Protein AF-A0A222X9U5-F1 (afdb_monomer)

Nearest PDB structures (foldseek):
  1yyc-assembly1_A  TM=4.372E-01  e=1.138E-03  Arabidopsis thaliana
  7ok7-assembly3_H  TM=3.928E-01  e=3.210E-02  Homo sapiens
  7ok7-assembly7_J  TM=4.003E-01  e=4.041E-02  Homo sapiens
  6wxv-assembly1_A  TM=3.063E-01  e=7.187E-02  Mus musculus
  6wxr-assembly1_A  TM=2.733E-01  e=2.146E-01  Mus musculus

Solvent-accessible surface area (backbone atoms only — not comparable to full-atom values): 34978 Å² total; per-residue (Å²): 134,88,81,89,87,81,86,79,81,79,81,81,75,86,72,81,87,73,80,72,86,76,61,61,97,52,56,50,45,41,76,44,48,42,31,38,19,38,30,74,43,52,64,40,78,53,101,87,43,84,37,66,55,50,44,38,57,38,57,41,20,39,52,48,54,41,43,52,44,45,72,77,45,68,86,53,64,50,95,63,63,59,93,49,35,40,40,25,38,51,57,50,50,62,74,58,55,68,46,22,31,30,40,7,25,19,54,44,74,83,55,82,49,87,71,55,40,34,91,34,51,58,47,49,37,23,23,15,9,59,54,39,38,47,59,30,39,78,33,63,30,77,32,34,69,30,45,31,47,50,63,50,48,45,50,79,66,40,59,64,48,73,54,38,52,79,55,60,79,26,53,36,32,41,30,46,25,70,64,42,70,74,72,51,77,87,82,87,62,48,63,91,77,34,25,38,76,54,61,45,59,42,60,55,72,58,44,56,46,54,54,32,14,28,56,30,37,37,28,40,22,66,54,58,41,44,47,22,52,44,69,72,31,46,24,28,46,20,59,46,97,77,51,52,58,47,54,55,46,19,42,30,32,22,22,55,37,42,64,62,80,67,17,86,37,71,67,49,30,61,76,66,42,52,56,78,81,72,52,64,62,63,66,52,47,58,48,34,50,72,46,37,80,73,69,74,48,73,79,62,59,48,49,99,94,39,69,52,52,70,57,80,67,42,70,68,49,52,52,51,53,53,36,40,59,69,69,76,42,52,70,64,55,56,49,48,46,40,62,73,61,27,46,55,42,22,40,26,63,41,60,73,48,91,74,82,76,86,80,70,78,81,74,70,67,70,64,67,64,51,74,74,64,81,80,83,85,82,94,78,88,85,87,81,82,89,78,90,81,89,87,87,81,90,86,83,88,81,83,90,80,92,79,82,81,83,78,75,95,76,68,97,70,83,69,84,72,71,78,65,54,39,43,60,40,36,20,50,34,41,59,60,57,44,56,76,65,68,55,87,82,40,56,74,64,60,41,50,50,52,55,27,38,64,66,65,38,41,74,58,32,27,49,35,65,71,26,55,98,48,76,60,46,33,29,40,73,45,81,40,83,44,97,67,30,34,35,38,30,33,41,38,37,49,39,43,78,60,51,11,43,55,44,48,27,42,36,35,36,28,58,91,31,88,32,70,47,76,47,76,50,87,81,53,94,59,38,40,74,28,33,61,46,79,48,78,43,74,48,51,44,68,58,54,54,53,39,24,73,72,56,74,29,52,57,36,26,38,30,27,38,36,40,26,34,58,85,71,53,70,48,79,33,43,25,20,46,66,77,69,81,55,95,59,100,67,83,84,92,71,91,72,76,84,67,64,48,32,65,49,74,52,64,87,82,68,75,80,131

pLDDT: mean 77.88, std 22.43, range [22.58, 98.69]

Foldseek 3Di:
DDDDDDDDDDDDDDDDDDDDDADDQAPQWGQALLETEGAPFHWDDDPRDTDTPQQLQRRVRVVLLNLLCCVVPNPRHDPHYDPEYEYAAEACLLVDAQQHEYAAAAHFPPDDSVVQACVSVYNALEYQFVLRQVVNVVRNDFHFPAHRHSLLCCCVSPVVLLVLLVAAQAAEEEEEDQVCVVDPDDPDFDVVVRHYYDDSNPDNVVLSSNLSNYQEYEYQPLVSQSSCLSNVHFYAYADGPPGQLVSVLRNCLSQQRNQWDHHPGPVRCVVSTGGDRGRHDVVSSSQSSPCVSSPNDPGAQDDPPDGRDGDDAAPVRSLVSVCVSVVVAHLVNLVCCLLPPQLVLLLCLLQVHDDDDDDDDDDPPVPVVVVVVPDPDDDDDDDDDDDDDDDDDDDDDDDDDDDDDDDDPDDDPPDCPPHDNSLCNSLVSCRRPNVPPDCVPPDPLSVLSSVCSVVSVSNVSNVLVVLPPPAKAKEFPDW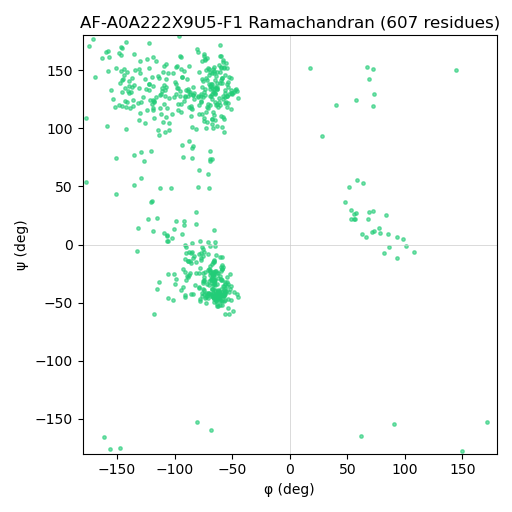ADDDQAIKTKMKTAHNGQAQFFQWKWKWKQFDPWRQIDIFGDDGDPCRRNDRMDIDIGGDGPVRVVVSCVPTVGDQKIFIWMWTQGRVRDIDTAAHAYHCPVPPDPDDDDDDDDRGGHDIDGHDVPDDDD

Structure (mmCIF, N/CA/C/O backbone):
data_AF-A0A222X9U5-F1
#
_entry.id   AF-A0A222X9U5-F1
#
loop_
_atom_site.group_PDB
_atom_site.id
_atom_site.type_symbol
_atom_site.label_atom_id
_atom_site.label_alt_id
_atom_site.label_comp_id
_atom_site.label_asym_id
_atom_site.label_entity_id
_atom_site.label_seq_id
_atom_site.pdbx_PDB_ins_code
_atom_site.Cartn_x
_atom_site.Cartn_y
_atom_site.Cartn_z
_atom_site.occupancy
_atom_site.B_iso_or_equiv
_atom_site.auth_seq_id
_atom_site.auth_comp_id
_atom_site.auth_asym_id
_atom_site.auth_atom_id
_atom_site.pdbx_PDB_model_num
ATOM 1 N N . MET A 1 1 ? 75.132 1.234 30.236 1.00 34.59 1 MET A N 1
ATOM 2 C CA . MET A 1 1 ? 74.453 1.712 29.006 1.00 34.59 1 MET A CA 1
ATOM 3 C C . MET A 1 1 ? 73.625 0.532 28.498 1.00 34.59 1 MET A C 1
ATOM 5 O O . MET A 1 1 ? 74.151 -0.567 28.525 1.00 34.59 1 MET A O 1
ATOM 9 N N . SER A 1 2 ? 72.294 0.618 28.377 1.00 31.80 2 SER A N 1
ATOM 10 C CA . SER A 1 2 ? 71.526 1.267 27.287 1.00 31.80 2 SER A CA 1
ATOM 11 C C . SER A 1 2 ? 71.876 0.684 25.907 1.00 31.80 2 SER A C 1
ATOM 13 O O . SER A 1 2 ? 73.045 0.732 25.549 1.00 31.80 2 SER A O 1
ATOM 15 N N . ARG A 1 3 ? 70.935 0.175 25.094 1.00 30.73 3 ARG A N 1
ATOM 16 C CA . ARG A 1 3 ? 69.463 0.064 25.260 1.00 30.73 3 ARG A CA 1
ATOM 17 C C . ARG A 1 3 ? 68.908 -1.049 24.344 1.00 30.73 3 ARG A C 1
ATOM 19 O O . ARG A 1 3 ? 69.606 -1.492 23.440 1.00 30.73 3 ARG A O 1
ATOM 26 N N . SER A 1 4 ? 67.665 -1.482 24.559 1.00 34.47 4 SER A N 1
ATOM 27 C CA . SER A 1 4 ? 66.951 -2.414 23.670 1.00 34.47 4 SER A CA 1
ATOM 28 C C . SER A 1 4 ? 66.440 -1.735 22.388 1.00 34.47 4 SER A C 1
ATOM 30 O O . SER A 1 4 ? 66.237 -0.520 22.361 1.00 34.47 4 SER A O 1
ATOM 32 N N . GLY A 1 5 ? 66.188 -2.524 21.337 1.00 30.61 5 GLY A N 1
ATOM 33 C CA . GLY A 1 5 ? 65.580 -2.066 20.083 1.00 30.61 5 GLY A CA 1
ATOM 34 C C . GLY A 1 5 ? 64.838 -3.197 19.366 1.00 30.61 5 GLY A C 1
ATOM 35 O O . GLY A 1 5 ? 65.415 -4.250 19.117 1.00 30.61 5 GLY A O 1
ATOM 36 N N . VAL A 1 6 ? 63.558 -2.979 19.053 1.00 32.97 6 VAL A N 1
ATOM 37 C CA . VAL A 1 6 ? 62.671 -3.943 18.375 1.00 32.97 6 VAL A CA 1
ATOM 38 C C . VAL A 1 6 ? 62.363 -3.438 16.958 1.00 32.97 6 VAL A C 1
ATOM 40 O O . VAL A 1 6 ? 61.976 -2.273 16.823 1.00 32.97 6 VAL A O 1
ATOM 43 N N . PRO A 1 7 ? 62.481 -4.264 15.900 1.00 31.75 7 PRO A N 1
ATOM 44 C CA . PRO A 1 7 ? 62.015 -3.895 14.565 1.00 31.75 7 PRO A CA 1
ATOM 45 C C . PRO A 1 7 ? 60.484 -3.784 14.529 1.00 31.75 7 PRO A C 1
ATOM 47 O O . PRO A 1 7 ? 59.775 -4.700 14.944 1.00 31.75 7 PRO A O 1
ATOM 50 N N . ARG A 1 8 ? 59.952 -2.672 14.008 1.00 31.11 8 ARG A N 1
ATOM 51 C CA . ARG A 1 8 ? 58.506 -2.504 13.792 1.00 31.11 8 ARG A CA 1
ATOM 52 C C . ARG A 1 8 ? 58.011 -3.450 12.696 1.00 31.11 8 ARG A C 1
ATOM 54 O O . ARG A 1 8 ? 58.456 -3.335 11.556 1.00 31.11 8 ARG A O 1
ATOM 61 N N . ALA A 1 9 ? 57.006 -4.269 12.998 1.00 29.42 9 ALA A N 1
ATOM 62 C CA . ALA A 1 9 ? 56.176 -4.873 11.959 1.00 29.42 9 ALA A CA 1
ATOM 63 C C . ALA A 1 9 ? 55.478 -3.768 11.139 1.00 29.42 9 ALA A C 1
ATOM 65 O O . ALA A 1 9 ? 55.019 -2.767 11.696 1.00 29.42 9 ALA A O 1
ATOM 66 N N . HIS A 1 10 ? 55.410 -3.928 9.818 1.00 29.81 10 HIS A N 1
ATOM 67 C CA . HIS A 1 10 ? 54.576 -3.083 8.963 1.00 29.81 10 HIS A CA 1
ATOM 68 C C . HIS A 1 10 ? 53.162 -3.661 8.906 1.00 29.81 10 HIS A C 1
ATOM 70 O O . HIS A 1 10 ? 52.988 -4.843 8.620 1.00 29.81 10 HIS A O 1
ATOM 76 N N . ALA A 1 11 ? 52.154 -2.824 9.158 1.00 29.80 11 ALA A N 1
ATOM 77 C CA . ALA A 1 11 ? 50.764 -3.216 8.969 1.00 29.80 11 ALA A CA 1
ATOM 78 C C . ALA A 1 11 ? 50.474 -3.413 7.466 1.00 29.80 11 ALA A C 1
ATOM 80 O O . ALA A 1 11 ? 50.864 -2.556 6.663 1.00 29.80 11 ALA A O 1
ATOM 81 N N . PRO A 1 12 ? 49.790 -4.498 7.059 1.00 29.81 12 PRO A N 1
ATOM 82 C CA . PRO A 1 12 ? 49.309 -4.625 5.691 1.00 29.81 12 PRO A CA 1
ATOM 83 C C . PRO A 1 12 ? 48.263 -3.537 5.417 1.00 29.81 12 PRO A C 1
ATOM 85 O O . PRO A 1 12 ? 47.374 -3.290 6.232 1.00 29.81 12 PRO A O 1
ATOM 88 N N . ARG A 1 13 ? 48.359 -2.880 4.256 1.00 29.81 13 ARG A N 1
ATOM 89 C CA . ARG A 1 13 ? 47.301 -1.972 3.786 1.00 29.81 13 ARG A CA 1
ATOM 90 C C . ARG A 1 13 ? 46.018 -2.778 3.531 1.00 29.81 13 ARG A C 1
ATOM 92 O O . ARG A 1 13 ? 46.136 -3.900 3.030 1.00 29.81 13 ARG A O 1
ATOM 99 N N . PRO A 1 14 ? 44.819 -2.223 3.791 1.00 26.61 14 PRO A N 1
ATOM 100 C CA . PRO A 1 14 ? 43.582 -2.861 3.359 1.00 26.61 14 PRO A CA 1
ATOM 101 C C . PRO A 1 14 ? 43.620 -3.038 1.837 1.00 26.61 14 PRO A C 1
ATOM 103 O O . PRO A 1 14 ? 43.901 -2.091 1.097 1.00 26.61 14 PRO A O 1
ATOM 106 N N . ARG A 1 15 ? 43.379 -4.265 1.367 1.00 27.77 15 ARG A N 1
ATOM 107 C CA . ARG A 1 15 ? 43.139 -4.520 -0.055 1.00 27.77 15 ARG A CA 1
ATOM 108 C C . ARG A 1 15 ? 41.720 -4.066 -0.386 1.00 27.77 15 ARG A C 1
ATOM 110 O O . ARG A 1 15 ? 40.815 -4.246 0.423 1.00 27.77 15 ARG A O 1
ATOM 117 N N . SER A 1 16 ? 41.539 -3.491 -1.571 1.00 30.97 16 SER A N 1
ATOM 118 C CA . SER A 1 16 ? 40.214 -3.240 -2.142 1.00 30.97 16 SER A CA 1
ATOM 119 C C . SER A 1 16 ? 39.401 -4.533 -2.135 1.00 30.97 16 SER A C 1
ATOM 121 O O . SER A 1 16 ? 39.912 -5.556 -2.595 1.00 30.97 16 SER A O 1
ATOM 123 N N . GLY A 1 17 ? 38.171 -4.487 -1.621 1.00 26.66 17 GLY A N 1
ATOM 124 C CA . GLY A 1 17 ? 37.290 -5.651 -1.569 1.00 26.66 17 GLY A CA 1
ATOM 125 C C . GLY A 1 17 ? 36.953 -6.143 -2.972 1.00 26.66 17 GLY A C 1
ATOM 126 O O . GLY A 1 17 ? 36.129 -5.546 -3.659 1.00 26.66 17 GLY A O 1
ATOM 127 N N . THR A 1 18 ? 37.608 -7.217 -3.405 1.00 28.42 18 THR A N 1
ATOM 128 C CA . THR A 1 18 ? 37.202 -7.959 -4.595 1.00 28.42 18 THR A CA 1
ATOM 129 C C . THR A 1 18 ? 35.964 -8.773 -4.243 1.00 28.42 18 THR A C 1
ATOM 131 O O . THR A 1 18 ? 35.963 -9.471 -3.227 1.00 28.42 18 THR A O 1
ATOM 134 N N . LEU A 1 19 ? 34.932 -8.704 -5.085 1.00 30.75 19 LEU A N 1
ATOM 135 C CA . LEU A 1 19 ? 33.793 -9.618 -5.010 1.00 30.75 19 LEU A CA 1
ATOM 136 C C . LEU A 1 19 ? 34.298 -11.070 -5.015 1.00 30.75 19 LEU A C 1
ATOM 138 O O . LEU A 1 19 ? 35.297 -11.384 -5.669 1.00 30.75 19 LEU A O 1
ATOM 142 N N . GLY A 1 20 ? 33.621 -11.943 -4.265 1.00 33.62 20 GLY A N 1
ATOM 143 C CA . GLY A 1 20 ? 33.909 -13.378 -4.290 1.00 33.62 20 GLY A CA 1
ATOM 144 C C . GLY A 1 20 ? 33.721 -13.968 -5.695 1.00 33.62 20 GLY A C 1
ATOM 145 O O . GLY A 1 20 ? 33.066 -13.337 -6.529 1.00 33.62 20 GLY A O 1
ATOM 146 N N . PRO A 1 21 ? 34.282 -15.161 -5.973 1.00 35.25 21 PRO A N 1
ATOM 147 C CA . PRO A 1 21 ? 34.014 -15.846 -7.231 1.00 35.25 21 PRO A CA 1
ATOM 148 C C . PRO A 1 21 ? 32.501 -15.997 -7.398 1.00 35.25 21 PRO A C 1
ATOM 150 O O . PRO A 1 21 ? 31.817 -16.452 -6.479 1.00 35.25 21 PRO A O 1
ATOM 153 N N . VAL A 1 22 ? 31.996 -15.557 -8.548 1.00 36.81 22 VAL A N 1
ATOM 154 C CA . VAL A 1 22 ? 30.601 -15.772 -8.929 1.00 36.81 22 VAL A CA 1
ATOM 155 C C . VAL A 1 22 ? 30.424 -17.274 -9.152 1.00 36.81 22 VAL A C 1
ATOM 157 O O . VAL A 1 22 ? 31.316 -17.920 -9.706 1.00 36.81 22 VAL A O 1
ATOM 160 N N . ASP A 1 23 ? 29.305 -17.818 -8.678 1.00 41.94 23 ASP A N 1
ATOM 161 C CA . ASP A 1 23 ? 28.885 -19.185 -8.987 1.00 41.94 23 ASP A CA 1
ATOM 162 C C . ASP A 1 23 ? 28.684 -19.333 -10.527 1.00 41.94 23 ASP A C 1
ATOM 164 O O . ASP A 1 23 ? 28.668 -18.332 -11.249 1.00 41.94 23 ASP A O 1
ATOM 168 N N . GLU A 1 24 ? 28.651 -20.558 -11.067 1.00 40.00 24 GLU A N 1
ATOM 169 C CA . GLU A 1 24 ? 28.860 -20.800 -12.513 1.00 40.00 24 GLU A CA 1
ATOM 170 C C . GLU A 1 24 ? 27.889 -20.022 -13.435 1.00 40.00 24 GLU A C 1
ATOM 172 O O . GLU A 1 24 ? 26.727 -19.825 -13.068 1.00 40.00 24 GLU A O 1
ATOM 177 N N . PRO A 1 25 ? 28.312 -19.579 -14.643 1.00 40.72 25 PRO A N 1
ATOM 178 C CA . PRO A 1 25 ? 27.450 -18.813 -15.546 1.00 40.72 25 PRO A CA 1
ATOM 179 C C . PRO A 1 25 ? 26.163 -19.573 -15.897 1.00 40.72 25 PRO A C 1
ATOM 181 O O . PRO A 1 25 ? 26.184 -20.535 -16.658 1.00 40.72 25 PRO A O 1
ATOM 184 N N . GLY A 1 26 ? 25.036 -19.119 -15.346 1.00 49.97 26 GLY A N 1
ATOM 185 C CA . GLY A 1 26 ? 23.727 -19.752 -15.512 1.00 49.97 26 GLY A CA 1
ATOM 186 C C . GLY A 1 26 ? 23.191 -20.476 -14.270 1.00 49.97 26 GLY A C 1
ATOM 187 O O . GLY A 1 26 ? 22.019 -20.855 -14.288 1.00 49.97 26 GLY A O 1
ATOM 188 N N . ASP A 1 27 ? 23.960 -20.618 -13.180 1.00 55.41 27 ASP A N 1
ATOM 189 C CA . ASP A 1 27 ? 23.359 -20.955 -11.885 1.00 55.41 27 ASP A CA 1
ATOM 190 C C . ASP A 1 27 ? 22.517 -19.768 -11.396 1.00 55.41 27 ASP A C 1
ATOM 192 O O . ASP A 1 27 ? 22.965 -18.621 -11.323 1.00 55.41 27 ASP A O 1
ATOM 196 N N . TYR A 1 28 ? 21.266 -20.046 -11.042 1.00 74.50 28 TYR A N 1
ATOM 197 C CA . TYR A 1 28 ? 20.289 -19.047 -10.611 1.00 74.50 28 TYR A CA 1
ATOM 198 C C . TYR A 1 28 ? 20.465 -18.664 -9.135 1.00 74.50 28 TYR A C 1
ATOM 200 O O . TYR A 1 28 ? 19.494 -18.353 -8.439 1.00 74.50 28 TYR A O 1
ATOM 208 N N . LEU A 1 29 ? 21.690 -18.766 -8.620 1.00 81.62 29 LEU A N 1
ATOM 209 C CA . LEU A 1 29 ? 22.027 -18.675 -7.209 1.00 81.62 29 LEU A CA 1
ATOM 210 C C . LEU A 1 29 ? 23.308 -17.868 -7.034 1.00 81.62 29 LEU A C 1
ATOM 212 O O . LEU A 1 29 ? 24.331 -18.160 -7.639 1.00 81.62 29 LEU A O 1
ATOM 216 N N . ARG A 1 30 ? 23.269 -16.891 -6.130 1.00 89.50 30 ARG A N 1
ATOM 217 C CA . ARG A 1 30 ? 24.447 -16.145 -5.689 1.00 89.50 30 ARG A CA 1
ATOM 218 C C . ARG A 1 30 ? 24.640 -16.359 -4.198 1.00 89.50 30 ARG A C 1
ATOM 220 O O . ARG A 1 30 ? 23.727 -16.095 -3.411 1.00 89.50 30 ARG A O 1
ATOM 227 N N . ARG A 1 31 ? 25.820 -16.825 -3.783 1.00 90.94 31 ARG A N 1
ATOM 228 C CA . ARG A 1 31 ? 26.134 -16.968 -2.353 1.00 90.94 31 ARG A CA 1
ATOM 229 C C . ARG A 1 31 ? 26.343 -15.616 -1.662 1.00 90.94 31 ARG A C 1
ATOM 231 O O . ARG A 1 31 ? 27.285 -14.889 -1.960 1.00 90.94 31 ARG A O 1
ATOM 238 N N . VAL A 1 32 ? 25.494 -15.329 -0.677 1.00 93.62 32 VAL A N 1
ATOM 239 C CA . VAL A 1 32 ? 25.523 -14.146 0.195 1.00 93.62 32 VAL A CA 1
ATOM 240 C C . VAL A 1 32 ? 25.715 -14.614 1.637 1.00 93.62 32 VAL A C 1
ATOM 242 O O . VAL A 1 32 ? 24.898 -15.358 2.173 1.00 93.62 32 VAL A O 1
ATOM 245 N N . GLY A 1 33 ? 26.833 -14.251 2.270 1.00 92.00 33 GLY A N 1
ATOM 246 C CA . GLY A 1 33 ? 27.165 -14.694 3.634 1.00 92.00 33 GLY A CA 1
ATOM 247 C C . GLY A 1 33 ? 27.194 -16.218 3.844 1.00 92.00 33 GLY A C 1
ATOM 248 O O . GLY A 1 33 ? 27.027 -16.691 4.963 1.00 92.00 33 GLY A O 1
ATOM 249 N N . GLY A 1 34 ? 27.375 -17.000 2.774 1.00 91.94 34 GLY A N 1
ATOM 250 C CA . GLY A 1 34 ? 27.316 -18.469 2.786 1.00 91.94 34 GLY A CA 1
ATOM 251 C C . GLY A 1 34 ? 25.945 -19.071 2.441 1.00 91.94 34 GLY A C 1
ATOM 252 O O . GLY A 1 34 ? 25.883 -20.261 2.150 1.00 91.94 34 GLY A O 1
ATOM 253 N N . VAL A 1 35 ? 24.876 -18.273 2.396 1.00 93.75 35 VAL A N 1
ATOM 254 C CA . VAL A 1 35 ? 23.504 -18.673 2.022 1.00 93.75 35 VAL A CA 1
ATOM 255 C C . VAL A 1 35 ? 23.276 -18.431 0.527 1.00 93.75 35 VAL A C 1
ATOM 257 O O . VAL A 1 35 ? 23.770 -17.444 -0.013 1.00 93.75 35 VAL A O 1
ATOM 260 N N . HIS A 1 36 ? 22.512 -19.283 -0.161 1.00 94.50 36 HIS A N 1
ATOM 261 C CA . HIS A 1 36 ? 22.110 -19.010 -1.546 1.00 94.50 36 HIS A CA 1
ATOM 262 C C . HIS A 1 36 ? 20.943 -18.008 -1.606 1.00 94.50 36 HIS A C 1
ATOM 264 O O . HIS A 1 36 ? 19.846 -18.298 -1.125 1.00 94.50 36 HIS A O 1
ATOM 270 N N . ALA A 1 37 ? 21.147 -16.864 -2.260 1.00 94.75 37 ALA A N 1
ATOM 271 C CA . ALA A 1 37 ? 20.072 -15.979 -2.703 1.00 94.75 37 ALA A CA 1
ATOM 272 C C . ALA A 1 37 ? 19.744 -16.265 -4.180 1.00 94.75 37 ALA A C 1
ATOM 274 O O . ALA A 1 37 ? 20.654 -16.413 -4.996 1.00 94.75 37 ALA A O 1
ATOM 275 N N . PHE A 1 38 ? 18.460 -16.366 -4.528 1.00 93.56 38 PHE A N 1
ATOM 276 C CA . PHE A 1 38 ? 18.018 -16.660 -5.894 1.00 93.56 38 PHE A CA 1
ATOM 277 C C . PHE A 1 38 ? 18.151 -15.440 -6.819 1.00 93.56 38 PHE A C 1
ATOM 279 O O . PHE A 1 38 ? 17.841 -14.316 -6.423 1.00 93.56 38 PHE A O 1
ATOM 286 N N . GLN A 1 39 ? 18.578 -15.677 -8.060 1.00 91.12 39 GLN A N 1
ATOM 287 C CA . GLN A 1 39 ? 18.827 -14.659 -9.079 1.00 91.12 39 GLN A CA 1
ATOM 288 C C . GLN A 1 39 ? 18.400 -15.176 -10.458 1.00 91.12 39 GLN A C 1
ATOM 290 O O . GLN A 1 39 ? 18.959 -16.151 -10.953 1.00 91.12 39 GLN A O 1
ATOM 295 N N . TRP A 1 40 ? 17.437 -14.527 -11.116 1.00 88.94 40 TRP A N 1
ATOM 296 C CA . TRP A 1 40 ? 17.036 -14.918 -12.472 1.00 88.94 40 TRP A CA 1
ATOM 297 C C . TRP A 1 40 ? 17.950 -14.264 -13.519 1.00 88.94 40 TRP A C 1
ATOM 299 O O . TRP A 1 40 ? 17.634 -13.218 -14.077 1.00 88.94 40 TRP A O 1
ATOM 309 N N . ASN A 1 41 ? 19.113 -14.868 -13.776 1.00 90.00 41 ASN A N 1
ATOM 310 C CA . ASN A 1 41 ? 20.057 -14.389 -14.791 1.00 90.00 41 ASN A CA 1
ATOM 311 C C . ASN A 1 41 ? 20.428 -15.506 -15.789 1.00 90.00 41 ASN A C 1
ATOM 313 O O . ASN A 1 41 ? 21.528 -16.050 -15.713 1.00 90.00 41 ASN A O 1
ATOM 317 N N . PRO A 1 42 ? 19.509 -15.906 -16.690 1.00 87.38 42 PRO A N 1
ATOM 318 C CA . PRO A 1 42 ? 19.767 -16.975 -17.650 1.00 87.38 42 PRO A CA 1
ATOM 319 C C . PRO A 1 42 ? 20.838 -16.575 -18.674 1.00 87.38 42 PRO A C 1
ATOM 321 O O . PRO A 1 42 ? 20.940 -15.406 -19.058 1.00 87.38 42 PRO A O 1
ATOM 324 N N . LEU A 1 43 ? 21.573 -17.565 -19.182 1.00 85.94 43 LEU A N 1
ATOM 325 C CA . LEU A 1 43 ? 22.363 -17.412 -20.404 1.00 85.94 43 LEU A CA 1
ATOM 326 C C . LEU A 1 43 ? 21.446 -17.228 -21.624 1.00 85.94 43 LEU A C 1
ATOM 328 O O . LEU A 1 43 ? 20.344 -17.783 -21.683 1.00 85.94 43 LEU A O 1
ATOM 332 N N . ARG A 1 44 ? 21.911 -16.453 -22.604 1.00 82.19 44 ARG A N 1
ATOM 333 C CA . ARG A 1 44 ? 21.293 -16.256 -23.917 1.00 82.19 44 ARG A CA 1
ATOM 334 C C . ARG A 1 44 ? 22.370 -16.074 -24.978 1.00 82.19 44 ARG A C 1
ATOM 336 O O . ARG A 1 44 ? 23.332 -15.346 -24.754 1.00 82.19 44 ARG A O 1
ATOM 343 N N . GLU A 1 45 ? 22.127 -16.645 -26.151 1.00 81.06 45 GLU A N 1
ATOM 344 C CA . GLU A 1 45 ? 22.834 -16.257 -27.368 1.00 81.06 45 GLU A CA 1
ATOM 345 C C . GLU A 1 45 ? 22.468 -14.823 -27.757 1.00 81.06 45 GLU A C 1
ATOM 347 O O . GLU A 1 45 ? 21.286 -14.460 -27.813 1.00 81.06 45 GLU A O 1
ATOM 352 N N . VAL A 1 46 ? 23.492 -14.019 -28.033 1.00 75.88 46 VAL A N 1
ATOM 353 C CA . VAL A 1 46 ? 23.389 -12.689 -28.639 1.00 75.88 46 VAL A CA 1
ATOM 354 C C . VAL A 1 46 ? 24.561 -12.555 -29.606 1.00 75.88 46 VAL A C 1
ATOM 356 O O . VAL A 1 46 ? 25.703 -12.732 -29.200 1.00 75.88 46 VAL A O 1
ATOM 359 N N . ASP A 1 47 ? 24.278 -12.295 -30.882 1.00 79.62 47 ASP A N 1
ATOM 360 C CA . ASP A 1 47 ? 25.270 -12.117 -31.959 1.00 79.62 47 ASP A CA 1
ATOM 361 C C . ASP A 1 47 ? 26.309 -13.256 -32.113 1.00 79.62 47 ASP A C 1
ATOM 363 O O . ASP A 1 47 ? 27.364 -13.073 -32.717 1.00 79.62 47 ASP A O 1
ATOM 367 N N . GLY A 1 48 ? 25.981 -14.457 -31.617 1.00 79.25 48 GLY A N 1
ATOM 368 C CA . GLY A 1 48 ? 26.841 -15.647 -31.643 1.00 79.25 48 GLY A CA 1
ATOM 369 C C . GLY A 1 48 ? 27.706 -15.853 -30.394 1.00 79.25 48 GLY A C 1
ATOM 370 O O . GLY A 1 48 ? 28.537 -16.759 -30.392 1.00 79.25 48 GLY A O 1
ATOM 371 N N . GLU A 1 49 ? 27.529 -15.040 -29.346 1.00 82.81 49 GLU A N 1
ATOM 372 C CA . GLU A 1 49 ? 28.160 -15.249 -28.040 1.00 82.81 49 GLU A CA 1
ATOM 373 C C . GLU A 1 49 ? 27.127 -15.595 -26.951 1.00 82.81 49 GLU A C 1
ATOM 375 O O . GLU A 1 49 ? 26.158 -14.863 -26.711 1.00 82.81 49 GLU A O 1
ATOM 380 N N . THR A 1 50 ? 27.383 -16.690 -26.227 1.00 83.44 50 THR A N 1
ATOM 381 C CA . THR A 1 50 ? 26.627 -17.096 -25.037 1.00 83.44 50 THR A CA 1
ATOM 382 C C . THR A 1 50 ? 26.935 -16.163 -23.865 1.00 83.44 50 THR A C 1
ATOM 384 O O . THR A 1 50 ? 27.993 -16.263 -23.240 1.00 83.44 50 THR A O 1
ATOM 387 N N . GLN A 1 51 ? 26.008 -15.271 -23.509 1.00 85.81 51 GLN A N 1
ATOM 388 C CA . GLN A 1 51 ? 26.196 -14.334 -22.394 1.00 85.81 51 GLN A CA 1
ATOM 389 C C . GLN A 1 51 ? 25.024 -14.296 -21.406 1.00 85.81 51 GLN A C 1
ATOM 391 O O . GLN A 1 51 ? 23.892 -14.660 -21.718 1.00 85.81 51 GLN A O 1
ATOM 396 N N . LEU A 1 52 ? 25.301 -13.853 -20.176 1.00 86.81 52 LEU A N 1
ATOM 397 C CA . LEU A 1 52 ? 24.277 -13.635 -19.150 1.00 86.81 52 LEU A CA 1
ATOM 398 C C . LEU A 1 52 ? 23.344 -12.488 -19.563 1.00 86.81 52 LEU A C 1
ATOM 400 O O . LEU A 1 52 ? 23.806 -11.417 -19.955 1.00 86.81 52 LEU A O 1
ATOM 404 N N . LEU A 1 53 ? 22.032 -12.692 -19.427 1.00 87.44 53 LEU A N 1
ATOM 405 C CA . LEU A 1 53 ? 21.015 -11.736 -19.873 1.00 87.44 53 LEU A CA 1
ATOM 406 C C . LEU A 1 53 ? 21.086 -10.376 -19.156 1.00 87.44 53 LEU A C 1
ATOM 408 O O . LEU A 1 53 ? 20.706 -9.361 -19.732 1.00 87.44 53 LEU A O 1
ATOM 412 N N . ASN A 1 54 ? 21.558 -10.358 -17.907 1.00 90.19 54 ASN A N 1
ATOM 413 C CA . ASN A 1 54 ? 21.886 -9.174 -17.110 1.00 90.19 54 ASN A CA 1
ATOM 414 C C . ASN A 1 54 ? 20.770 -8.114 -16.979 1.00 90.19 54 ASN A C 1
ATOM 416 O O . ASN A 1 54 ? 21.056 -6.937 -16.771 1.00 90.19 54 ASN A O 1
ATOM 420 N N . ASN A 1 55 ? 19.496 -8.525 -17.032 1.00 92.94 55 ASN A N 1
ATOM 421 C CA . ASN A 1 55 ? 18.353 -7.649 -16.761 1.00 92.94 55 ASN A CA 1
ATOM 422 C C . ASN A 1 55 ? 18.437 -7.073 -15.339 1.00 92.94 55 ASN A C 1
ATOM 424 O O . ASN A 1 55 ? 18.238 -7.807 -14.371 1.00 92.94 55 ASN A O 1
ATOM 428 N N . PHE A 1 56 ? 18.695 -5.769 -15.205 1.00 95.50 56 PHE A N 1
ATOM 429 C CA . PHE A 1 56 ? 19.046 -5.118 -13.937 1.00 95.50 56 PHE A CA 1
ATOM 430 C C . PHE A 1 56 ? 18.106 -5.472 -12.776 1.00 95.50 56 PHE A C 1
ATOM 432 O O . PHE A 1 56 ? 18.579 -5.709 -11.667 1.00 95.50 56 PHE A O 1
ATOM 439 N N . GLY A 1 57 ? 16.796 -5.548 -13.038 1.00 93.00 57 GLY A N 1
ATOM 440 C CA . GLY A 1 57 ? 15.765 -5.840 -12.043 1.00 93.00 57 GLY A CA 1
ATOM 441 C C . GLY A 1 57 ? 15.866 -7.240 -11.435 1.00 93.00 57 GLY A C 1
ATOM 442 O O . GLY A 1 57 ? 15.657 -7.406 -10.235 1.00 93.00 57 GLY A O 1
ATOM 443 N N . ASP A 1 58 ? 16.280 -8.234 -12.223 1.00 92.69 58 ASP A N 1
ATOM 444 C CA . ASP A 1 58 ? 16.461 -9.611 -11.752 1.00 92.69 58 ASP A CA 1
ATOM 445 C C . ASP A 1 58 ? 17.814 -9.812 -11.035 1.00 92.69 58 ASP A C 1
ATOM 447 O O . ASP A 1 58 ? 17.995 -10.782 -10.295 1.00 92.69 58 ASP A O 1
ATOM 451 N N . LEU A 1 59 ? 18.755 -8.867 -11.191 1.00 93.94 59 LEU A N 1
ATOM 452 C CA . LEU A 1 59 ? 20.016 -8.826 -10.435 1.00 93.94 59 LEU A CA 1
ATOM 453 C C . LEU A 1 59 ? 19.835 -8.278 -9.007 1.00 93.94 59 LEU A C 1
ATOM 455 O O . LEU A 1 59 ? 20.687 -8.512 -8.149 1.00 93.94 59 LEU A O 1
ATOM 459 N N . LEU A 1 60 ? 18.746 -7.549 -8.733 1.00 95.56 60 LEU A N 1
ATOM 460 C CA . LEU A 1 60 ? 18.533 -6.852 -7.458 1.00 95.56 60 LEU A CA 1
ATOM 461 C C . LEU A 1 60 ? 18.370 -7.794 -6.259 1.00 95.56 60 LEU A C 1
ATOM 463 O O . LEU A 1 60 ? 18.774 -7.432 -5.156 1.00 95.56 60 LEU A O 1
ATOM 467 N N . GLY A 1 61 ? 17.805 -8.990 -6.455 1.00 95.94 61 GLY A N 1
ATOM 468 C CA . GLY A 1 61 ? 17.429 -9.907 -5.369 1.00 95.94 61 GLY A CA 1
ATOM 469 C C . GLY A 1 61 ? 18.564 -10.206 -4.384 1.00 95.94 61 GLY A C 1
ATOM 470 O O . GLY A 1 61 ? 18.440 -9.870 -3.201 1.00 95.94 61 GLY A O 1
ATOM 471 N N . PRO A 1 62 ? 19.690 -10.775 -4.845 1.00 95.38 62 PRO A N 1
ATOM 472 C CA . PRO A 1 62 ? 20.860 -10.997 -4.002 1.00 95.38 62 PRO A CA 1
ATOM 473 C C . PRO A 1 62 ? 21.571 -9.714 -3.571 1.00 95.38 62 PRO A C 1
ATOM 475 O O . PRO A 1 62 ? 22.173 -9.703 -2.505 1.00 95.38 62 PRO A O 1
ATOM 478 N N . VAL A 1 63 ? 21.532 -8.647 -4.379 1.00 96.00 63 VAL A N 1
ATOM 479 C CA . VAL A 1 63 ? 22.209 -7.374 -4.068 1.00 96.00 63 VAL A CA 1
ATOM 480 C C . VAL A 1 63 ? 21.569 -6.699 -2.855 1.00 96.00 63 VAL A C 1
ATOM 482 O O . VAL A 1 63 ? 22.280 -6.299 -1.938 1.00 96.00 63 VAL A O 1
ATOM 485 N N . VAL A 1 64 ? 20.235 -6.636 -2.787 1.00 97.81 64 VAL A N 1
ATOM 486 C CA . VAL A 1 64 ? 19.536 -6.109 -1.603 1.00 97.81 64 VAL A CA 1
ATOM 487 C C . VAL A 1 64 ? 19.800 -6.991 -0.381 1.00 97.81 64 VAL A C 1
ATOM 489 O O . VAL A 1 64 ? 20.080 -6.470 0.694 1.00 97.81 64 VAL A O 1
ATOM 492 N N . VAL A 1 65 ? 19.764 -8.319 -0.535 1.00 97.88 65 VAL A N 1
ATOM 493 C CA . VAL A 1 65 ? 20.021 -9.265 0.567 1.00 97.88 65 VAL A CA 1
ATOM 494 C C . VAL A 1 65 ? 21.449 -9.130 1.118 1.00 97.88 65 VAL A C 1
ATOM 496 O O . VAL A 1 65 ? 21.638 -9.143 2.331 1.00 97.88 65 VAL A O 1
ATOM 499 N N . GLU A 1 66 ? 22.442 -8.942 0.247 1.00 97.00 66 GLU A N 1
ATOM 500 C CA . GLU A 1 66 ? 23.844 -8.696 0.611 1.00 97.00 66 GLU A CA 1
ATOM 501 C C . GLU A 1 66 ? 24.029 -7.364 1.341 1.00 97.00 66 GLU A C 1
ATOM 503 O O . GLU A 1 66 ? 24.665 -7.328 2.393 1.00 97.00 66 GLU A O 1
ATOM 508 N N . LEU A 1 67 ? 23.430 -6.285 0.833 1.00 97.62 67 LEU A N 1
ATOM 509 C CA . LEU A 1 67 ? 23.514 -4.967 1.458 1.00 97.62 67 LEU A CA 1
ATOM 510 C C . LEU A 1 67 ? 22.799 -4.920 2.819 1.00 97.62 67 LEU A C 1
ATOM 512 O O . LEU A 1 67 ? 23.314 -4.307 3.756 1.00 97.62 67 LEU A O 1
ATOM 516 N N . VAL A 1 68 ? 21.646 -5.586 2.969 1.00 97.69 68 VAL A N 1
ATOM 517 C CA . VAL A 1 68 ? 20.983 -5.704 4.278 1.00 97.69 68 VAL A CA 1
ATOM 518 C C . VAL A 1 68 ? 21.865 -6.491 5.243 1.00 97.69 68 VAL A C 1
ATOM 520 O O . VAL A 1 68 ? 22.113 -6.000 6.342 1.00 97.69 68 VAL A O 1
ATOM 523 N N . LEU A 1 69 ? 22.395 -7.650 4.837 1.00 96.88 69 LEU A N 1
ATOM 524 C CA . LEU A 1 69 ? 23.270 -8.461 5.688 1.00 96.88 69 LEU A CA 1
ATOM 525 C C . LEU A 1 69 ? 24.504 -7.676 6.157 1.00 96.88 69 LEU A C 1
ATOM 527 O O . LEU A 1 69 ? 24.780 -7.641 7.353 1.00 96.88 69 LEU A O 1
ATOM 531 N N . GLU A 1 70 ? 25.205 -7.004 5.241 1.00 96.06 70 GLU A N 1
ATOM 532 C CA . GLU A 1 70 ? 26.396 -6.212 5.568 1.00 96.06 70 GLU A CA 1
ATOM 533 C C . GLU A 1 70 ? 26.059 -4.998 6.451 1.00 96.06 70 GLU A C 1
ATOM 535 O O . GLU A 1 70 ? 26.862 -4.625 7.302 1.00 96.06 70 GLU A O 1
ATOM 540 N N . SER A 1 71 ? 24.864 -4.404 6.324 1.00 95.81 71 SER A N 1
ATOM 541 C CA . SER A 1 71 ? 24.456 -3.278 7.183 1.00 95.81 71 SER A CA 1
ATOM 542 C C . SER A 1 71 ? 24.084 -3.683 8.617 1.00 95.81 71 SER A C 1
ATOM 544 O O . SER A 1 71 ? 24.262 -2.873 9.528 1.00 95.81 71 SER A O 1
ATOM 546 N N . ILE A 1 72 ? 23.604 -4.915 8.844 1.00 94.44 72 ILE A N 1
ATOM 547 C CA . ILE A 1 72 ? 23.218 -5.403 10.185 1.00 94.44 72 ILE A CA 1
ATOM 548 C C . ILE A 1 72 ? 24.299 -6.255 10.865 1.00 94.44 72 ILE A C 1
ATOM 550 O O . ILE A 1 72 ? 24.371 -6.270 12.093 1.00 94.44 72 ILE A O 1
ATOM 554 N N . ALA A 1 73 ? 25.126 -6.964 10.093 1.00 94.31 73 ALA A N 1
ATOM 555 C CA . ALA A 1 73 ? 26.164 -7.863 10.590 1.00 94.31 73 ALA A CA 1
ATOM 556 C C . ALA A 1 73 ? 27.356 -7.950 9.600 1.00 94.31 73 ALA A C 1
ATOM 558 O O . ALA A 1 73 ? 27.511 -8.965 8.907 1.00 94.31 73 ALA A O 1
ATOM 559 N N . PRO A 1 74 ? 28.208 -6.904 9.531 1.00 94.56 74 PRO A N 1
ATOM 560 C CA . PRO A 1 74 ? 29.319 -6.810 8.582 1.00 94.56 74 PRO A CA 1
ATOM 561 C C . PRO A 1 74 ? 30.228 -8.044 8.553 1.00 94.56 74 PRO A C 1
ATOM 563 O O . PRO A 1 74 ? 30.672 -8.530 9.596 1.00 94.56 74 PRO A O 1
ATOM 566 N N . GLY A 1 75 ? 30.546 -8.537 7.356 1.00 90.75 75 GLY A N 1
ATOM 567 C CA . GLY A 1 75 ? 31.453 -9.668 7.150 1.00 90.75 75 GLY A CA 1
ATOM 568 C C . GLY A 1 75 ? 30.909 -11.042 7.567 1.00 90.75 75 GLY A C 1
ATOM 569 O O . GLY A 1 75 ? 31.682 -12.003 7.604 1.00 90.75 75 GLY A O 1
ATOM 570 N N . THR A 1 76 ? 29.610 -11.167 7.870 1.00 92.06 76 THR A N 1
ATOM 571 C CA . THR A 1 76 ? 28.977 -12.450 8.229 1.00 92.06 76 THR A CA 1
ATOM 572 C C . THR A 1 76 ? 29.175 -13.499 7.139 1.00 92.06 76 THR A C 1
ATOM 574 O O . THR A 1 76 ? 28.832 -13.283 5.975 1.00 92.06 76 THR A O 1
ATOM 577 N N . ARG A 1 77 ? 29.687 -14.675 7.520 1.00 89.94 77 ARG A N 1
ATOM 578 C CA . ARG A 1 77 ? 29.836 -15.824 6.624 1.00 89.94 77 ARG A CA 1
ATOM 579 C C . ARG A 1 77 ? 29.678 -17.142 7.375 1.00 89.94 77 ARG A C 1
ATOM 581 O O . ARG A 1 77 ? 30.470 -17.438 8.263 1.00 89.94 77 ARG A O 1
ATOM 588 N N . LEU A 1 78 ? 28.699 -17.947 6.973 1.00 88.44 78 LEU A N 1
ATOM 589 C CA . LEU A 1 78 ? 28.554 -19.324 7.441 1.00 88.44 78 LEU A CA 1
ATOM 590 C C . LEU A 1 78 ? 29.635 -20.232 6.831 1.00 88.44 78 LEU A C 1
ATOM 592 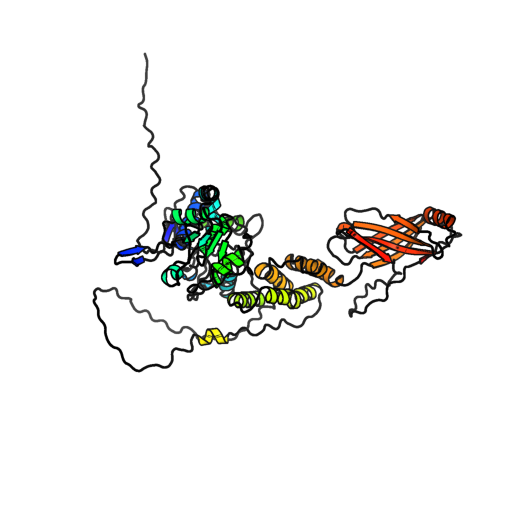O O . LEU A 1 78 ? 29.989 -20.091 5.658 1.00 88.44 78 LEU A O 1
ATOM 596 N N . GLU A 1 79 ? 30.131 -21.188 7.621 1.00 82.25 79 GLU A N 1
ATOM 597 C CA . GLU A 1 79 ? 31.082 -22.217 7.164 1.00 82.25 79 GLU A CA 1
ATOM 598 C C . GLU A 1 79 ? 30.411 -23.291 6.293 1.00 82.25 79 GLU A C 1
ATOM 600 O O . GLU A 1 79 ? 31.037 -23.844 5.390 1.00 82.25 79 GLU A O 1
ATOM 605 N N . GLN A 1 80 ? 29.128 -23.564 6.546 1.00 84.38 80 GLN A N 1
ATOM 606 C CA . GLN A 1 80 ? 28.291 -24.485 5.780 1.00 84.38 80 GLN A CA 1
ATOM 607 C C . GLN A 1 80 ? 27.109 -23.724 5.176 1.00 84.38 80 GLN A C 1
ATOM 609 O O . GLN A 1 80 ? 26.474 -22.915 5.852 1.00 84.38 80 GLN A O 1
ATOM 614 N N . THR A 1 81 ? 26.801 -23.992 3.908 1.00 81.19 81 THR A N 1
ATOM 615 C CA . THR A 1 81 ? 25.641 -23.411 3.223 1.00 81.19 81 THR A CA 1
ATOM 616 C C . THR A 1 81 ? 24.352 -24.125 3.654 1.00 81.19 81 THR A C 1
ATOM 618 O O . THR A 1 81 ? 24.269 -25.341 3.480 1.00 81.19 81 THR A O 1
ATOM 621 N N . PRO A 1 82 ? 23.338 -23.417 4.193 1.00 82.62 82 PRO A N 1
ATOM 622 C CA . PRO A 1 82 ? 22.054 -24.023 4.545 1.00 82.62 82 PRO A CA 1
ATOM 623 C C . PRO A 1 82 ? 21.273 -24.524 3.321 1.00 82.62 82 PRO A C 1
ATOM 625 O O . PRO A 1 82 ? 21.365 -23.945 2.241 1.00 82.62 82 PRO A O 1
ATOM 628 N N . GLU A 1 83 ? 20.416 -25.537 3.514 1.00 81.62 83 GLU A N 1
ATOM 629 C CA . GLU A 1 83 ? 19.484 -26.024 2.476 1.00 81.62 83 GLU A CA 1
ATOM 630 C C . GLU A 1 83 ? 18.510 -24.939 1.981 1.00 81.62 83 GLU A C 1
ATOM 632 O O . GLU A 1 83 ? 18.043 -24.986 0.842 1.00 81.62 83 GLU A O 1
ATOM 637 N N . ARG A 1 84 ? 18.159 -23.982 2.852 1.00 85.69 84 ARG A N 1
ATOM 638 C CA . ARG A 1 84 ? 17.166 -22.943 2.557 1.00 85.69 84 ARG A CA 1
ATOM 639 C C . ARG A 1 84 ? 17.780 -21.828 1.718 1.00 85.69 84 ARG A C 1
ATOM 641 O O . ARG A 1 84 ? 18.779 -21.228 2.114 1.00 85.69 84 ARG A O 1
ATOM 648 N N . ARG A 1 85 ? 17.129 -21.502 0.602 1.00 93.88 85 ARG A N 1
ATOM 649 C CA . ARG A 1 85 ? 17.489 -20.375 -0.267 1.00 93.88 85 ARG A CA 1
ATOM 650 C C . ARG A 1 85 ? 16.604 -19.172 0.053 1.00 93.88 85 ARG A C 1
ATOM 652 O O . ARG A 1 85 ? 15.469 -19.348 0.493 1.00 93.88 85 ARG A O 1
ATOM 659 N N . VAL A 1 86 ? 17.093 -17.961 -0.203 1.00 97.00 86 VAL A N 1
ATOM 660 C CA . VAL A 1 86 ? 16.303 -16.724 -0.068 1.00 97.00 86 VAL A CA 1
ATOM 661 C C . VAL A 1 86 ? 15.827 -16.256 -1.442 1.00 97.00 86 VAL A C 1
ATOM 663 O O . VAL A 1 86 ? 16.634 -16.087 -2.356 1.00 97.00 86 VAL A O 1
ATOM 666 N N . VAL A 1 87 ? 14.523 -16.023 -1.585 1.00 96.94 87 VAL A N 1
ATOM 667 C CA . VAL A 1 87 ? 13.874 -15.536 -2.811 1.00 96.94 87 VAL A CA 1
ATOM 668 C C . VAL A 1 87 ? 13.229 -14.180 -2.499 1.00 96.94 87 VAL A C 1
ATOM 670 O O . VAL A 1 87 ? 12.267 -14.115 -1.731 1.00 96.94 87 VAL A O 1
ATOM 673 N N . SER A 1 88 ? 13.801 -13.091 -3.028 1.00 96.44 88 SER A N 1
ATOM 674 C CA . SER A 1 88 ? 13.574 -11.732 -2.503 1.00 96.44 88 SER A CA 1
ATOM 675 C C . SER A 1 88 ? 12.908 -10.739 -3.464 1.00 96.44 88 SER A C 1
ATOM 677 O O . SER A 1 88 ? 11.851 -10.219 -3.145 1.00 96.44 88 SER A O 1
ATOM 679 N N . VAL A 1 89 ? 13.490 -10.445 -4.628 1.00 96.50 89 VAL A N 1
ATOM 680 C CA . VAL A 1 89 ? 13.020 -9.362 -5.523 1.00 96.50 89 VAL A CA 1
ATOM 681 C C . VAL A 1 89 ? 12.383 -9.925 -6.797 1.00 96.50 89 VAL A C 1
ATOM 683 O O . VAL A 1 89 ? 12.803 -10.965 -7.300 1.00 96.50 89 VAL A O 1
ATOM 686 N N . GLY A 1 90 ? 11.396 -9.215 -7.357 1.00 90.81 90 GLY A N 1
ATOM 687 C CA . GLY A 1 90 ? 10.858 -9.504 -8.690 1.00 90.81 90 GLY A CA 1
ATOM 688 C C . GLY A 1 90 ? 9.676 -10.477 -8.730 1.00 90.81 90 GLY A C 1
ATOM 689 O O . GLY A 1 90 ? 8.870 -10.555 -7.804 1.00 90.81 90 GLY A O 1
ATOM 690 N N . SER A 1 91 ? 9.502 -11.156 -9.870 1.00 91.56 91 SER A N 1
ATOM 691 C CA . SER A 1 91 ? 8.333 -12.014 -10.158 1.00 91.56 91 SER A CA 1
ATOM 692 C C . SER A 1 91 ? 8.724 -13.495 -10.237 1.00 91.56 91 SER A C 1
ATOM 694 O O . SER A 1 91 ? 8.417 -14.185 -11.206 1.00 91.56 91 SER A O 1
ATOM 696 N N . VAL A 1 92 ? 9.471 -13.982 -9.247 1.00 92.62 92 VAL A N 1
ATOM 697 C CA . VAL A 1 92 ? 10.195 -15.268 -9.320 1.00 92.62 92 VAL A CA 1
ATOM 698 C C . VAL A 1 92 ? 9.609 -16.375 -8.433 1.00 92.62 92 VAL A C 1
ATOM 700 O O . VAL A 1 92 ? 10.199 -17.446 -8.324 1.00 92.62 92 VAL A O 1
ATOM 703 N N . MET A 1 93 ? 8.418 -16.176 -7.851 1.00 93.25 93 MET A N 1
ATOM 704 C CA . MET A 1 93 ? 7.772 -17.136 -6.931 1.00 93.25 93 MET A CA 1
ATOM 705 C C . MET A 1 93 ? 7.639 -18.563 -7.502 1.00 93.25 93 MET A C 1
ATOM 707 O O . MET A 1 93 ? 7.778 -19.544 -6.779 1.00 93.25 93 MET A O 1
ATOM 711 N N . HIS A 1 94 ? 7.426 -18.694 -8.813 1.00 89.81 94 HIS A N 1
ATOM 712 C CA . HIS A 1 94 ? 7.321 -19.976 -9.517 1.00 89.81 94 HIS A CA 1
ATOM 713 C C . HIS A 1 94 ? 8.626 -20.807 -9.528 1.00 89.81 94 HIS A C 1
ATOM 715 O O . HIS A 1 94 ? 8.574 -22.012 -9.781 1.00 89.81 94 HIS A O 1
ATOM 721 N N . PHE A 1 95 ? 9.778 -20.203 -9.204 1.00 91.31 95 PHE A N 1
ATOM 722 C CA . PHE A 1 95 ? 11.060 -20.892 -8.995 1.00 91.31 95 PHE A CA 1
ATOM 723 C C . PHE A 1 95 ? 11.312 -21.317 -7.537 1.00 91.31 95 PHE A C 1
ATOM 725 O O . PHE A 1 95 ? 12.360 -21.913 -7.253 1.00 91.31 95 PHE A O 1
ATOM 732 N N . ALA A 1 96 ? 10.387 -21.029 -6.613 1.00 91.44 96 ALA A N 1
ATOM 733 C CA . ALA A 1 96 ? 10.499 -21.444 -5.220 1.00 91.44 96 ALA A CA 1
ATOM 734 C C . ALA A 1 96 ? 10.456 -22.979 -5.091 1.00 91.44 96 ALA A C 1
ATOM 736 O O . ALA A 1 96 ? 9.583 -23.665 -5.631 1.00 91.44 96 ALA A O 1
ATOM 737 N N . ARG A 1 97 ? 11.426 -23.520 -4.359 1.00 91.69 97 ARG A N 1
ATOM 738 C CA . ARG A 1 97 ? 11.545 -24.926 -3.963 1.00 91.69 97 ARG A CA 1
ATOM 739 C C . ARG A 1 97 ? 10.948 -25.106 -2.557 1.00 91.69 97 ARG A C 1
ATOM 741 O O . ARG A 1 97 ? 10.764 -24.121 -1.841 1.00 91.69 97 ARG A O 1
ATOM 748 N N . PRO A 1 98 ? 10.626 -26.342 -2.132 1.00 92.44 98 PRO A N 1
ATOM 749 C CA . PRO A 1 98 ? 10.152 -26.579 -0.773 1.00 92.44 98 PRO A CA 1
ATOM 750 C C . PRO A 1 98 ? 11.114 -26.007 0.279 1.00 92.44 98 PRO A C 1
ATOM 752 O O . PRO A 1 98 ? 12.325 -26.152 0.132 1.00 92.44 98 PRO A O 1
ATOM 755 N N . ARG A 1 99 ? 10.577 -25.398 1.345 1.00 92.06 99 ARG A N 1
ATOM 756 C CA . ARG A 1 99 ? 11.327 -24.716 2.426 1.00 92.06 99 ARG A CA 1
ATOM 757 C C . ARG A 1 99 ? 12.170 -23.488 2.028 1.00 92.06 99 ARG A C 1
ATOM 759 O O . ARG A 1 99 ? 12.913 -22.994 2.879 1.00 92.06 99 ARG A O 1
ATOM 766 N N . ASP A 1 100 ? 12.072 -22.972 0.801 1.00 95.06 100 ASP A N 1
ATOM 767 C CA . ASP A 1 100 ? 12.669 -21.668 0.472 1.00 95.06 100 ASP A CA 1
ATOM 768 C C . ASP A 1 100 ? 12.060 -20.550 1.334 1.00 95.06 100 ASP A C 1
ATOM 770 O O . ASP A 1 100 ? 10.880 -20.587 1.697 1.00 95.06 100 ASP A O 1
ATOM 774 N N . VAL A 1 101 ? 12.872 -19.535 1.627 1.00 97.38 101 VAL A N 1
ATOM 775 C CA . VAL A 1 101 ? 12.492 -18.364 2.421 1.00 97.38 101 VAL A CA 1
ATOM 776 C C . VAL A 1 101 ? 12.118 -17.222 1.489 1.00 97.38 101 VAL A C 1
ATOM 778 O O . VAL A 1 101 ? 12.923 -16.781 0.668 1.00 97.38 101 VAL A O 1
ATOM 781 N N . VAL A 1 102 ? 10.884 -16.742 1.613 1.00 98.12 102 VAL A N 1
ATOM 782 C CA . VAL A 1 102 ? 10.281 -15.778 0.686 1.00 98.12 102 VAL A CA 1
ATOM 783 C C . VAL A 1 102 ? 10.206 -14.409 1.357 1.00 98.12 102 VAL A C 1
ATOM 785 O O . VAL A 1 102 ? 9.534 -14.255 2.377 1.00 98.12 102 VAL A O 1
ATOM 788 N N . TRP A 1 103 ? 10.895 -13.412 0.802 1.00 98.12 103 TRP A N 1
ATOM 789 C CA . TRP A 1 103 ? 10.974 -12.060 1.369 1.00 98.12 103 TRP A CA 1
ATOM 790 C C . TRP A 1 103 ? 10.788 -10.992 0.285 1.00 98.12 103 TRP A C 1
ATOM 792 O O . TRP A 1 103 ? 11.749 -10.382 -0.164 1.00 98.12 103 TRP A O 1
ATOM 802 N N . GLY A 1 104 ? 9.536 -10.784 -0.132 1.00 97.12 104 GLY A N 1
ATOM 803 C CA . GLY A 1 104 ? 9.111 -9.631 -0.935 1.00 97.12 104 GLY A CA 1
ATOM 804 C C . GLY A 1 104 ? 8.935 -9.873 -2.442 1.00 97.12 104 GLY A C 1
ATOM 805 O O . GLY A 1 104 ? 8.491 -8.979 -3.157 1.00 97.12 104 GLY A O 1
ATOM 806 N N . THR A 1 105 ? 9.193 -11.085 -2.942 1.00 96.56 105 THR A N 1
ATOM 807 C CA . THR A 1 105 ? 8.913 -11.441 -4.348 1.00 96.56 105 THR A CA 1
ATOM 808 C C . THR A 1 105 ? 7.405 -11.608 -4.561 1.00 96.56 105 THR A C 1
ATOM 810 O O . THR A 1 105 ? 6.647 -11.852 -3.619 1.00 96.56 105 THR A O 1
ATOM 813 N N . GLY A 1 106 ? 6.952 -11.499 -5.810 1.00 95.31 106 GLY A N 1
ATOM 814 C CA . GLY A 1 106 ? 5.555 -11.722 -6.183 1.00 95.31 106 GLY A CA 1
ATOM 815 C C . GLY A 1 106 ? 5.340 -12.816 -7.229 1.00 95.31 106 GLY A C 1
ATOM 816 O O . GLY A 1 106 ? 6.282 -13.358 -7.817 1.00 95.31 106 GLY A O 1
ATOM 817 N N . ILE A 1 107 ? 4.065 -13.118 -7.463 1.00 92.25 107 ILE A N 1
ATOM 818 C CA . ILE A 1 107 ? 3.574 -14.011 -8.518 1.00 92.25 107 ILE A CA 1
ATOM 819 C C . ILE A 1 107 ? 3.854 -13.401 -9.904 1.00 92.25 107 ILE A C 1
ATOM 821 O O . ILE A 1 107 ? 3.853 -12.176 -10.081 1.00 92.25 107 ILE A O 1
ATOM 825 N N . ASN A 1 108 ? 4.097 -14.267 -10.892 1.00 86.31 108 ASN A N 1
ATOM 826 C CA . ASN A 1 108 ? 4.211 -13.909 -12.307 1.00 86.31 108 ASN A CA 1
ATOM 827 C C . ASN A 1 108 ? 2.970 -14.396 -13.062 1.00 86.31 108 ASN A C 1
ATOM 829 O O . ASN A 1 108 ? 2.824 -15.598 -13.271 1.00 86.31 108 ASN A O 1
ATOM 833 N N . GLY A 1 109 ? 2.113 -13.471 -13.497 1.00 80.75 109 GLY A N 1
ATOM 834 C CA . GLY A 1 109 ? 0.852 -13.784 -14.176 1.00 80.75 109 GLY A CA 1
ATOM 835 C C . GLY A 1 109 ? 0.965 -14.344 -15.602 1.00 80.75 109 GLY A C 1
ATOM 836 O O . GLY A 1 109 ? -0.067 -14.562 -16.221 1.00 80.75 109 GLY A O 1
ATOM 837 N N . LYS A 1 110 ? 2.174 -14.564 -16.149 1.00 80.19 110 LYS A N 1
ATOM 838 C CA . LYS A 1 110 ? 2.358 -15.237 -17.455 1.00 80.19 110 LYS A CA 1
ATOM 839 C C . LYS A 1 110 ? 2.461 -16.759 -17.384 1.00 80.19 110 LYS A C 1
ATOM 841 O O . LYS A 1 110 ? 2.272 -17.432 -18.390 1.00 80.19 110 LYS A O 1
ATOM 846 N N . VAL A 1 111 ? 2.937 -17.284 -16.258 1.00 80.38 111 VAL A N 1
ATOM 847 C CA . VAL A 1 111 ? 3.460 -18.657 -16.162 1.00 80.38 111 VAL A CA 1
ATOM 848 C C . VAL A 1 111 ? 2.604 -19.490 -15.223 1.00 80.38 111 VAL A C 1
ATOM 850 O O . VAL A 1 111 ? 1.940 -18.961 -14.331 1.00 80.38 111 VAL A O 1
ATOM 853 N N . THR A 1 112 ? 2.661 -20.814 -15.365 1.00 80.31 112 THR A N 1
ATOM 854 C CA . THR A 1 112 ? 2.059 -21.684 -14.355 1.00 80.31 112 THR A CA 1
ATOM 855 C C . THR A 1 112 ? 2.753 -21.482 -13.006 1.00 80.31 112 THR A C 1
ATOM 857 O O . THR A 1 112 ? 3.950 -21.717 -12.843 1.00 80.31 112 THR A O 1
ATOM 860 N N . ASN A 1 113 ? 1.980 -21.037 -12.017 1.00 85.56 113 ASN A N 1
ATOM 861 C CA . ASN A 1 113 ? 2.403 -20.968 -10.619 1.00 85.56 113 ASN A CA 1
ATOM 862 C C . ASN A 1 113 ? 1.860 -22.183 -9.837 1.00 85.56 113 ASN A C 1
ATOM 864 O O . ASN A 1 113 ? 1.837 -22.166 -8.613 1.00 85.56 113 ASN A O 1
ATOM 868 N N . ALA A 1 114 ? 1.485 -23.277 -10.521 1.00 78.44 114 ALA A N 1
ATOM 869 C CA . ALA A 1 114 ? 0.945 -24.500 -9.909 1.00 78.44 114 ALA A CA 1
ATOM 870 C C . ALA A 1 114 ? 1.902 -25.192 -8.918 1.00 78.44 114 ALA A C 1
ATOM 872 O O . ALA A 1 114 ? 1.492 -26.087 -8.192 1.00 78.44 114 ALA A O 1
ATOM 873 N N . ARG A 1 115 ? 3.180 -24.791 -8.857 1.00 82.50 115 ARG A N 1
ATOM 874 C CA . ARG A 1 115 ? 4.124 -25.236 -7.817 1.00 82.50 115 ARG A CA 1
ATOM 875 C C . ARG A 1 115 ? 4.016 -24.443 -6.506 1.00 82.50 115 ARG A C 1
ATOM 877 O O . ARG A 1 115 ? 4.619 -24.877 -5.532 1.00 82.50 115 ARG A O 1
ATOM 884 N N . VAL A 1 116 ? 3.267 -23.341 -6.462 1.00 87.12 116 VAL A N 1
ATOM 885 C CA . VAL A 1 116 ? 3.106 -22.450 -5.301 1.00 87.12 116 VAL A CA 1
ATOM 886 C C . VAL A 1 116 ? 1.871 -22.873 -4.494 1.00 87.12 116 VAL A C 1
ATOM 888 O O . VAL A 1 116 ? 0.772 -22.364 -4.698 1.00 87.12 116 VAL A O 1
ATOM 891 N N . HIS A 1 117 ? 2.056 -23.840 -3.593 1.00 88.25 117 HIS A N 1
ATOM 892 C CA . HIS A 1 117 ? 1.012 -24.402 -2.722 1.00 88.25 117 HIS A CA 1
ATOM 893 C C . HIS A 1 117 ? 1.560 -24.813 -1.348 1.00 88.25 117 HIS A C 1
ATOM 895 O O . HIS A 1 117 ? 2.775 -24.941 -1.170 1.00 88.25 117 HIS A O 1
ATOM 901 N N . GLY A 1 118 ? 0.664 -25.008 -0.376 1.00 87.00 118 GLY A N 1
ATOM 902 C CA . GLY A 1 118 ? 0.990 -25.245 1.036 1.00 87.00 118 GLY A CA 1
ATOM 903 C C . GLY A 1 118 ? 1.946 -26.410 1.303 1.00 87.00 118 GLY A C 1
ATOM 904 O O . GLY A 1 118 ? 2.790 -26.324 2.198 1.00 87.00 118 GLY A O 1
ATOM 905 N N . GLU A 1 119 ? 1.913 -27.471 0.490 1.00 89.00 119 GLU A N 1
ATOM 906 C CA . GLU A 1 119 ? 2.780 -28.646 0.669 1.00 89.00 119 GLU A CA 1
ATOM 907 C C . GLU A 1 119 ? 4.273 -28.318 0.504 1.00 89.00 119 GLU A C 1
ATOM 909 O O . GLU A 1 119 ? 5.128 -29.006 1.071 1.00 89.00 119 GLU A O 1
ATOM 914 N N . ARG A 1 120 ? 4.604 -27.231 -0.213 1.00 88.75 120 ARG A N 1
ATOM 915 C CA . ARG A 1 120 ? 5.976 -26.703 -0.309 1.00 88.75 120 ARG A CA 1
ATOM 916 C C . ARG A 1 120 ? 6.529 -26.243 1.035 1.00 88.75 120 ARG A C 1
ATOM 918 O O . ARG A 1 120 ? 7.750 -26.211 1.186 1.00 88.75 120 ARG A O 1
ATOM 925 N N . LYS A 1 121 ? 5.668 -25.877 1.991 1.00 93.12 121 LYS A N 1
ATOM 926 C CA . LYS A 1 121 ? 6.055 -25.366 3.318 1.00 93.12 121 LYS A CA 1
ATOM 927 C C . LYS A 1 121 ? 7.063 -24.215 3.185 1.00 93.12 121 LYS A C 1
ATOM 929 O O . LYS A 1 121 ? 8.146 -24.253 3.767 1.00 93.12 121 LYS A O 1
ATOM 934 N N . LEU A 1 122 ? 6.723 -23.244 2.328 1.00 95.44 122 LEU A N 1
ATOM 935 C CA . LEU A 1 122 ? 7.520 -22.036 2.098 1.00 95.44 122 LEU A CA 1
ATOM 936 C C . LEU A 1 122 ? 7.594 -21.207 3.382 1.00 95.44 122 LEU A C 1
ATOM 938 O O . LEU A 1 122 ? 6.600 -21.039 4.086 1.00 95.44 122 LEU A O 1
ATOM 942 N N . ASP A 1 123 ? 8.766 -20.661 3.671 1.00 95.94 123 ASP A N 1
ATOM 943 C CA . ASP A 1 123 ? 9.015 -19.852 4.859 1.00 95.94 123 ASP A CA 1
ATOM 944 C C . ASP A 1 123 ? 8.786 -18.372 4.512 1.00 95.94 123 ASP A C 1
ATOM 946 O O . ASP A 1 123 ? 9.721 -17.608 4.262 1.00 95.94 123 ASP A O 1
ATOM 950 N N . VAL A 1 124 ? 7.511 -17.985 4.396 1.00 97.75 124 VAL A N 1
ATOM 951 C CA . VAL A 1 124 ? 7.123 -16.642 3.937 1.00 97.75 124 VAL A CA 1
ATOM 952 C C . VAL A 1 124 ? 7.308 -15.604 5.044 1.00 97.75 124 VAL A C 1
ATOM 954 O O . VAL A 1 124 ? 6.827 -15.763 6.171 1.00 97.75 124 VAL A O 1
ATOM 957 N N . ARG A 1 125 ? 8.024 -14.529 4.702 1.00 97.62 125 ARG A N 1
ATOM 958 C CA . ARG A 1 125 ? 8.350 -13.375 5.555 1.00 97.62 125 ARG A CA 1
ATOM 959 C C . ARG A 1 125 ? 7.720 -12.081 5.051 1.00 97.62 125 ARG A C 1
ATOM 961 O O . ARG A 1 125 ? 7.272 -11.275 5.854 1.00 97.62 125 ARG A O 1
ATOM 968 N N . ALA A 1 126 ? 7.691 -11.911 3.733 1.00 98.12 126 ALA A N 1
ATOM 969 C CA . ALA A 1 126 ? 7.022 -10.826 3.025 1.00 98.12 126 ALA A CA 1
ATOM 970 C C . ALA A 1 126 ? 6.719 -11.272 1.587 1.00 98.12 126 ALA A C 1
ATOM 972 O O . ALA A 1 126 ? 7.372 -12.186 1.076 1.00 98.12 126 ALA A O 1
ATOM 973 N N . VAL A 1 127 ? 5.797 -10.594 0.908 1.00 98.25 127 VAL A N 1
ATOM 974 C CA . VAL A 1 127 ? 5.563 -10.726 -0.544 1.00 98.25 127 VAL A CA 1
ATOM 975 C C . VAL A 1 127 ? 5.403 -9.343 -1.170 1.00 98.25 127 VAL A C 1
ATOM 977 O O . VAL A 1 127 ? 5.171 -8.369 -0.461 1.00 98.25 127 VAL A O 1
ATOM 980 N N . ARG A 1 128 ? 5.505 -9.227 -2.497 1.00 97.38 128 ARG A N 1
ATOM 981 C CA . ARG A 1 128 ? 5.462 -7.919 -3.179 1.00 97.38 128 ARG A CA 1
ATOM 982 C C . ARG A 1 128 ? 4.191 -7.110 -2.887 1.00 97.38 128 ARG A C 1
ATOM 984 O O . ARG A 1 128 ? 4.263 -5.888 -2.797 1.00 97.38 128 ARG A O 1
ATOM 991 N N . GLY A 1 129 ? 3.050 -7.783 -2.742 1.00 95.06 129 GLY A N 1
ATOM 992 C CA . GLY A 1 129 ? 1.754 -7.142 -2.554 1.00 95.06 129 GLY A CA 1
ATOM 993 C C . GLY A 1 129 ? 0.619 -8.105 -2.186 1.00 95.06 129 GLY A C 1
ATOM 994 O O . GLY A 1 129 ? 0.818 -9.326 -2.127 1.00 95.06 129 GLY A O 1
ATOM 995 N N . PRO A 1 130 ? -0.584 -7.559 -1.928 1.00 92.19 130 PRO A N 1
ATOM 996 C CA . PRO A 1 130 ? -1.735 -8.322 -1.461 1.00 92.19 130 PRO A CA 1
ATOM 997 C C . PRO A 1 130 ? -2.318 -9.267 -2.520 1.00 92.19 130 PRO A C 1
ATOM 999 O O . PRO A 1 130 ? -3.003 -10.213 -2.146 1.00 92.19 130 PRO A O 1
ATOM 1002 N N . LEU A 1 131 ? -2.040 -9.082 -3.819 1.00 90.00 131 LEU A N 1
ATOM 1003 C CA . LEU A 1 131 ? -2.514 -10.015 -4.851 1.00 90.00 131 LEU A CA 1
ATOM 1004 C C . LEU A 1 131 ? -1.678 -11.296 -4.843 1.00 90.00 131 LEU A C 1
ATOM 1006 O O . LEU A 1 131 ? -2.219 -12.399 -4.914 1.00 90.00 131 LEU A O 1
ATOM 1010 N N . SER A 1 132 ? -0.357 -11.154 -4.698 1.00 93.56 132 SER A N 1
ATOM 1011 C CA . SER A 1 132 ? 0.539 -12.291 -4.469 1.00 93.56 132 SER A CA 1
ATOM 1012 C C . SER A 1 132 ? 0.194 -13.015 -3.166 1.00 93.56 132 SER A C 1
ATOM 1014 O O . SER A 1 132 ? 0.176 -14.244 -3.147 1.00 93.56 132 SER A O 1
ATOM 1016 N N . ALA A 1 133 ? -0.139 -12.274 -2.103 1.00 94.12 133 ALA A N 1
ATOM 1017 C CA . ALA A 1 133 ? -0.597 -12.857 -0.845 1.00 94.12 133 ALA A CA 1
ATOM 1018 C C . ALA A 1 133 ? -1.913 -13.636 -1.015 1.00 94.12 133 ALA A C 1
ATOM 1020 O O . ALA A 1 133 ? -1.949 -14.821 -0.699 1.00 94.12 133 ALA A O 1
ATOM 1021 N N . ALA A 1 134 ? -2.956 -13.032 -1.596 1.00 88.38 134 ALA A N 1
ATOM 1022 C CA . ALA A 1 134 ? -4.247 -13.687 -1.817 1.00 88.38 134 ALA A CA 1
ATOM 1023 C C . ALA A 1 134 ? -4.128 -14.958 -2.677 1.00 88.38 134 ALA A C 1
ATOM 1025 O O . ALA A 1 134 ? -4.715 -15.988 -2.342 1.00 88.38 134 ALA A O 1
ATOM 1026 N N . TYR A 1 135 ? -3.305 -14.929 -3.735 1.00 87.62 135 TYR A N 1
ATOM 1027 C CA . TYR A 1 135 ? -3.023 -16.099 -4.577 1.00 87.62 135 TYR A CA 1
ATOM 1028 C C . TYR A 1 135 ? -2.440 -17.283 -3.783 1.00 87.62 135 TYR A C 1
ATOM 1030 O O . TYR A 1 135 ? -2.725 -18.442 -4.102 1.00 87.62 135 TYR A O 1
ATOM 1038 N N . MET A 1 136 ? -1.612 -16.990 -2.776 1.00 91.19 136 MET A N 1
ATOM 1039 C CA . MET A 1 136 ? -0.905 -17.962 -1.939 1.00 91.19 136 MET A CA 1
ATOM 1040 C C . MET A 1 136 ? -1.750 -18.443 -0.752 1.00 91.19 136 MET A C 1
ATOM 1042 O O . MET A 1 136 ? -1.810 -19.651 -0.518 1.00 91.19 136 MET A O 1
ATOM 1046 N N . THR A 1 137 ? -2.462 -17.543 -0.064 1.00 89.25 137 THR A N 1
ATOM 1047 C CA . THR A 1 137 ? -3.429 -17.894 0.992 1.00 89.25 137 THR A CA 1
ATOM 1048 C C . THR A 1 137 ? -4.502 -18.836 0.437 1.00 89.25 137 THR A C 1
ATOM 1050 O O . THR A 1 137 ? -4.747 -19.894 1.013 1.00 89.25 137 THR A O 1
ATOM 1053 N N . ALA A 1 138 ? -5.038 -18.549 -0.758 1.00 82.50 138 ALA A N 1
ATOM 1054 C CA . ALA A 1 138 ? -5.990 -19.414 -1.469 1.00 82.50 138 ALA A CA 1
ATOM 1055 C C . ALA A 1 138 ? -5.415 -20.779 -1.923 1.00 82.50 138 ALA A C 1
ATOM 1057 O O . ALA A 1 138 ? -6.129 -21.582 -2.518 1.00 82.50 138 ALA A O 1
ATOM 1058 N N . ARG A 1 139 ? -4.125 -21.049 -1.674 1.00 86.88 139 ARG A N 1
ATOM 1059 C CA . ARG A 1 139 ? -3.434 -22.324 -1.950 1.00 86.88 139 ARG A CA 1
ATOM 1060 C C . ARG A 1 139 ? -2.801 -22.929 -0.692 1.00 86.88 139 ARG A C 1
ATOM 1062 O O . ARG A 1 139 ? -1.875 -23.736 -0.791 1.00 86.88 139 ARG A O 1
ATOM 1069 N N . GLY A 1 140 ? -3.296 -22.543 0.488 1.00 88.31 140 GLY A N 1
ATOM 1070 C CA . GLY A 1 140 ? -2.891 -23.110 1.776 1.00 88.31 140 GLY A CA 1
ATOM 1071 C C . GLY A 1 140 ? -1.493 -22.693 2.240 1.00 88.31 140 GLY A C 1
ATOM 1072 O O . GLY A 1 140 ? -0.825 -23.473 2.914 1.00 88.31 140 GLY A O 1
ATOM 1073 N N . ILE A 1 141 ? -1.020 -21.504 1.853 1.00 93.12 141 ILE A N 1
ATOM 1074 C CA . ILE A 1 141 ? 0.238 -20.930 2.349 1.00 93.12 141 ILE A CA 1
ATOM 1075 C C . ILE A 1 141 ? -0.081 -19.752 3.271 1.00 93.12 141 ILE A C 1
ATOM 1077 O O . ILE A 1 141 ? -0.646 -18.758 2.819 1.00 93.12 141 ILE A O 1
ATOM 1081 N N . ASP A 1 142 ? 0.351 -19.821 4.530 1.00 93.56 142 ASP A N 1
ATOM 1082 C CA . ASP A 1 142 ? 0.307 -18.675 5.440 1.00 93.56 142 ASP A CA 1
ATOM 1083 C C . ASP A 1 142 ? 1.258 -17.571 4.951 1.00 93.56 142 ASP A C 1
ATOM 1085 O O . ASP A 1 142 ? 2.485 -17.713 4.986 1.00 93.56 142 ASP A O 1
ATOM 1089 N N . VAL A 1 143 ? 0.693 -16.448 4.505 1.00 95.75 143 VAL A N 1
ATOM 1090 C CA . VAL A 1 143 ? 1.444 -15.244 4.131 1.00 95.75 143 VAL A CA 1
ATOM 1091 C C . VAL A 1 143 ? 1.281 -14.193 5.230 1.00 95.75 143 VAL A C 1
ATOM 1093 O O . VAL A 1 143 ? 0.147 -13.868 5.573 1.00 95.75 143 VAL A O 1
ATOM 1096 N N . PRO A 1 144 ? 2.361 -13.632 5.801 1.00 95.81 144 PRO A N 1
ATOM 1097 C CA . PRO A 1 144 ? 2.250 -12.525 6.745 1.00 95.81 144 PRO A CA 1
ATOM 1098 C C . PRO A 1 144 ? 1.827 -11.225 6.043 1.00 95.81 144 PRO A C 1
ATOM 1100 O O . PRO A 1 144 ? 2.187 -10.984 4.891 1.00 95.81 144 PRO A O 1
ATOM 1103 N N . GLU A 1 145 ? 1.144 -10.339 6.768 1.00 93.06 145 GLU A N 1
ATOM 1104 C CA . GLU A 1 145 ? 0.791 -8.975 6.346 1.00 93.06 145 GLU A CA 1
ATOM 1105 C C . GLU A 1 145 ? 2.024 -8.047 6.308 1.00 93.06 145 GLU A C 1
ATOM 1107 O O . GLU A 1 145 ? 2.121 -7.052 7.036 1.00 93.06 145 GLU A O 1
ATOM 1112 N N . VAL A 1 146 ? 3.009 -8.396 5.485 1.00 96.62 146 VAL A N 1
ATOM 1113 C CA . VAL A 1 146 ? 4.206 -7.604 5.196 1.00 96.62 146 VAL A CA 1
ATOM 1114 C C . VAL A 1 146 ? 4.351 -7.548 3.680 1.00 96.62 146 VAL A C 1
ATOM 1116 O O . VAL A 1 146 ? 4.684 -8.547 3.036 1.00 96.62 146 VAL A O 1
ATOM 1119 N N . TYR A 1 147 ? 4.063 -6.376 3.115 1.00 96.38 147 TYR A N 1
ATOM 1120 C CA . TYR A 1 147 ? 4.041 -6.153 1.672 1.00 96.38 147 TYR A CA 1
ATOM 1121 C C . TYR A 1 147 ? 5.152 -5.199 1.237 1.00 96.38 147 TYR A C 1
ATOM 1123 O O . TYR A 1 147 ? 5.462 -4.238 1.941 1.00 96.38 147 TYR A O 1
ATOM 1131 N N . GLY A 1 148 ? 5.734 -5.471 0.071 1.00 97.25 148 GLY A N 1
ATOM 1132 C CA . GLY A 1 148 ? 6.718 -4.612 -0.582 1.00 97.25 148 GLY A CA 1
ATOM 1133 C C . GLY A 1 148 ? 7.796 -5.391 -1.328 1.00 97.25 148 GLY A C 1
ATOM 1134 O O . GLY A 1 148 ? 8.169 -6.494 -0.932 1.00 97.25 148 GLY A O 1
ATOM 1135 N N . ASP A 1 149 ? 8.323 -4.796 -2.399 1.00 98.31 149 ASP A N 1
ATOM 1136 C CA . ASP A 1 149 ? 9.534 -5.292 -3.060 1.00 98.31 149 ASP A CA 1
ATOM 1137 C C . ASP A 1 149 ? 10.782 -4.765 -2.310 1.00 98.31 149 ASP A C 1
ATOM 1139 O O . ASP A 1 149 ? 10.871 -3.554 -2.065 1.00 98.31 149 ASP A O 1
ATOM 1143 N N . PRO A 1 150 ? 11.763 -5.614 -1.946 1.00 98.38 150 PRO A N 1
ATOM 1144 C CA . PRO A 1 150 ? 12.948 -5.198 -1.197 1.00 98.38 150 PRO A CA 1
ATOM 1145 C C . PRO A 1 150 ? 13.809 -4.136 -1.887 1.00 98.38 150 PRO A C 1
ATOM 1147 O O . PRO A 1 150 ? 14.563 -3.440 -1.207 1.00 98.38 150 PRO A O 1
ATOM 1150 N N . ALA A 1 151 ? 13.693 -3.948 -3.207 1.00 97.94 151 ALA A N 1
ATOM 1151 C CA . ALA A 1 151 ? 14.367 -2.858 -3.912 1.00 97.94 151 ALA A CA 1
ATOM 1152 C C . ALA A 1 151 ? 13.974 -1.462 -3.380 1.00 97.94 151 ALA A C 1
ATOM 1154 O O . ALA A 1 151 ? 14.765 -0.526 -3.498 1.00 97.94 151 ALA A O 1
ATOM 1155 N N . MET A 1 152 ? 12.826 -1.329 -2.698 1.00 98.00 152 MET A N 1
ATOM 1156 C CA . MET A 1 152 ? 12.448 -0.107 -1.972 1.00 98.00 152 MET A CA 1
ATOM 1157 C C . MET A 1 152 ? 13.449 0.300 -0.873 1.00 98.00 152 MET A C 1
ATOM 1159 O O . MET A 1 152 ? 13.487 1.462 -0.478 1.00 98.00 152 MET A O 1
ATOM 1163 N N . LEU A 1 153 ? 14.279 -0.628 -0.379 1.00 98.12 153 LEU A N 1
ATOM 1164 C CA . LEU A 1 153 ? 15.283 -0.371 0.661 1.00 98.12 153 LEU A CA 1
ATOM 1165 C C . LEU A 1 153 ? 16.604 0.195 0.103 1.00 98.12 153 LEU A C 1
ATOM 1167 O O . LEU A 1 153 ? 17.435 0.683 0.870 1.00 98.12 153 LEU A O 1
ATOM 1171 N N . LEU A 1 154 ? 16.813 0.180 -1.220 1.00 97.44 154 LEU A N 1
ATOM 1172 C CA . LEU A 1 154 ? 18.058 0.641 -1.855 1.00 97.44 154 LEU A CA 1
ATOM 1173 C C . LEU A 1 154 ? 18.527 2.056 -1.441 1.00 97.44 154 LEU A C 1
ATOM 1175 O O . LEU A 1 154 ? 19.731 2.209 -1.251 1.00 97.44 154 LEU A O 1
ATOM 1179 N N . PRO A 1 155 ? 17.672 3.079 -1.229 1.00 95.75 155 PRO A N 1
ATOM 1180 C CA . PRO A 1 155 ? 18.123 4.412 -0.801 1.00 95.75 155 PRO A CA 1
ATOM 1181 C C . PRO A 1 155 ? 18.719 4.452 0.616 1.00 95.75 155 PRO A C 1
ATOM 1183 O O . PRO A 1 155 ? 19.535 5.324 0.915 1.00 95.75 155 PRO A O 1
ATOM 1186 N N . MET A 1 156 ? 18.317 3.516 1.487 1.00 95.81 156 MET A N 1
ATOM 1187 C CA . MET A 1 156 ? 18.881 3.327 2.830 1.00 95.81 156 MET A CA 1
ATOM 1188 C C . MET A 1 156 ? 20.219 2.575 2.762 1.00 95.81 156 MET A C 1
ATOM 1190 O O . MET A 1 156 ? 21.149 2.875 3.507 1.00 95.81 156 MET A O 1
ATOM 1194 N N . LEU A 1 157 ? 20.306 1.608 1.846 1.00 96.44 157 LEU A N 1
ATOM 1195 C CA . LEU A 1 157 ? 21.419 0.668 1.696 1.00 96.44 157 LEU A CA 1
ATOM 1196 C C . LEU A 1 157 ? 22.562 1.188 0.807 1.00 96.44 157 LEU A C 1
ATOM 1198 O O . LEU A 1 157 ? 23.704 0.761 0.953 1.00 96.44 157 LEU A O 1
ATOM 1202 N N . MET A 1 158 ? 22.265 2.116 -0.104 1.00 95.81 158 MET A N 1
ATOM 1203 C CA . MET A 1 158 ? 23.206 2.763 -1.022 1.00 95.81 158 MET A CA 1
ATOM 1204 C C . MET A 1 158 ? 23.049 4.292 -0.938 1.00 95.81 158 MET A C 1
ATOM 1206 O O . MET A 1 158 ? 22.391 4.901 -1.791 1.00 95.81 158 MET A O 1
ATOM 1210 N N . PRO A 1 159 ? 23.635 4.951 0.083 1.00 93.25 159 PRO A N 1
ATOM 1211 C CA . PRO A 1 159 ? 23.447 6.384 0.308 1.00 93.25 159 PRO A CA 1
ATOM 1212 C C . PRO A 1 159 ? 23.881 7.282 -0.860 1.00 93.25 159 PRO A C 1
ATOM 1214 O O . PRO A 1 159 ? 23.458 8.437 -0.923 1.00 93.25 159 PRO A O 1
ATOM 1217 N N . GLU A 1 160 ? 24.697 6.792 -1.805 1.00 95.31 160 GLU A N 1
ATOM 1218 C CA . GLU A 1 160 ? 25.049 7.564 -2.997 1.00 95.31 160 GLU A CA 1
ATOM 1219 C C . GLU A 1 160 ? 23.884 7.768 -3.978 1.00 95.31 160 GLU A C 1
ATOM 1221 O O . GLU A 1 160 ? 23.916 8.740 -4.734 1.00 95.31 160 GLU A O 1
ATOM 1226 N N . LEU A 1 161 ? 22.838 6.930 -3.949 1.00 95.56 161 LEU A N 1
ATOM 1227 C CA . LEU A 1 161 ? 21.646 7.137 -4.781 1.00 95.56 161 LEU A CA 1
ATOM 1228 C C . LEU A 1 161 ? 20.978 8.475 -4.418 1.00 95.56 161 LEU A C 1
ATOM 1230 O O . LEU A 1 161 ? 20.740 9.314 -5.286 1.00 95.56 161 LEU A O 1
ATOM 1234 N N . SER A 1 162 ? 20.833 8.732 -3.116 1.00 92.44 162 SER A N 1
ATOM 1235 C CA . SER A 1 162 ? 20.335 9.978 -2.504 1.00 92.44 162 SER A CA 1
ATOM 1236 C C . SER A 1 162 ? 21.287 11.187 -2.648 1.00 92.44 162 SER A C 1
ATOM 1238 O O . SER A 1 162 ? 20.992 12.299 -2.187 1.00 92.44 162 SER A O 1
ATOM 1240 N N . LEU A 1 163 ? 22.454 10.987 -3.273 1.00 94.62 163 LEU A N 1
ATOM 1241 C CA . LEU A 1 163 ? 23.332 12.055 -3.759 1.00 94.62 163 LEU A CA 1
ATOM 1242 C C . LEU A 1 163 ? 23.153 12.285 -5.266 1.00 94.62 163 LEU A C 1
ATOM 1244 O O . LEU A 1 163 ? 23.233 13.427 -5.712 1.00 94.62 163 LEU A O 1
ATOM 1248 N N . TRP A 1 164 ? 22.880 11.238 -6.051 1.00 97.31 164 TRP A N 1
ATOM 1249 C CA . TRP A 1 164 ? 22.636 11.346 -7.494 1.00 97.31 164 TRP A CA 1
ATOM 1250 C C . TRP A 1 164 ? 21.303 12.035 -7.819 1.00 97.31 164 TRP A C 1
ATOM 1252 O O . TRP A 1 164 ? 21.262 12.816 -8.768 1.00 97.31 164 TRP A O 1
ATOM 1262 N N . THR A 1 165 ? 20.276 11.890 -6.972 1.00 96.62 165 THR A N 1
ATOM 1263 C CA . THR A 1 165 ? 19.003 12.644 -7.078 1.00 96.62 165 THR A CA 1
ATOM 1264 C C . THR A 1 165 ? 19.161 14.166 -7.038 1.00 96.62 165 THR A C 1
ATOM 1266 O O . THR A 1 165 ? 18.298 14.896 -7.515 1.00 96.62 165 THR A O 1
ATOM 1269 N N . ARG A 1 166 ? 20.292 14.678 -6.538 1.00 94.06 166 ARG A N 1
ATOM 1270 C CA . ARG A 1 166 ? 20.614 16.118 -6.505 1.00 94.06 166 ARG A CA 1
ATOM 1271 C C . ARG A 1 166 ? 21.099 16.661 -7.854 1.00 94.06 166 ARG A C 1
ATOM 1273 O O . ARG A 1 166 ? 21.280 17.866 -8.002 1.00 94.06 166 ARG A O 1
ATOM 1280 N N 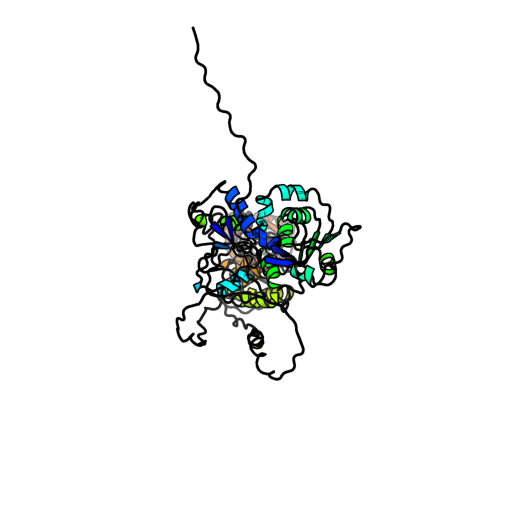. HIS A 1 167 ? 21.338 15.777 -8.820 1.00 94.19 167 HIS A N 1
ATOM 1281 C CA . HIS A 1 167 ? 21.912 16.083 -10.125 1.00 94.19 167 HIS A CA 1
ATOM 1282 C C . HIS A 1 167 ? 21.044 15.493 -11.240 1.00 94.19 167 HIS A C 1
ATOM 1284 O O . HIS A 1 167 ? 21.514 14.697 -12.052 1.00 94.19 167 HIS A O 1
ATOM 1290 N N . GLN A 1 168 ? 19.767 15.877 -11.271 1.00 93.94 168 GLN A N 1
ATOM 1291 C CA . GLN A 1 168 ? 18.852 15.488 -12.343 1.00 93.94 168 GLN A CA 1
ATOM 1292 C C . GLN A 1 168 ? 19.305 16.084 -13.686 1.00 93.94 168 GLN A C 1
ATOM 1294 O O . GLN A 1 168 ? 19.412 17.305 -13.819 1.00 93.94 168 GLN A O 1
ATOM 1299 N N . VAL A 1 169 ? 19.579 15.212 -14.659 1.00 96.12 169 VAL A N 1
ATOM 1300 C CA . VAL A 1 169 ? 20.056 15.541 -16.022 1.00 96.12 169 VAL A CA 1
ATOM 1301 C C . VAL A 1 169 ? 19.265 14.803 -17.113 1.00 96.12 169 VAL A C 1
ATOM 1303 O O . VAL A 1 169 ? 19.693 14.718 -18.260 1.00 96.12 169 VAL A O 1
ATOM 1306 N N . THR A 1 170 ? 18.125 14.224 -16.750 1.00 97.44 170 THR A N 1
ATOM 1307 C CA . THR A 1 170 ? 17.174 13.582 -17.658 1.00 97.44 170 THR A CA 1
ATOM 1308 C C . THR A 1 170 ? 15.784 14.037 -17.239 1.00 97.44 170 THR A C 1
ATOM 1310 O O . THR A 1 170 ? 15.387 13.837 -16.092 1.00 97.44 170 THR A O 1
ATOM 1313 N N . ASP A 1 171 ? 15.065 14.701 -18.136 1.00 97.75 171 ASP A N 1
ATOM 1314 C CA . ASP A 1 171 ? 13.734 15.237 -17.851 1.00 97.75 171 ASP A CA 1
ATOM 1315 C C . ASP A 1 171 ? 12.686 14.119 -17.864 1.00 97.75 171 ASP A C 1
ATOM 1317 O O . ASP A 1 171 ? 11.904 13.987 -16.922 1.00 97.75 171 ASP A O 1
ATOM 1321 N N . LEU A 1 172 ? 12.760 13.240 -18.866 1.00 98.19 172 LEU A N 1
ATOM 1322 C CA . LEU A 1 172 ? 11.926 12.046 -18.978 1.00 98.19 172 LEU A CA 1
ATOM 1323 C C . LEU A 1 172 ? 12.786 10.807 -19.231 1.00 98.19 172 LEU A C 1
ATOM 1325 O O . LEU A 1 172 ? 13.505 10.741 -20.228 1.00 98.19 172 LEU A O 1
ATOM 1329 N N . LEU A 1 173 ? 12.681 9.805 -18.361 1.00 98.44 173 LEU A N 1
ATOM 1330 C CA . LEU A 1 173 ? 13.259 8.484 -18.583 1.00 98.44 173 LEU A CA 1
ATOM 1331 C C . LEU A 1 173 ? 12.165 7.506 -19.004 1.00 98.44 173 LEU A C 1
ATOM 1333 O O . LEU A 1 173 ? 11.316 7.128 -18.197 1.00 98.44 173 LEU A O 1
ATOM 1337 N N . VAL A 1 174 ? 12.230 7.063 -20.255 1.00 97.44 174 VAL A N 1
ATOM 1338 C CA . VAL A 1 174 ? 11.398 5.983 -20.783 1.00 97.44 174 VAL A CA 1
ATOM 1339 C C . VAL A 1 174 ? 12.077 4.652 -20.452 1.00 97.44 174 VAL A C 1
ATOM 1341 O O . VAL A 1 174 ? 13.196 4.385 -20.888 1.00 97.44 174 VAL A O 1
ATOM 1344 N N . ALA A 1 175 ? 11.422 3.826 -19.641 1.00 96.88 175 ALA A N 1
ATOM 1345 C CA . ALA A 1 175 ? 11.975 2.619 -19.037 1.00 96.88 175 ALA A CA 1
ATOM 1346 C C . ALA A 1 175 ? 11.182 1.358 -19.439 1.00 96.88 175 ALA A C 1
ATOM 1348 O O . ALA A 1 175 ? 10.345 0.876 -18.665 1.00 96.88 175 ALA A O 1
ATOM 1349 N N . PRO A 1 176 ? 11.419 0.801 -20.640 1.00 95.31 176 PRO A N 1
ATOM 1350 C CA . PRO A 1 176 ? 10.736 -0.399 -21.109 1.00 95.31 176 PRO A CA 1
ATOM 1351 C C . PRO A 1 176 ? 11.170 -1.649 -20.338 1.00 95.31 176 PRO A C 1
ATOM 1353 O O . PRO A 1 176 ? 12.310 -1.771 -19.884 1.00 95.31 176 PRO A O 1
ATOM 1356 N N . ASN A 1 177 ? 10.273 -2.626 -20.228 1.00 93.25 177 ASN A N 1
ATOM 1357 C CA . ASN A 1 177 ? 10.656 -3.988 -19.879 1.00 93.25 177 ASN A CA 1
ATOM 1358 C C . ASN A 1 177 ? 11.577 -4.570 -20.967 1.00 93.25 177 ASN A C 1
ATOM 1360 O O . ASN A 1 177 ? 11.414 -4.269 -22.147 1.00 93.25 177 ASN A O 1
ATOM 1364 N N . LEU A 1 178 ? 12.504 -5.453 -20.587 1.00 90.81 178 LEU A N 1
ATOM 1365 C CA . LEU A 1 178 ? 13.426 -6.098 -21.526 1.00 90.81 178 LEU A CA 1
ATOM 1366 C C . LEU A 1 178 ? 12.719 -6.843 -22.674 1.00 90.81 178 LEU A C 1
ATOM 1368 O O . LEU A 1 178 ? 13.249 -6.882 -23.782 1.00 90.81 178 LEU A O 1
ATOM 1372 N N . ASN A 1 179 ? 11.531 -7.403 -22.434 1.00 88.19 179 ASN A N 1
ATOM 1373 C CA . ASN A 1 179 ? 10.748 -8.050 -23.484 1.00 88.19 179 ASN A CA 1
ATOM 1374 C C . ASN A 1 179 ? 10.139 -7.014 -24.445 1.00 88.19 179 ASN A C 1
ATOM 1376 O O . ASN A 1 179 ? 10.299 -7.155 -25.653 1.00 88.19 179 ASN A O 1
ATOM 1380 N N . ASP A 1 180 ? 9.551 -5.922 -23.939 1.00 87.69 180 ASP A N 1
ATOM 1381 C CA . ASP A 1 180 ? 8.987 -4.867 -24.798 1.00 87.69 180 ASP A CA 1
ATOM 1382 C C . ASP A 1 180 ? 10.058 -4.055 -25.551 1.00 87.69 180 ASP A C 1
ATOM 1384 O O . ASP A 1 180 ? 9.785 -3.532 -26.629 1.00 87.69 180 ASP A O 1
ATOM 1388 N N . LEU A 1 181 ? 11.285 -3.955 -25.025 1.00 86.19 181 LEU A N 1
ATOM 1389 C CA . LEU A 1 181 ? 12.419 -3.368 -25.752 1.00 86.19 181 LEU A CA 1
ATOM 1390 C C . LEU A 1 181 ? 12.842 -4.230 -26.958 1.00 86.19 181 LEU A C 1
ATOM 1392 O O . LEU A 1 181 ? 13.424 -3.712 -27.905 1.00 86.19 181 LEU A O 1
ATOM 1396 N N . ARG A 1 182 ? 12.560 -5.541 -26.924 1.00 76.75 182 ARG A N 1
ATOM 1397 C CA . ARG A 1 182 ? 12.908 -6.500 -27.985 1.00 76.75 182 ARG A CA 1
ATOM 1398 C C . ARG A 1 182 ? 11.797 -6.714 -29.021 1.00 76.75 182 ARG A C 1
ATOM 1400 O O . ARG A 1 182 ? 12.109 -7.197 -30.104 1.00 76.75 182 ARG A O 1
ATOM 1407 N N . SER A 1 183 ? 10.536 -6.408 -28.702 1.00 68.00 183 SER A N 1
ATOM 1408 C CA . SER A 1 183 ? 9.380 -6.716 -29.569 1.00 68.00 183 SER A CA 1
ATOM 1409 C C . SER A 1 183 ? 8.381 -5.572 -29.789 1.00 68.00 183 SER A C 1
ATOM 1411 O O . SER A 1 183 ? 7.454 -5.731 -30.582 1.00 68.00 183 SER A O 1
ATOM 1413 N N . GLY A 1 184 ? 8.533 -4.431 -29.112 1.00 58.50 184 GLY A N 1
ATOM 1414 C CA . GLY A 1 184 ? 7.658 -3.272 -29.295 1.00 58.50 184 GLY A CA 1
ATOM 1415 C C . GLY A 1 184 ? 7.984 -2.432 -30.542 1.00 58.50 184 GLY A C 1
ATOM 1416 O O . GLY A 1 184 ? 9.075 -2.546 -31.107 1.00 58.50 184 GLY A O 1
ATOM 1417 N N . PRO A 1 185 ? 7.068 -1.533 -30.956 1.00 52.88 185 PRO A N 1
ATOM 1418 C CA . PRO A 1 185 ? 7.418 -0.417 -31.833 1.00 52.88 185 PRO A CA 1
ATOM 1419 C C . PRO A 1 185 ? 8.458 0.495 -31.157 1.00 52.88 185 PRO A C 1
ATOM 1421 O O . PRO A 1 185 ? 8.763 0.349 -29.972 1.00 52.88 185 PRO A O 1
ATOM 1424 N N . SER A 1 186 ? 9.003 1.460 -31.904 1.00 65.75 186 SER A N 1
ATOM 1425 C CA . SER A 1 186 ? 9.963 2.431 -31.367 1.00 65.75 186 SER A CA 1
ATOM 1426 C C . SER A 1 186 ? 9.453 3.071 -30.076 1.00 65.75 186 SER A C 1
ATOM 1428 O O . SER A 1 186 ? 8.354 3.621 -30.072 1.00 65.75 186 SER A O 1
ATOM 1430 N N . TRP A 1 187 ? 10.273 3.068 -29.028 1.00 80.38 187 TRP A N 1
ATOM 1431 C CA . TRP A 1 187 ? 10.068 3.881 -27.832 1.00 80.38 187 TRP A CA 1
ATOM 1432 C C . TRP A 1 187 ? 10.581 5.296 -28.133 1.00 80.38 187 TRP A C 1
ATOM 1434 O O . TRP A 1 187 ? 11.802 5.487 -28.131 1.00 80.38 187 TRP A O 1
ATOM 1444 N N . PRO A 1 188 ? 9.713 6.270 -28.477 1.00 78.75 188 PRO A N 1
ATOM 1445 C CA . PRO A 1 188 ? 10.176 7.578 -28.909 1.00 78.75 188 PRO A CA 1
ATOM 1446 C C . PRO A 1 188 ? 10.798 8.307 -27.720 1.00 78.75 188 PRO A C 1
ATOM 1448 O O . PRO A 1 188 ? 10.185 8.431 -26.660 1.00 78.75 188 PRO A O 1
ATOM 1451 N N . VAL A 1 189 ? 12.023 8.783 -27.910 1.00 89.31 189 VAL A N 1
ATOM 1452 C CA . VAL A 1 189 ? 12.687 9.709 -26.997 1.00 89.31 189 VAL A CA 1
ATOM 1453 C C . VAL A 1 189 ? 13.385 10.777 -27.821 1.00 89.31 189 VAL A C 1
ATOM 1455 O O . VAL A 1 189 ? 14.041 10.464 -28.814 1.00 89.31 189 VAL A O 1
ATOM 1458 N N . ASP A 1 190 ? 13.244 12.027 -27.401 1.00 92.06 190 ASP A N 1
ATOM 1459 C CA . ASP A 1 190 ? 13.970 13.172 -27.941 1.00 92.06 190 ASP A CA 1
ATOM 1460 C C . ASP A 1 190 ? 15.074 13.612 -26.953 1.00 92.06 190 ASP A C 1
ATOM 1462 O O . ASP A 1 190 ? 14.773 14.226 -25.922 1.00 92.06 190 ASP A O 1
ATOM 1466 N N . PRO A 1 191 ? 16.359 13.311 -27.235 1.00 92.19 191 PRO A N 1
ATOM 1467 C CA . PRO A 1 191 ? 17.476 13.737 -26.396 1.00 92.19 191 PRO A CA 1
ATOM 1468 C C . PRO A 1 191 ? 17.698 15.255 -26.362 1.00 92.19 191 PRO A C 1
ATOM 1470 O O . PRO A 1 191 ? 18.277 15.745 -25.393 1.00 92.19 191 PRO A O 1
ATOM 1473 N N . GLU A 1 192 ? 17.255 16.010 -27.376 1.00 93.00 192 GLU A N 1
ATOM 1474 C CA . GLU A 1 192 ? 17.331 17.478 -27.369 1.00 93.00 192 GLU A CA 1
ATOM 1475 C C . GLU A 1 192 ? 16.261 18.074 -26.439 1.00 93.00 192 GLU A C 1
ATOM 1477 O O . GLU A 1 192 ? 16.527 19.052 -25.740 1.00 93.00 192 GLU A O 1
ATOM 1482 N N . ALA A 1 193 ? 15.106 17.409 -26.316 1.00 92.31 193 ALA A N 1
ATOM 1483 C CA . ALA A 1 193 ? 14.093 17.669 -25.287 1.00 92.31 193 ALA A CA 1
ATOM 1484 C C . ALA A 1 193 ? 14.395 17.009 -23.917 1.00 92.31 193 ALA A C 1
ATOM 1486 O O . ALA A 1 193 ? 13.493 16.851 -23.091 1.00 92.31 193 ALA A O 1
ATOM 1487 N N . GLY A 1 194 ? 15.645 16.600 -23.661 1.00 95.12 194 GLY A N 1
ATOM 1488 C CA . GLY A 1 194 ? 16.090 16.065 -22.366 1.00 95.12 194 GLY A CA 1
ATOM 1489 C C . GLY A 1 194 ? 15.591 14.653 -22.031 1.00 95.12 194 GLY A C 1
ATOM 1490 O O . GLY A 1 194 ? 15.728 14.207 -20.886 1.00 95.12 194 GLY A O 1
ATOM 1491 N N . GLN A 1 195 ? 15.007 13.941 -22.997 1.00 96.50 195 GLN A N 1
ATOM 1492 C CA . GLN A 1 195 ? 14.443 12.605 -22.810 1.00 96.50 195 GLN A CA 1
ATOM 1493 C C . GLN A 1 195 ? 15.500 11.512 -23.022 1.00 96.50 195 GLN A C 1
ATOM 1495 O O . GLN A 1 195 ? 16.465 11.679 -23.771 1.00 96.50 195 GLN A O 1
ATOM 1500 N N . ARG A 1 196 ? 15.320 10.351 -22.386 1.00 96.62 196 ARG A N 1
ATOM 1501 C CA . ARG A 1 196 ? 16.243 9.216 -22.507 1.00 96.62 196 ARG A CA 1
ATOM 1502 C C . ARG A 1 196 ? 15.521 7.876 -22.459 1.00 96.62 196 ARG A C 1
ATOM 1504 O O . ARG A 1 196 ? 14.612 7.687 -21.660 1.00 96.62 196 ARG A O 1
ATOM 1511 N N . LEU A 1 197 ? 15.993 6.923 -23.261 1.00 95.81 197 LEU A N 1
ATOM 1512 C CA . LEU A 1 197 ? 15.611 5.514 -23.169 1.00 95.81 197 LEU A CA 1
ATOM 1513 C C . LEU A 1 197 ? 16.539 4.779 -22.188 1.00 95.81 197 LEU A C 1
ATOM 1515 O O . LEU A 1 197 ? 17.764 4.929 -22.251 1.00 95.81 197 LEU A O 1
ATOM 1519 N N . LEU A 1 198 ? 15.970 3.982 -21.286 1.00 96.12 198 LEU A N 1
ATOM 1520 C CA . LEU A 1 198 ? 16.717 3.080 -20.412 1.00 96.12 198 LEU A CA 1
ATOM 1521 C C . LEU A 1 198 ? 16.957 1.739 -21.115 1.00 96.12 198 LEU A C 1
ATOM 1523 O O . LEU A 1 198 ? 16.013 1.116 -21.596 1.00 96.12 198 LEU A O 1
ATOM 1527 N N . VAL A 1 199 ? 18.199 1.254 -21.096 1.00 94.31 199 VAL A N 1
ATOM 1528 C CA . VAL A 1 199 ? 18.548 -0.107 -21.528 1.00 94.31 199 VAL A CA 1
ATOM 1529 C C . VAL A 1 199 ? 18.557 -1.018 -20.290 1.00 94.31 199 VAL A C 1
ATOM 1531 O O . VAL A 1 199 ? 19.407 -0.828 -19.422 1.00 94.31 199 VAL A O 1
ATOM 1534 N N . PRO A 1 200 ? 17.652 -2.009 -20.150 1.00 93.50 200 PRO A N 1
ATOM 1535 C CA . PRO A 1 200 ? 17.582 -2.853 -18.950 1.00 93.50 200 PRO A CA 1
ATOM 1536 C C . PRO A 1 200 ? 18.807 -3.748 -18.716 1.00 93.50 200 PRO A C 1
ATOM 1538 O O . PRO A 1 200 ? 18.951 -4.298 -17.629 1.00 93.50 200 PRO A O 1
ATOM 1541 N N . THR A 1 201 ? 19.672 -3.910 -19.717 1.00 93.81 201 THR A N 1
ATOM 1542 C CA . THR A 1 201 ? 20.912 -4.699 -19.645 1.00 93.81 201 THR A CA 1
ATOM 1543 C C . THR A 1 201 ? 22.171 -3.838 -19.488 1.00 93.81 201 THR A C 1
ATOM 1545 O O . THR A 1 201 ? 23.278 -4.374 -19.509 1.00 93.81 201 THR A O 1
ATOM 1548 N N . ASP A 1 202 ? 22.033 -2.514 -19.321 1.00 95.00 202 ASP A N 1
ATOM 1549 C CA . ASP A 1 202 ? 23.150 -1.658 -18.900 1.00 95.00 202 ASP A CA 1
ATOM 1550 C C . ASP A 1 202 ? 23.675 -2.119 -17.522 1.00 95.00 202 ASP A C 1
ATOM 1552 O O . ASP A 1 202 ? 22.899 -2.609 -16.692 1.00 95.00 202 ASP A O 1
ATOM 1556 N N . PRO A 1 203 ? 24.968 -1.907 -17.201 1.00 95.81 203 PRO A N 1
ATOM 1557 C CA . PRO A 1 203 ? 25.517 -2.252 -15.893 1.00 95.81 203 PRO A CA 1
ATOM 1558 C C . PRO A 1 203 ? 24.668 -1.672 -14.753 1.00 95.81 203 PRO A C 1
ATOM 1560 O O . PRO A 1 203 ? 24.394 -0.473 -14.741 1.00 95.81 203 PRO A O 1
ATOM 1563 N N . LEU A 1 204 ? 24.296 -2.495 -13.764 1.00 95.19 204 LEU A N 1
ATOM 1564 C CA . LEU A 1 204 ? 23.315 -2.151 -12.718 1.00 95.19 204 LEU A CA 1
ATOM 1565 C C . LEU A 1 204 ? 23.527 -0.757 -12.092 1.00 95.19 204 LEU A C 1
ATOM 1567 O O . LEU A 1 204 ? 22.581 0.006 -11.920 1.00 95.19 204 LEU A O 1
ATOM 1571 N N . ARG A 1 205 ? 24.778 -0.375 -11.803 1.00 95.75 205 ARG A N 1
ATOM 1572 C CA . ARG A 1 205 ? 25.111 0.941 -11.226 1.00 95.75 205 ARG A CA 1
ATOM 1573 C C . ARG A 1 205 ? 24.856 2.120 -12.181 1.00 95.75 205 ARG A C 1
ATOM 1575 O O . ARG A 1 205 ? 24.575 3.221 -11.714 1.00 95.75 205 ARG A O 1
ATOM 1582 N N . THR A 1 206 ? 24.942 1.903 -13.492 1.00 97.06 206 THR A N 1
ATOM 1583 C CA . THR A 1 206 ? 24.568 2.865 -14.543 1.00 97.06 206 THR A CA 1
ATOM 1584 C C . THR A 1 206 ? 23.051 3.001 -14.644 1.00 97.06 206 THR A C 1
ATOM 1586 O O . THR A 1 206 ? 22.559 4.127 -14.725 1.00 97.06 206 THR A O 1
ATOM 1589 N N . VAL A 1 207 ? 22.305 1.893 -14.554 1.00 98.19 207 VAL A N 1
ATOM 1590 C CA . VAL A 1 207 ? 20.831 1.910 -14.519 1.00 98.19 207 VAL A CA 1
ATOM 1591 C C . VAL A 1 207 ? 20.321 2.646 -13.280 1.00 98.19 207 VAL A C 1
ATOM 1593 O O . VAL A 1 207 ? 19.592 3.628 -13.415 1.00 98.19 207 VAL A O 1
ATOM 1596 N N . LEU A 1 208 ? 20.782 2.256 -12.084 1.00 98.19 208 LEU A N 1
ATOM 1597 C CA . LEU A 1 208 ? 20.432 2.913 -10.818 1.00 98.19 208 LEU A CA 1
ATOM 1598 C C . LEU A 1 208 ? 20.748 4.415 -10.843 1.00 98.19 208 LEU A C 1
ATOM 1600 O O . LEU A 1 208 ? 19.945 5.219 -10.378 1.00 98.19 208 LEU A O 1
ATOM 1604 N N . ARG A 1 209 ? 21.888 4.812 -11.428 1.00 98.06 209 ARG A N 1
ATOM 1605 C CA . ARG A 1 209 ? 22.227 6.229 -11.613 1.00 98.06 209 ARG A CA 1
ATOM 1606 C C . ARG A 1 209 ? 21.303 6.937 -12.594 1.00 98.06 209 ARG A C 1
ATOM 1608 O O . ARG A 1 209 ? 20.903 8.059 -12.319 1.00 98.06 209 ARG A O 1
ATOM 1615 N N . THR A 1 210 ? 20.985 6.314 -13.723 1.00 98.25 210 THR A N 1
ATOM 1616 C CA . THR A 1 210 ? 20.132 6.924 -14.750 1.00 98.25 210 THR A CA 1
ATOM 1617 C C . THR A 1 210 ? 18.731 7.177 -14.193 1.00 98.25 210 THR A C 1
ATOM 1619 O O . THR A 1 210 ? 18.222 8.286 -14.331 1.00 98.25 210 THR A O 1
ATOM 1622 N N . ILE A 1 211 ? 18.167 6.213 -13.455 1.00 98.56 211 ILE A N 1
ATOM 1623 C CA . ILE A 1 211 ? 16.911 6.395 -12.714 1.00 98.56 211 ILE A CA 1
ATOM 1624 C C . ILE A 1 211 ? 17.066 7.523 -11.682 1.00 98.56 211 ILE A C 1
ATOM 1626 O O . ILE A 1 211 ? 16.301 8.481 -11.720 1.00 98.56 211 ILE A O 1
ATOM 1630 N N . ALA A 1 212 ? 18.099 7.482 -10.830 1.00 98.38 212 ALA A N 1
ATOM 1631 C CA . ALA A 1 212 ? 18.324 8.504 -9.803 1.00 98.38 212 ALA A CA 1
ATOM 1632 C C . ALA A 1 212 ? 18.507 9.931 -10.358 1.00 98.38 212 ALA A C 1
ATOM 1634 O O . ALA A 1 212 ? 18.154 10.893 -9.688 1.00 98.38 212 ALA A O 1
ATOM 1635 N N . GLN A 1 213 ? 19.046 10.090 -11.570 1.00 98.31 213 GLN A N 1
ATOM 1636 C CA . GLN A 1 213 ? 19.250 11.388 -12.224 1.00 98.31 213 GLN A CA 1
ATOM 1637 C C . GLN A 1 213 ? 18.076 11.822 -13.128 1.00 98.31 213 GLN A C 1
ATOM 1639 O O . GLN A 1 213 ? 18.242 12.732 -13.946 1.00 98.31 213 GLN A O 1
ATOM 1644 N N . SER A 1 214 ? 16.899 11.208 -12.983 1.00 98.56 214 SER A N 1
ATOM 1645 C CA . SER A 1 214 ? 15.692 11.537 -13.757 1.00 98.56 214 SER A CA 1
ATOM 1646 C C . SER A 1 214 ? 14.721 12.450 -12.995 1.00 98.56 214 SER A C 1
ATOM 1648 O O . SER A 1 214 ? 14.692 12.441 -11.762 1.00 98.56 214 SER A O 1
ATOM 1650 N N . ARG A 1 215 ? 13.916 13.242 -13.721 1.00 98.38 215 ARG A N 1
ATOM 1651 C CA . ARG A 1 215 ? 12.809 14.043 -13.155 1.00 98.38 215 ARG A CA 1
ATOM 1652 C C . ARG A 1 215 ? 11.466 13.316 -13.181 1.00 98.38 215 ARG A C 1
ATOM 1654 O O . ARG A 1 215 ? 10.713 13.439 -12.221 1.00 98.38 215 ARG A O 1
ATOM 1661 N N . PHE A 1 216 ? 11.196 12.541 -14.230 1.00 98.50 216 PHE A N 1
ATOM 1662 C CA . PHE A 1 216 ? 10.024 11.671 -14.349 1.00 98.50 216 PHE A CA 1
ATOM 1663 C C . PHE A 1 216 ? 10.436 10.336 -14.991 1.00 98.50 216 PHE A C 1
ATOM 1665 O O . PHE A 1 216 ? 11.215 10.327 -15.945 1.00 98.50 216 PHE A O 1
ATOM 1672 N N . VAL A 1 217 ? 9.944 9.209 -14.466 1.00 98.69 217 VAL A N 1
ATOM 1673 C CA . VAL A 1 217 ? 10.229 7.855 -14.976 1.00 98.69 217 VAL A CA 1
ATOM 1674 C C . VAL A 1 217 ? 8.935 7.183 -15.439 1.00 98.69 217 VAL A C 1
ATOM 1676 O O . VAL A 1 217 ? 8.040 6.930 -14.636 1.00 98.69 217 VAL A O 1
ATOM 1679 N N . VAL A 1 218 ? 8.831 6.855 -16.726 1.00 98.00 218 VAL A N 1
ATOM 1680 C CA . VAL A 1 218 ? 7.640 6.211 -17.306 1.00 98.00 218 VAL A CA 1
ATOM 1681 C C . VAL A 1 218 ? 8.010 4.932 -18.043 1.00 98.00 218 VAL A C 1
ATOM 1683 O O . VAL A 1 218 ? 9.040 4.881 -18.706 1.00 98.00 218 VAL A O 1
ATOM 1686 N N . GLY A 1 219 ? 7.189 3.885 -17.968 1.00 95.50 219 GLY A N 1
ATOM 1687 C CA . GLY A 1 219 ? 7.404 2.680 -18.779 1.00 95.50 219 GLY A CA 1
ATOM 1688 C C . GLY A 1 219 ? 6.926 1.375 -18.150 1.00 95.50 219 GLY A C 1
ATOM 1689 O O . GLY A 1 219 ? 6.358 1.355 -17.059 1.00 95.50 219 GLY A O 1
ATOM 1690 N N . SER A 1 220 ? 7.166 0.268 -18.853 1.00 95.31 220 SER A N 1
ATOM 1691 C CA . SER A 1 220 ? 6.737 -1.078 -18.455 1.00 95.31 220 SER A CA 1
ATOM 1692 C C . SER A 1 220 ? 7.759 -1.841 -17.593 1.00 95.31 220 SER A C 1
ATOM 1694 O O . SER A 1 220 ? 7.499 -2.966 -17.146 1.00 95.31 220 SER A O 1
ATOM 1696 N N . SER A 1 221 ? 8.935 -1.272 -17.311 1.00 96.56 221 SER A N 1
ATOM 1697 C CA . SER A 1 221 ? 9.906 -1.880 -16.397 1.00 96.56 221 SER A CA 1
ATOM 1698 C C . SER A 1 221 ? 9.458 -1.745 -14.941 1.00 96.56 221 SER A C 1
ATOM 1700 O O . SER A 1 221 ? 9.559 -0.672 -14.347 1.00 96.56 221 SER A O 1
ATOM 1702 N N . LEU A 1 222 ? 9.006 -2.862 -14.351 1.00 97.19 222 LEU A N 1
ATOM 1703 C CA . LEU A 1 222 ? 8.553 -2.931 -12.957 1.00 97.19 222 LEU A CA 1
ATOM 1704 C C . LEU A 1 222 ? 9.573 -2.280 -12.008 1.00 97.19 222 LEU A C 1
ATOM 1706 O O . LEU A 1 222 ? 9.254 -1.323 -11.311 1.00 97.19 222 LEU A O 1
ATOM 1710 N N . HIS A 1 223 ? 10.820 -2.755 -12.030 1.00 97.69 223 HIS A N 1
ATOM 1711 C CA . HIS A 1 223 ? 11.856 -2.286 -11.110 1.00 97.69 223 HIS A CA 1
ATOM 1712 C C . HIS A 1 223 ? 12.339 -0.858 -11.376 1.00 97.69 223 HIS A C 1
ATOM 1714 O O . HIS A 1 223 ? 12.846 -0.235 -10.450 1.00 97.69 223 HIS A O 1
ATOM 1720 N N . ALA A 1 224 ? 12.160 -0.305 -12.582 1.00 98.38 224 ALA A N 1
ATOM 1721 C CA . ALA A 1 224 ? 12.509 1.095 -12.831 1.00 98.38 224 ALA A CA 1
ATOM 1722 C C . ALA A 1 224 ? 11.590 2.044 -12.049 1.00 98.38 224 ALA A C 1
ATOM 1724 O O . ALA A 1 224 ? 12.078 2.978 -11.416 1.00 98.38 224 ALA A O 1
ATOM 1725 N N . VAL A 1 225 ? 10.283 1.756 -12.035 1.00 98.50 225 VAL A N 1
ATOM 1726 C CA . VAL A 1 225 ? 9.302 2.502 -11.235 1.00 98.50 225 VAL A CA 1
ATOM 1727 C C . VAL A 1 225 ? 9.506 2.242 -9.743 1.00 98.50 225 VAL A C 1
ATOM 1729 O O . VAL A 1 225 ? 9.552 3.206 -8.995 1.00 98.50 225 VAL A O 1
ATOM 1732 N N . ILE A 1 226 ? 9.753 0.995 -9.309 1.00 98.56 226 ILE A N 1
ATOM 1733 C CA . ILE A 1 226 ? 10.048 0.690 -7.889 1.00 98.56 226 ILE A CA 1
ATOM 1734 C C . ILE A 1 226 ? 11.259 1.494 -7.382 1.00 98.56 226 ILE A C 1
ATOM 1736 O O . ILE A 1 226 ? 11.223 2.047 -6.286 1.00 98.56 226 ILE A O 1
ATOM 1740 N N . ILE A 1 227 ? 12.334 1.593 -8.172 1.00 98.56 227 ILE A N 1
ATOM 1741 C CA . ILE A 1 227 ? 13.532 2.360 -7.793 1.00 98.56 227 ILE A CA 1
ATOM 1742 C C . ILE A 1 227 ? 13.271 3.875 -7.842 1.00 98.56 227 ILE A C 1
ATOM 1744 O O . ILE A 1 227 ? 13.808 4.601 -7.007 1.00 98.56 227 ILE A O 1
ATOM 1748 N N . ALA A 1 228 ? 12.441 4.363 -8.767 1.00 98.56 228 ALA A N 1
ATOM 1749 C CA . ALA A 1 228 ? 12.027 5.766 -8.800 1.00 98.56 228 ALA A CA 1
ATOM 1750 C C . ALA A 1 228 ? 11.176 6.135 -7.568 1.00 98.56 228 ALA A C 1
ATOM 1752 O O . ALA A 1 228 ? 11.526 7.073 -6.852 1.00 98.56 228 ALA A O 1
ATOM 1753 N N . ASP A 1 229 ? 10.151 5.332 -7.263 1.00 98.31 229 ASP A N 1
ATOM 1754 C CA . ASP A 1 229 ? 9.303 5.427 -6.068 1.00 98.31 229 ASP A CA 1
ATOM 1755 C C . ASP A 1 229 ? 10.141 5.437 -4.780 1.00 98.31 229 ASP A C 1
ATOM 1757 O O . ASP A 1 229 ? 9.958 6.299 -3.920 1.00 98.31 229 ASP A O 1
ATOM 1761 N N . ALA A 1 230 ? 11.114 4.526 -4.663 1.00 98.00 230 ALA A N 1
ATOM 1762 C CA . ALA A 1 230 ? 12.032 4.464 -3.526 1.00 98.00 230 ALA A CA 1
ATOM 1763 C C . ALA A 1 230 ? 12.861 5.751 -3.358 1.00 98.00 230 ALA A C 1
ATOM 1765 O O . ALA A 1 230 ? 13.111 6.198 -2.240 1.00 98.00 230 ALA A O 1
ATOM 1766 N N . LEU A 1 231 ? 13.284 6.361 -4.468 1.00 98.00 231 LEU A N 1
ATOM 1767 C CA . LEU A 1 231 ? 14.082 7.590 -4.484 1.00 98.00 231 LEU A CA 1
ATOM 1768 C C . LEU A 1 231 ? 13.239 8.874 -4.392 1.00 98.00 231 LEU A C 1
ATOM 1770 O O . LEU A 1 231 ? 13.809 9.967 -4.418 1.00 98.00 231 LEU A O 1
ATOM 1774 N N . GLY A 1 232 ? 11.910 8.765 -4.281 1.00 97.38 232 GLY A N 1
ATOM 1775 C CA . GLY A 1 232 ? 10.993 9.907 -4.289 1.00 97.38 232 GLY A CA 1
ATOM 1776 C C . GLY A 1 232 ? 10.919 10.623 -5.642 1.00 97.38 232 GLY A C 1
ATOM 1777 O O . GLY A 1 232 ? 10.570 11.802 -5.697 1.00 97.38 232 GLY A O 1
ATOM 1778 N N . ILE A 1 233 ? 11.282 9.936 -6.727 1.00 98.44 233 ILE A N 1
ATOM 1779 C CA . ILE A 1 233 ? 11.231 10.452 -8.096 1.00 98.44 233 ILE A CA 1
ATOM 1780 C C . ILE A 1 233 ? 9.840 10.147 -8.672 1.00 98.44 233 ILE A C 1
ATOM 1782 O O . ILE A 1 233 ? 9.427 8.987 -8.639 1.00 98.44 233 ILE A O 1
ATOM 1786 N N . PRO A 1 234 ? 9.124 11.146 -9.226 1.00 98.38 234 PRO A N 1
ATOM 1787 C CA . PRO A 1 234 ? 7.867 10.936 -9.939 1.00 98.38 234 PRO A CA 1
ATOM 1788 C C . PRO A 1 234 ? 7.954 9.783 -10.947 1.00 98.38 234 PRO A C 1
ATOM 1790 O O . PRO A 1 234 ? 8.903 9.715 -11.733 1.00 98.38 234 PRO A O 1
ATOM 1793 N N . ALA A 1 235 ? 6.955 8.897 -10.960 1.00 98.38 235 ALA A N 1
ATOM 1794 C CA . ALA A 1 235 ? 6.924 7.769 -11.887 1.00 98.38 235 ALA A CA 1
ATOM 1795 C C . ALA A 1 235 ? 5.503 7.309 -12.250 1.00 98.38 235 ALA A C 1
ATOM 1797 O O . ALA A 1 235 ? 4.584 7.466 -11.448 1.00 98.38 235 ALA A O 1
ATOM 1798 N N . ARG A 1 236 ? 5.315 6.729 -13.445 1.00 97.94 236 ARG A N 1
ATOM 1799 C CA . ARG A 1 236 ? 4.068 6.044 -13.847 1.00 97.94 236 ARG A CA 1
ATOM 1800 C C . ARG A 1 236 ? 4.333 4.810 -14.714 1.00 97.94 236 ARG A C 1
ATOM 1802 O O . ARG A 1 236 ? 5.104 4.859 -15.670 1.00 97.94 236 ARG A O 1
ATOM 1809 N N . PHE A 1 237 ? 3.659 3.702 -14.406 1.00 97.62 237 PHE A N 1
ATOM 1810 C CA . PHE A 1 237 ? 3.658 2.527 -15.275 1.00 97.62 237 PHE A CA 1
ATOM 1811 C C . PHE A 1 237 ? 2.996 2.817 -16.623 1.00 97.62 237 PHE A C 1
ATOM 1813 O O . PHE A 1 237 ? 1.889 3.355 -16.674 1.00 97.62 237 PHE A O 1
ATOM 1820 N N . VAL A 1 238 ? 3.649 2.360 -17.690 1.00 94.56 238 VAL A N 1
ATOM 1821 C CA . VAL A 1 238 ? 3.026 2.130 -18.998 1.00 94.56 238 VAL A CA 1
ATOM 1822 C C . VAL A 1 238 ? 2.729 0.635 -19.114 1.00 94.56 238 VAL A C 1
ATOM 1824 O O . VAL A 1 238 ? 3.529 -0.196 -18.669 1.00 94.56 238 VAL A O 1
ATOM 1827 N N . ALA A 1 239 ? 1.578 0.292 -19.683 1.00 90.38 239 ALA A N 1
ATOM 1828 C CA . ALA A 1 239 ? 1.173 -1.071 -19.970 1.00 90.38 239 ALA A CA 1
ATOM 1829 C C . ALA A 1 239 ? 2.205 -1.772 -20.867 1.00 90.38 239 ALA A C 1
ATOM 1831 O O . ALA A 1 239 ? 2.949 -1.154 -21.629 1.00 90.38 239 ALA A O 1
ATOM 1832 N N . SER A 1 240 ? 2.273 -3.092 -20.750 1.00 88.38 240 SER A N 1
ATOM 1833 C CA . SER A 1 240 ? 3.229 -3.912 -21.481 1.00 88.38 240 SER A CA 1
ATOM 1834 C C . SER A 1 240 ? 2.489 -4.773 -22.487 1.00 88.38 240 SER A C 1
ATOM 1836 O O . SER A 1 240 ? 1.564 -5.489 -22.113 1.00 88.38 240 SER A O 1
ATOM 1838 N N . ALA A 1 241 ? 2.930 -4.758 -23.744 1.00 84.38 241 ALA A N 1
ATOM 1839 C CA . ALA A 1 241 ? 2.407 -5.670 -24.757 1.00 84.38 241 ALA A CA 1
ATOM 1840 C C . ALA A 1 241 ? 2.788 -7.132 -24.455 1.00 84.38 241 ALA A C 1
ATOM 1842 O O . ALA A 1 241 ? 2.108 -8.055 -24.895 1.00 84.38 241 ALA A O 1
ATOM 1843 N N . ASN A 1 242 ? 3.870 -7.350 -23.696 1.00 84.75 242 ASN A N 1
ATOM 1844 C CA . ASN A 1 242 ? 4.388 -8.679 -23.388 1.00 84.75 242 ASN A CA 1
ATOM 1845 C C . ASN A 1 242 ? 4.094 -9.139 -21.948 1.00 84.75 242 ASN A C 1
ATOM 1847 O O . ASN A 1 242 ? 4.127 -10.343 -21.693 1.00 84.75 242 ASN A O 1
ATOM 1851 N N . GLU A 1 243 ? 3.902 -8.236 -20.980 1.00 84.62 243 GLU A N 1
ATOM 1852 C CA . GLU A 1 243 ? 3.879 -8.536 -19.539 1.00 84.62 243 GLU A CA 1
ATOM 1853 C C . GLU A 1 243 ? 2.491 -8.449 -18.895 1.00 84.62 243 GLU A C 1
ATOM 1855 O O . GLU A 1 243 ? 1.793 -7.448 -19.012 1.00 84.62 243 GLU A O 1
ATOM 1860 N N . SER A 1 244 ? 2.141 -9.469 -18.101 1.00 85.00 244 SER A N 1
ATOM 1861 C CA . SER A 1 244 ? 0.895 -9.488 -17.326 1.00 85.00 244 SER A CA 1
ATOM 1862 C C . SER A 1 244 ? 0.806 -8.293 -16.369 1.00 85.00 244 SER A C 1
ATOM 1864 O O . SER A 1 244 ? 1.675 -8.097 -15.510 1.00 85.00 244 SER A O 1
ATOM 1866 N N . VAL A 1 245 ? -0.294 -7.542 -16.483 1.00 87.31 245 VAL A N 1
ATOM 1867 C CA . VAL A 1 245 ? -0.584 -6.335 -15.696 1.00 87.31 245 VAL A CA 1
ATOM 1868 C C . VAL A 1 245 ? -0.637 -6.594 -14.181 1.00 87.31 245 VAL A C 1
ATOM 1870 O O . VAL A 1 245 ? -0.354 -5.697 -13.380 1.00 87.31 245 VAL A O 1
ATOM 1873 N N . PHE A 1 246 ? -0.891 -7.850 -13.785 1.00 88.56 246 PHE A N 1
ATOM 1874 C CA . PHE A 1 246 ? -0.919 -8.330 -12.400 1.00 88.56 246 PHE A CA 1
ATOM 1875 C C . PHE A 1 246 ? 0.269 -7.825 -11.575 1.00 88.56 246 PHE A C 1
ATOM 1877 O O . PHE A 1 246 ? 0.083 -7.367 -10.453 1.00 88.56 246 PHE A O 1
ATOM 1884 N N . LYS A 1 247 ? 1.498 -7.865 -12.113 1.00 91.44 247 LYS A N 1
ATOM 1885 C CA . LYS A 1 247 ? 2.702 -7.503 -11.341 1.00 91.44 247 LYS A CA 1
ATOM 1886 C C . LYS A 1 247 ? 2.770 -6.013 -10.982 1.00 91.44 247 LYS A C 1
ATOM 1888 O O . LYS A 1 247 ? 3.342 -5.673 -9.949 1.00 91.44 247 LYS A O 1
ATOM 1893 N N . TYR A 1 248 ? 2.185 -5.147 -11.814 1.00 94.19 248 TYR A N 1
ATOM 1894 C CA . TYR A 1 248 ? 2.088 -3.710 -11.554 1.00 94.19 248 TYR A CA 1
ATOM 1895 C C . TYR A 1 248 ? 0.974 -3.440 -10.540 1.00 94.19 248 TYR A C 1
ATOM 1897 O O . TYR A 1 248 ? 1.221 -2.790 -9.530 1.00 94.19 248 TYR A O 1
ATOM 1905 N N . ARG A 1 249 ? -0.220 -4.019 -10.753 1.00 90.75 249 ARG A N 1
ATOM 1906 C CA . ARG A 1 249 ? -1.365 -3.925 -9.826 1.00 90.75 249 ARG A CA 1
ATOM 1907 C C . ARG A 1 249 ? -1.012 -4.431 -8.420 1.00 90.75 249 ARG A C 1
ATOM 1909 O O . ARG A 1 249 ? -1.349 -3.782 -7.438 1.00 90.75 249 ARG A O 1
ATOM 1916 N N . ASP A 1 250 ? -0.270 -5.533 -8.323 1.00 93.44 250 ASP A N 1
ATOM 1917 C CA . ASP A 1 250 ? 0.203 -6.130 -7.068 1.00 93.44 250 ASP A CA 1
ATOM 1918 C C . ASP A 1 250 ? 1.178 -5.210 -6.315 1.00 93.44 250 ASP A C 1
ATOM 1920 O O . ASP A 1 250 ? 0.995 -4.971 -5.125 1.00 93.44 250 ASP A O 1
ATOM 1924 N N . TYR A 1 251 ? 2.169 -4.627 -7.002 1.00 96.38 251 TYR A N 1
ATOM 1925 C CA . TYR A 1 251 ? 3.081 -3.650 -6.393 1.00 96.38 251 TYR A CA 1
ATOM 1926 C C . TYR A 1 251 ? 2.376 -2.339 -6.000 1.00 96.38 251 TYR A C 1
ATOM 1928 O O . TYR A 1 251 ? 2.616 -1.805 -4.916 1.00 96.38 251 TYR A O 1
ATOM 1936 N N . LEU A 1 252 ? 1.479 -1.831 -6.849 1.00 93.94 252 LEU A N 1
ATOM 1937 C CA . LEU A 1 252 ? 0.679 -0.642 -6.558 1.00 93.94 252 LEU A CA 1
ATOM 1938 C C . LEU A 1 252 ? -0.189 -0.865 -5.312 1.00 93.94 252 LEU A C 1
ATOM 1940 O O . LEU A 1 252 ? -0.134 -0.068 -4.380 1.00 93.94 252 LEU A O 1
ATOM 1944 N N . ALA A 1 253 ? -0.905 -1.988 -5.229 1.00 89.75 253 ALA A N 1
ATOM 1945 C CA . ALA A 1 253 ? -1.671 -2.361 -4.042 1.00 89.75 253 ALA A CA 1
ATOM 1946 C C . ALA A 1 253 ? -0.775 -2.556 -2.801 1.00 89.75 253 ALA A C 1
ATOM 1948 O O . ALA A 1 253 ? -1.103 -2.066 -1.722 1.00 89.75 253 ALA A O 1
ATOM 1949 N N . GLY A 1 254 ? 0.397 -3.185 -2.961 1.00 92.31 254 GLY A N 1
ATOM 1950 C CA . GLY A 1 254 ? 1.411 -3.348 -1.909 1.00 92.31 254 GLY A CA 1
ATOM 195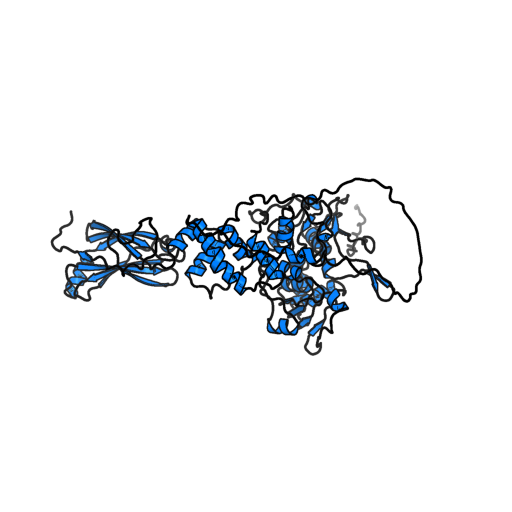1 C C . GLY A 1 254 ? 2.060 -2.044 -1.428 1.00 92.31 254 GLY A C 1
ATOM 1952 O O . GLY A 1 254 ? 2.696 -2.037 -0.378 1.00 92.31 254 GLY A O 1
ATOM 1953 N N . THR A 1 255 ? 1.868 -0.939 -2.155 1.00 94.06 255 THR A N 1
ATOM 1954 C CA . THR A 1 255 ? 2.321 0.417 -1.796 1.00 94.06 255 THR A CA 1
ATOM 1955 C C . THR A 1 255 ? 1.158 1.391 -1.561 1.00 94.06 255 THR A C 1
ATOM 1957 O O . THR A 1 255 ? 1.334 2.603 -1.671 1.00 94.06 255 THR A O 1
ATOM 1960 N N . GLY A 1 256 ? -0.041 0.879 -1.245 1.00 89.31 256 GLY A N 1
ATOM 1961 C CA . GLY A 1 256 ? -1.212 1.684 -0.861 1.00 89.31 256 GLY A CA 1
ATOM 1962 C C . GLY A 1 256 ? -1.964 2.356 -2.018 1.00 89.31 256 GLY A C 1
ATOM 1963 O O . GLY A 1 256 ? -2.851 3.173 -1.776 1.00 89.31 256 GLY A O 1
ATOM 1964 N N . ARG A 1 257 ? -1.640 2.006 -3.269 1.00 89.50 257 ARG A N 1
ATOM 1965 C CA . ARG A 1 257 ? -2.102 2.650 -4.514 1.00 89.50 257 ARG A CA 1
ATOM 1966 C C . ARG A 1 257 ? -2.884 1.708 -5.465 1.00 89.50 257 ARG A C 1
ATOM 1968 O O . ARG A 1 257 ? -2.725 1.828 -6.676 1.00 89.50 257 ARG A O 1
ATOM 1975 N N . PRO A 1 258 ? -3.727 0.765 -4.991 1.00 83.38 258 PRO A N 1
ATOM 1976 C CA . PRO A 1 258 ? -4.320 -0.309 -5.813 1.00 83.38 258 PRO A CA 1
ATOM 1977 C C . PRO A 1 258 ? -5.105 0.181 -7.043 1.00 83.38 258 PRO A C 1
ATOM 1979 O O . PRO A 1 258 ? -5.081 -0.466 -8.089 1.00 83.38 258 PRO A O 1
ATOM 1982 N N . LEU A 1 259 ? -5.770 1.337 -6.931 1.00 79.81 259 LEU A N 1
ATOM 1983 C CA . LEU A 1 259 ? -6.587 1.936 -7.993 1.00 79.81 259 LEU A CA 1
ATOM 1984 C C . LEU A 1 259 ? -5.795 2.833 -8.951 1.00 79.81 259 LEU A C 1
ATOM 1986 O O . LEU A 1 259 ? -6.353 3.298 -9.945 1.00 79.81 259 LEU A O 1
ATOM 1990 N N . ALA A 1 260 ? -4.516 3.098 -8.673 1.00 86.69 260 ALA A N 1
ATOM 1991 C CA . ALA A 1 260 ? -3.735 4.035 -9.463 1.00 86.69 260 ALA A CA 1
ATOM 1992 C C . ALA A 1 260 ? -3.636 3.554 -10.916 1.00 86.69 260 ALA A C 1
ATOM 1994 O O . ALA A 1 260 ? -3.245 2.417 -11.197 1.00 86.69 260 ALA A O 1
ATOM 1995 N N . ARG A 1 261 ? -4.010 4.431 -11.854 1.00 88.00 261 ARG A N 1
ATOM 1996 C CA . ARG A 1 261 ? -4.046 4.091 -13.280 1.00 88.00 261 ARG A CA 1
ATOM 1997 C C . ARG A 1 261 ? -2.652 3.744 -13.799 1.00 88.00 261 ARG A C 1
ATOM 1999 O O . ARG A 1 261 ? -1.688 4.460 -13.519 1.00 88.00 261 ARG A O 1
ATOM 2006 N N . ILE A 1 262 ? -2.590 2.666 -14.569 1.00 91.62 262 ILE A N 1
ATOM 2007 C CA . ILE A 1 262 ? -1.499 2.325 -15.485 1.00 91.62 262 ILE A CA 1
ATOM 2008 C C . ILE A 1 262 ? -1.863 2.976 -16.826 1.00 91.62 262 ILE A C 1
ATOM 2010 O O . ILE A 1 262 ? -3.048 3.054 -17.149 1.00 91.62 262 ILE A O 1
ATOM 2014 N N . ALA A 1 263 ? -0.882 3.507 -17.551 1.00 93.19 263 ALA A N 1
ATOM 2015 C CA . ALA A 1 263 ? -1.115 4.215 -18.806 1.00 93.19 263 ALA A CA 1
ATOM 2016 C C . ALA A 1 263 ? -0.980 3.290 -20.023 1.00 93.19 263 ALA A C 1
ATOM 2018 O O . ALA A 1 263 ? -0.084 2.452 -20.050 1.00 93.19 263 ALA A O 1
ATOM 2019 N N . ASP A 1 264 ? -1.792 3.481 -21.061 1.00 90.81 264 ASP A N 1
ATOM 2020 C CA . ASP A 1 264 ? -1.711 2.666 -22.289 1.00 90.81 264 ASP A CA 1
ATOM 2021 C C . ASP A 1 264 ? -0.485 3.004 -23.161 1.00 90.81 264 ASP A C 1
ATOM 2023 O O . ASP A 1 264 ? -0.014 2.180 -23.944 1.00 90.81 264 ASP A O 1
ATOM 2027 N N . SER A 1 265 ? 0.051 4.222 -23.027 1.00 92.00 265 SER A N 1
ATOM 2028 C CA . SER A 1 265 ? 1.195 4.729 -23.793 1.00 92.00 265 SER A CA 1
ATOM 2029 C C . SER A 1 265 ? 2.069 5.677 -22.964 1.00 92.00 265 SER A C 1
ATOM 2031 O O . SER A 1 265 ? 1.690 6.102 -21.870 1.00 92.00 265 SER A O 1
ATOM 2033 N N . VAL A 1 266 ? 3.242 6.039 -23.499 1.00 92.62 266 VAL A N 1
ATOM 2034 C CA . VAL A 1 266 ? 4.104 7.086 -22.919 1.00 92.62 266 VAL A CA 1
ATOM 2035 C C . VAL A 1 266 ? 3.372 8.430 -22.881 1.00 92.62 266 VAL A C 1
ATOM 2037 O O . VAL A 1 266 ? 3.375 9.078 -21.839 1.00 92.62 266 VAL A O 1
ATOM 2040 N N . ASP A 1 267 ? 2.684 8.814 -23.958 1.00 93.25 267 ASP A N 1
ATOM 2041 C CA . ASP A 1 267 ? 1.950 10.085 -24.025 1.00 93.25 267 ASP A CA 1
ATOM 2042 C C . ASP A 1 267 ? 0.833 10.145 -22.973 1.00 93.25 267 ASP A C 1
ATOM 2044 O O . ASP A 1 267 ? 0.739 11.112 -22.220 1.00 93.25 267 ASP A O 1
ATOM 2048 N N . GLN A 1 268 ? 0.059 9.065 -22.818 1.00 94.00 268 GLN A N 1
ATOM 2049 C CA . GLN A 1 268 ? -0.975 8.988 -21.785 1.00 94.00 268 GLN A CA 1
ATOM 2050 C C . GLN A 1 268 ? -0.368 8.987 -20.365 1.00 94.00 268 GLN A C 1
ATOM 2052 O O . GLN A 1 268 ? -0.976 9.507 -19.431 1.00 94.00 268 GLN A O 1
ATOM 2057 N N . ALA A 1 269 ? 0.849 8.461 -20.171 1.00 95.12 269 ALA A N 1
ATOM 2058 C CA . ALA A 1 269 ? 1.560 8.574 -18.893 1.00 95.12 269 ALA A CA 1
ATOM 2059 C C . ALA A 1 269 ? 1.997 10.018 -18.586 1.00 95.12 269 ALA A C 1
ATOM 2061 O O . ALA A 1 269 ? 2.040 10.397 -17.416 1.00 95.12 269 ALA A O 1
ATOM 2062 N N . LEU A 1 270 ? 2.284 10.828 -19.612 1.00 95.19 270 LEU A N 1
ATOM 2063 C CA . LEU A 1 270 ? 2.537 12.264 -19.462 1.00 95.19 270 LEU A CA 1
ATOM 2064 C C . LEU A 1 270 ? 1.244 13.027 -19.134 1.00 95.19 270 LEU A C 1
ATOM 2066 O O . LEU A 1 270 ? 1.246 13.836 -18.209 1.00 95.19 270 LEU A O 1
ATOM 2070 N N . GLU A 1 271 ? 0.138 12.730 -19.824 1.00 96.19 271 GLU A N 1
ATOM 2071 C CA . GLU A 1 271 ? -1.185 13.327 -19.569 1.00 96.19 271 GLU A CA 1
ATOM 2072 C C . GLU A 1 271 ? -1.715 13.027 -18.157 1.00 96.19 271 GLU A C 1
ATOM 2074 O O . GLU A 1 271 ? -2.250 13.911 -17.490 1.00 96.19 271 GLU A O 1
ATOM 2079 N N . LEU A 1 272 ? -1.553 11.786 -17.684 1.00 93.44 272 LEU A N 1
ATOM 2080 C CA . LEU A 1 272 ? -1.980 11.352 -16.348 1.00 93.44 272 LEU A CA 1
ATOM 2081 C C . LEU A 1 272 ? -1.044 11.822 -15.221 1.00 93.44 272 LEU A C 1
ATOM 2083 O O . LEU A 1 272 ? -1.388 11.673 -14.047 1.00 93.44 272 LEU A O 1
ATOM 2087 N N . GLY A 1 273 ? 0.145 12.339 -15.545 1.00 97.06 273 GLY A N 1
ATOM 2088 C CA . GLY A 1 273 ? 1.188 12.651 -14.566 1.00 97.06 273 GLY A CA 1
ATOM 2089 C C . GLY A 1 273 ? 1.694 11.412 -13.802 1.00 97.06 273 GLY A C 1
ATOM 2090 O O . GLY A 1 273 ? 1.451 10.275 -14.214 1.00 97.06 273 GLY A O 1
ATOM 2091 N N . PRO A 1 274 ? 2.414 11.583 -12.681 1.00 97.00 274 PRO A N 1
ATOM 2092 C CA . PRO A 1 274 ? 2.917 10.464 -11.884 1.00 97.00 274 PRO A CA 1
ATOM 2093 C C . PRO A 1 274 ? 1.823 9.756 -11.068 1.00 97.00 274 PRO A C 1
ATOM 2095 O O . PRO A 1 274 ? 0.737 10.291 -10.837 1.00 97.00 274 PRO A O 1
ATOM 2098 N N . HIS A 1 275 ? 2.132 8.549 -10.589 1.00 94.94 275 HIS A N 1
ATOM 2099 C CA . HIS A 1 275 ? 1.430 7.939 -9.463 1.00 94.94 275 HIS A CA 1
ATOM 2100 C C . HIS A 1 275 ? 1.513 8.829 -8.214 1.00 94.94 275 HIS A C 1
ATOM 2102 O O . HIS A 1 275 ? 2.429 9.637 -8.042 1.00 94.94 275 HIS A O 1
ATOM 2108 N N . GLU A 1 276 ? 0.577 8.611 -7.299 1.00 91.25 276 GLU A N 1
ATOM 2109 C CA . GLU A 1 276 ? 0.659 9.078 -5.922 1.00 91.25 276 GLU A CA 1
ATOM 2110 C C . GLU A 1 276 ? 1.946 8.533 -5.258 1.00 91.25 276 GLU A C 1
ATOM 2112 O O . GLU A 1 276 ? 2.414 7.452 -5.635 1.00 91.25 276 GLU A O 1
ATOM 2117 N N . PRO A 1 277 ? 2.533 9.215 -4.256 1.00 93.75 277 PRO A N 1
ATOM 2118 C CA . PRO A 1 277 ? 3.675 8.677 -3.518 1.00 93.75 277 PRO A CA 1
ATOM 2119 C C . PRO A 1 277 ? 3.352 7.328 -2.841 1.00 93.75 277 PRO A C 1
ATOM 2121 O O . PRO A 1 277 ? 2.235 7.148 -2.348 1.00 93.75 277 PRO A O 1
ATOM 2124 N N . PRO A 1 278 ? 4.302 6.377 -2.780 1.00 95.06 278 PRO A N 1
ATOM 2125 C CA . PRO A 1 278 ? 4.082 5.070 -2.165 1.00 95.06 278 PRO A CA 1
ATOM 2126 C C . PRO A 1 278 ? 3.851 5.190 -0.652 1.00 95.06 278 PRO A C 1
ATOM 2128 O O . PRO A 1 278 ? 4.642 5.801 0.067 1.00 95.06 278 PRO A O 1
ATOM 2131 N N . VAL A 1 279 ? 2.802 4.538 -0.150 1.00 92.06 279 VAL A N 1
ATOM 2132 C CA . VAL A 1 279 ? 2.507 4.422 1.285 1.00 92.06 279 VAL A CA 1
ATOM 2133 C C . VAL A 1 279 ? 2.875 3.010 1.736 1.00 92.06 279 VAL A C 1
ATOM 2135 O O . VAL A 1 279 ? 2.131 2.057 1.512 1.00 92.06 279 VAL A O 1
ATOM 2138 N N . ILE A 1 280 ? 4.058 2.870 2.337 1.00 92.88 280 ILE A N 1
ATOM 2139 C CA . ILE A 1 280 ? 4.647 1.581 2.722 1.00 92.88 280 ILE A CA 1
ATOM 2140 C C . ILE A 1 280 ? 5.486 1.703 4.004 1.00 92.88 280 ILE A C 1
ATOM 2142 O O . ILE A 1 280 ? 6.242 2.656 4.185 1.00 92.88 280 ILE A O 1
ATOM 2146 N N . ASP A 1 281 ? 5.371 0.709 4.885 1.00 93.44 281 ASP A N 1
ATOM 2147 C CA . ASP A 1 281 ? 6.184 0.576 6.098 1.00 93.44 281 ASP A CA 1
ATOM 2148 C C . ASP A 1 281 ? 7.490 -0.179 5.778 1.00 93.44 281 ASP A C 1
ATOM 2150 O O . ASP A 1 281 ? 7.568 -1.411 5.834 1.00 93.44 281 ASP A O 1
ATOM 2154 N N . LEU A 1 282 ? 8.522 0.579 5.393 1.00 96.44 282 LEU A N 1
ATOM 2155 C CA . LEU A 1 282 ? 9.840 0.030 5.055 1.00 96.44 282 LEU A CA 1
ATOM 2156 C C . LEU A 1 282 ? 10.568 -0.565 6.269 1.00 96.44 282 LEU A C 1
ATOM 2158 O O . LEU A 1 282 ? 11.381 -1.473 6.095 1.00 96.44 282 LEU A O 1
ATOM 2162 N N . GLU A 1 283 ? 10.268 -0.110 7.490 1.00 95.81 283 GLU A N 1
ATOM 2163 C CA . GLU A 1 283 ? 10.839 -0.705 8.700 1.00 95.81 283 GLU A CA 1
ATOM 2164 C C . GLU A 1 283 ? 10.252 -2.095 8.952 1.00 95.81 283 GLU A C 1
ATOM 2166 O O . GLU A 1 283 ? 11.003 -3.027 9.225 1.00 95.81 283 GLU A O 1
ATOM 2171 N N . ARG A 1 284 ? 8.937 -2.278 8.774 1.00 95.12 284 ARG A N 1
ATOM 2172 C CA . ARG A 1 284 ? 8.268 -3.589 8.838 1.00 95.12 284 ARG A CA 1
ATOM 2173 C C . ARG A 1 284 ? 8.779 -4.547 7.757 1.00 95.12 284 ARG A C 1
ATOM 2175 O O . ARG A 1 284 ? 9.000 -5.721 8.055 1.00 95.12 284 ARG A O 1
ATOM 2182 N N . LEU A 1 285 ? 9.032 -4.059 6.538 1.00 97.19 285 LEU A N 1
ATOM 2183 C CA . LEU A 1 285 ? 9.646 -4.854 5.463 1.00 97.19 285 LEU A CA 1
ATOM 2184 C C . LEU A 1 285 ? 11.080 -5.294 5.817 1.00 97.19 285 LEU A C 1
ATOM 2186 O O . LEU A 1 285 ? 11.433 -6.458 5.621 1.00 97.19 285 LEU A O 1
ATOM 2190 N N . LEU A 1 286 ? 11.891 -4.392 6.380 1.00 97.19 286 LEU A N 1
ATOM 2191 C CA . LEU A 1 286 ? 13.257 -4.677 6.835 1.00 97.19 286 LEU A CA 1
ATOM 2192 C C . LEU A 1 286 ? 13.294 -5.573 8.088 1.00 97.19 286 LEU A C 1
ATOM 2194 O O . LEU A 1 286 ? 14.166 -6.432 8.207 1.00 97.19 286 LEU A O 1
ATOM 2198 N N . ALA A 1 287 ? 12.337 -5.429 9.005 1.00 96.12 287 ALA A N 1
ATOM 2199 C CA . ALA A 1 287 ? 12.190 -6.279 10.187 1.00 96.12 287 ALA A CA 1
ATOM 2200 C C . ALA A 1 287 ? 11.844 -7.730 9.815 1.00 96.12 287 ALA A C 1
ATOM 2202 O O . ALA A 1 287 ? 12.273 -8.659 10.496 1.00 96.12 287 ALA A O 1
ATOM 2203 N N . ALA A 1 288 ? 11.133 -7.934 8.702 1.00 97.12 288 ALA A N 1
ATOM 2204 C CA . ALA A 1 288 ? 10.866 -9.254 8.139 1.00 97.12 288 ALA A CA 1
ATOM 2205 C C . ALA A 1 288 ? 12.076 -9.897 7.422 1.00 97.12 288 ALA A C 1
ATOM 2207 O O . ALA A 1 288 ? 11.973 -11.046 6.985 1.00 97.12 288 ALA A O 1
ATOM 2208 N N . PHE A 1 289 ? 13.222 -9.211 7.299 1.00 97.50 289 PHE A N 1
ATOM 2209 C CA . PHE A 1 289 ? 14.431 -9.794 6.704 1.00 97.50 289 PHE A CA 1
ATOM 2210 C C . PHE A 1 289 ? 14.839 -11.092 7.436 1.00 97.50 289 PHE A C 1
ATOM 2212 O O . PHE A 1 289 ? 14.888 -11.106 8.671 1.00 97.50 289 PHE A O 1
ATOM 2219 N N . PRO A 1 290 ? 15.154 -12.193 6.725 1.00 96.38 290 PRO A N 1
ATOM 2220 C CA . PRO A 1 290 ? 15.360 -13.508 7.337 1.00 96.38 290 PRO A CA 1
ATOM 2221 C C . PRO A 1 290 ? 16.741 -13.702 8.000 1.00 96.38 290 PRO A C 1
ATOM 2223 O O . PRO A 1 290 ? 17.530 -14.562 7.613 1.00 96.38 290 PRO A O 1
ATOM 2226 N N . ARG A 1 291 ? 17.017 -12.913 9.047 1.00 94.75 291 ARG A N 1
ATOM 2227 C CA . ARG A 1 291 ? 18.247 -12.918 9.873 1.00 94.75 291 ARG A CA 1
ATOM 2228 C C . ARG A 1 291 ? 18.649 -14.301 10.393 1.00 94.75 291 ARG A C 1
ATOM 2230 O O . ARG A 1 291 ? 19.833 -14.622 10.481 1.00 94.75 291 ARG A O 1
ATOM 2237 N N . ASP A 1 292 ? 17.656 -15.117 10.722 1.00 94.25 292 ASP A N 1
ATOM 2238 C CA . ASP A 1 292 ? 17.795 -16.476 11.241 1.00 94.25 292 ASP A CA 1
ATOM 2239 C C . ASP A 1 292 ? 18.435 -17.451 10.243 1.00 94.25 292 ASP A C 1
ATOM 2241 O O . ASP A 1 292 ? 19.073 -18.416 10.658 1.00 94.25 292 ASP A O 1
ATOM 2245 N N . VAL A 1 293 ? 18.368 -17.169 8.937 1.00 94.88 293 VAL A N 1
ATOM 2246 C CA . VAL A 1 293 ? 19.023 -17.988 7.900 1.00 94.88 293 VAL A CA 1
ATOM 2247 C C . VAL A 1 293 ? 20.552 -17.826 7.932 1.00 94.88 293 VAL A C 1
ATOM 2249 O O . VAL A 1 293 ? 21.269 -18.736 7.524 1.00 94.88 293 VAL A O 1
ATOM 2252 N N . TRP A 1 294 ? 21.057 -16.724 8.503 1.00 95.06 294 TRP A N 1
ATOM 2253 C CA . TRP A 1 294 ? 22.476 -16.509 8.823 1.00 95.06 294 TRP A CA 1
ATOM 2254 C C . TRP A 1 294 ? 22.806 -16.753 10.307 1.00 95.06 294 TRP A C 1
ATOM 2256 O O . TRP A 1 294 ? 23.887 -16.385 10.760 1.00 95.06 294 TRP A O 1
ATOM 2266 N N . ALA A 1 295 ? 21.892 -17.373 11.067 1.00 92.06 295 ALA A N 1
ATOM 2267 C CA . ALA A 1 295 ? 22.031 -17.664 12.498 1.00 92.06 295 ALA A CA 1
ATOM 2268 C C . ALA A 1 295 ? 22.333 -16.437 13.395 1.00 92.06 295 ALA A C 1
ATOM 2270 O O . ALA A 1 295 ? 22.920 -16.584 14.466 1.00 92.06 295 ALA A O 1
ATOM 2271 N N . LEU A 1 296 ? 21.923 -15.233 12.970 1.00 89.75 296 LEU A N 1
ATOM 2272 C CA . LEU A 1 296 ? 22.162 -13.979 13.701 1.00 89.75 296 LEU A CA 1
ATOM 2273 C C . LEU A 1 296 ? 21.197 -13.784 14.881 1.00 89.75 296 LEU A C 1
ATOM 2275 O O . LEU A 1 296 ? 21.615 -13.439 15.981 1.00 89.75 296 LEU A O 1
ATOM 2279 N N . ASP A 1 297 ? 19.908 -14.014 14.628 1.00 86.56 297 ASP A N 1
ATOM 2280 C CA . ASP A 1 297 ? 18.775 -13.804 15.535 1.00 86.56 297 ASP A CA 1
ATOM 2281 C C . ASP A 1 297 ? 17.756 -14.948 15.338 1.00 86.56 297 ASP A C 1
ATOM 2283 O O . ASP A 1 297 ? 17.880 -15.758 14.416 1.00 86.56 297 ASP A O 1
ATOM 2287 N N . SER A 1 298 ? 16.699 -15.005 16.154 1.00 87.44 298 SER A N 1
ATOM 2288 C CA . SER A 1 298 ? 15.503 -15.799 15.835 1.00 87.44 298 SER A CA 1
ATOM 2289 C C . SER A 1 298 ? 14.658 -15.146 14.725 1.00 87.44 298 SER A C 1
ATOM 2291 O O . SER A 1 298 ? 14.735 -13.934 14.490 1.00 87.44 298 SER A O 1
ATOM 2293 N N . ARG A 1 299 ? 13.805 -15.944 14.053 1.00 89.88 299 ARG A N 1
ATOM 2294 C CA . ARG A 1 299 ? 12.815 -15.436 13.084 1.00 89.88 299 ARG A CA 1
ATOM 2295 C C . ARG A 1 299 ? 11.965 -14.354 13.753 1.00 89.88 299 ARG A C 1
ATOM 2297 O O . ARG A 1 299 ? 11.277 -14.628 14.733 1.00 89.88 299 ARG A O 1
ATOM 2304 N N . GLN A 1 300 ? 11.964 -13.156 13.175 1.00 90.38 300 GLN A N 1
ATOM 2305 C CA . GLN A 1 300 ? 11.075 -12.082 13.603 1.00 90.38 300 GLN A CA 1
ATOM 2306 C C . GLN A 1 300 ? 9.622 -12.418 13.240 1.00 90.38 300 GLN A C 1
ATOM 2308 O O . GLN A 1 300 ? 9.321 -12.846 12.122 1.00 90.38 300 GLN A O 1
ATOM 2313 N N . THR A 1 301 ? 8.723 -12.220 14.202 1.00 90.69 301 THR A N 1
ATOM 2314 C CA . THR A 1 301 ? 7.271 -12.428 14.074 1.00 90.69 301 THR A CA 1
ATOM 2315 C C . THR A 1 301 ? 6.480 -11.138 14.302 1.00 90.69 301 THR A C 1
ATOM 2317 O O . THR A 1 301 ? 5.262 -11.186 14.435 1.00 90.69 301 THR A O 1
ATOM 2320 N N . GLY A 1 302 ? 7.149 -9.981 14.351 1.00 91.31 302 GLY A N 1
ATOM 2321 C CA . GLY A 1 302 ? 6.528 -8.681 14.583 1.00 91.31 302 GLY A CA 1
ATOM 2322 C C . GLY A 1 302 ? 7.497 -7.504 14.450 1.00 91.31 302 GLY A C 1
ATOM 2323 O O . GLY A 1 302 ? 8.709 -7.685 14.358 1.00 91.31 302 GLY A O 1
ATOM 2324 N N . TRP A 1 303 ? 6.949 -6.287 14.467 1.00 92.94 303 TRP A N 1
ATOM 2325 C CA . TRP A 1 303 ? 7.684 -5.017 14.504 1.00 92.94 303 TRP A CA 1
ATOM 2326 C C . TRP A 1 303 ? 6.960 -4.010 15.407 1.00 92.94 303 TRP A C 1
ATOM 2328 O O . TRP A 1 303 ? 5.735 -4.051 15.519 1.00 92.94 303 TRP A O 1
ATOM 2338 N N . ALA A 1 304 ? 7.703 -3.117 16.070 1.00 90.81 304 ALA A N 1
ATOM 2339 C CA . ALA A 1 304 ? 7.164 -2.037 16.911 1.00 90.81 304 ALA A CA 1
ATOM 2340 C C . ALA A 1 304 ? 6.069 -2.469 17.925 1.00 90.81 304 ALA A C 1
ATOM 2342 O O . ALA A 1 304 ? 5.105 -1.744 18.173 1.00 90.81 304 ALA A O 1
ATOM 2343 N N . GLY A 1 305 ? 6.199 -3.668 18.509 1.00 86.69 305 GLY A N 1
ATOM 2344 C CA . GLY A 1 305 ? 5.231 -4.217 19.471 1.0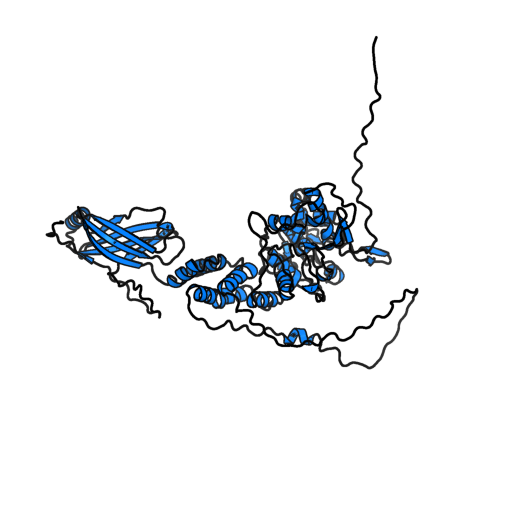0 86.69 305 GLY A CA 1
ATOM 2345 C C . GLY A 1 305 ? 3.938 -4.776 18.858 1.00 86.69 305 GLY A C 1
ATOM 2346 O O . GLY A 1 305 ? 2.975 -4.998 19.587 1.00 86.69 305 GLY A O 1
ATOM 2347 N N . ARG A 1 306 ? 3.897 -5.001 17.538 1.00 85.88 306 ARG A N 1
ATOM 2348 C CA . ARG A 1 306 ? 2.783 -5.627 16.808 1.00 85.88 306 ARG A CA 1
ATOM 2349 C C . ARG A 1 306 ? 3.266 -6.858 16.055 1.00 85.88 306 ARG A C 1
ATOM 2351 O O . ARG A 1 306 ? 4.312 -6.809 15.413 1.00 85.88 306 ARG A O 1
ATOM 2358 N N . GLU A 1 307 ? 2.488 -7.930 16.074 1.00 92.12 307 GLU A N 1
ATOM 2359 C CA . GLU A 1 307 ? 2.810 -9.142 15.319 1.00 92.12 307 GLU A CA 1
ATOM 2360 C C . GLU A 1 307 ? 2.629 -8.956 13.797 1.00 92.12 307 GLU A C 1
ATOM 2362 O O . GLU A 1 307 ? 1.953 -8.041 13.307 1.00 92.12 307 GLU A O 1
ATOM 2367 N N . PHE A 1 308 ? 3.262 -9.840 13.031 1.00 93.00 308 PHE A N 1
ATOM 2368 C CA . PHE A 1 308 ? 2.998 -10.048 11.614 1.00 93.00 308 PHE A CA 1
ATOM 2369 C C . PHE A 1 308 ? 1.803 -11.002 11.491 1.00 93.00 308 PHE A C 1
ATOM 2371 O O . PHE A 1 308 ? 1.980 -12.214 11.382 1.00 93.00 308 PHE A O 1
ATOM 2378 N N . GLY A 1 309 ? 0.586 -10.449 11.552 1.00 89.25 309 GLY A N 1
ATOM 2379 C CA . GLY A 1 309 ? -0.648 -11.210 11.342 1.00 89.25 309 GLY A CA 1
ATOM 2380 C C . GLY A 1 309 ? -0.645 -11.956 10.003 1.00 89.25 309 GLY A C 1
ATOM 2381 O O . GLY A 1 309 ? 0.022 -11.535 9.058 1.00 89.25 309 GLY A O 1
ATOM 2382 N N . VAL A 1 310 ? -1.371 -13.074 9.925 1.00 90.19 310 VAL A N 1
ATOM 2383 C CA . VAL A 1 310 ? -1.538 -13.827 8.672 1.00 90.19 310 VAL A CA 1
ATOM 2384 C C . VAL A 1 310 ? -2.596 -13.138 7.814 1.00 90.19 310 VAL A C 1
ATOM 2386 O O . VAL A 1 310 ? -3.714 -12.901 8.271 1.00 90.19 310 VAL A O 1
ATOM 2389 N N . ALA A 1 311 ? -2.237 -12.841 6.571 1.00 89.31 311 ALA A N 1
ATOM 2390 C CA . ALA A 1 311 ? -3.051 -12.120 5.612 1.00 89.31 311 ALA A CA 1
ATOM 2391 C C . ALA A 1 311 ? -4.290 -12.931 5.203 1.00 89.31 311 ALA A C 1
ATOM 2393 O O . ALA A 1 311 ? -4.191 -13.981 4.556 1.00 89.31 311 ALA A O 1
ATOM 2394 N N . ARG A 1 312 ? -5.466 -12.416 5.572 1.00 85.38 312 ARG A N 1
ATOM 2395 C CA . ARG A 1 312 ? -6.776 -12.972 5.215 1.00 85.38 312 ARG A CA 1
ATOM 2396 C C . ARG A 1 312 ? -7.446 -12.089 4.173 1.00 85.38 312 ARG A C 1
ATOM 2398 O O . ARG A 1 312 ? -7.468 -10.869 4.309 1.00 85.38 312 ARG A O 1
ATOM 2405 N N . PHE A 1 313 ? -8.021 -12.719 3.155 1.00 83.62 313 PHE A N 1
ATOM 2406 C CA . PHE A 1 313 ? -8.670 -12.031 2.045 1.00 83.62 313 PHE A CA 1
ATOM 2407 C C . PHE A 1 313 ? -10.097 -12.555 1.902 1.00 83.62 313 PHE A C 1
ATOM 2409 O O . PHE A 1 313 ? -10.273 -13.666 1.398 1.00 83.62 313 PHE A O 1
ATOM 2416 N N . PRO A 1 314 ? -11.109 -11.779 2.331 1.00 84.81 314 PRO A N 1
ATOM 2417 C CA . PRO A 1 314 ? -12.508 -12.130 2.128 1.00 84.81 314 PRO A CA 1
ATOM 2418 C C . PRO A 1 314 ? -12.800 -12.469 0.666 1.00 84.81 314 PRO A C 1
ATOM 2420 O O . PRO A 1 314 ? -12.249 -11.834 -0.242 1.00 84.81 314 PRO A O 1
ATOM 2423 N N . ARG A 1 315 ? -13.679 -13.443 0.410 1.00 79.62 315 ARG A N 1
ATOM 2424 C CA . ARG A 1 315 ? -13.914 -13.989 -0.941 1.00 79.62 315 ARG A CA 1
ATOM 2425 C C . ARG A 1 315 ? -14.312 -12.900 -1.946 1.00 79.62 315 ARG A C 1
ATOM 2427 O O . ARG A 1 315 ? -13.819 -12.897 -3.073 1.00 79.62 315 ARG A O 1
ATOM 2434 N N . VAL A 1 316 ? -15.123 -11.925 -1.517 1.00 82.88 316 VAL A N 1
ATOM 2435 C CA . VAL A 1 316 ? -15.497 -10.746 -2.328 1.00 82.88 316 VAL A CA 1
ATOM 2436 C C . VAL A 1 316 ? -14.308 -9.831 -2.643 1.00 82.88 316 VAL A C 1
ATOM 2438 O O . VAL A 1 316 ? -14.184 -9.367 -3.772 1.00 82.88 316 VAL A O 1
ATOM 2441 N N . VAL A 1 317 ? -13.401 -9.604 -1.686 1.00 82.69 317 VAL A N 1
ATOM 2442 C CA . VAL A 1 317 ? -12.207 -8.765 -1.888 1.00 82.69 317 VAL A CA 1
ATOM 2443 C C . VAL A 1 317 ? 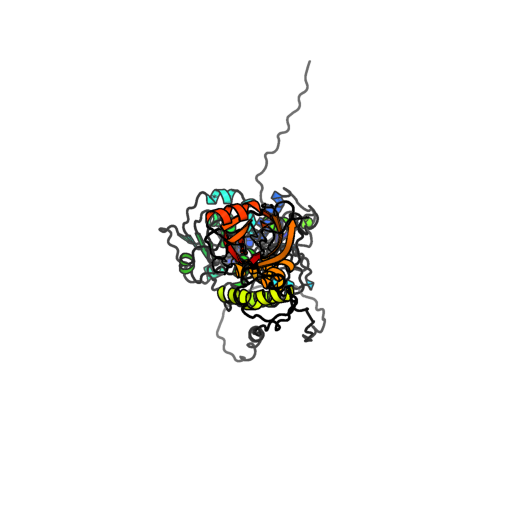-11.286 -9.420 -2.917 1.00 82.69 317 VAL A C 1
ATOM 2445 O O . VAL A 1 317 ? -10.835 -8.756 -3.845 1.00 82.69 317 VAL A O 1
ATOM 2448 N N . THR A 1 318 ? -11.059 -10.732 -2.803 1.00 76.62 318 THR A N 1
ATOM 2449 C CA . THR A 1 318 ? -10.242 -11.495 -3.761 1.00 76.62 318 THR A CA 1
ATOM 2450 C C . THR A 1 318 ? -10.863 -11.505 -5.160 1.00 76.62 318 THR A C 1
ATOM 2452 O O . THR A 1 318 ? -10.161 -11.250 -6.135 1.00 76.62 318 THR A O 1
ATOM 2455 N N . SER A 1 319 ? -12.177 -11.747 -5.260 1.00 79.38 319 SER A N 1
ATOM 2456 C CA . SER A 1 319 ? -12.941 -11.661 -6.515 1.00 79.38 319 SER A CA 1
ATOM 2457 C C . SER A 1 319 ? -12.741 -10.310 -7.200 1.00 79.38 319 SER A C 1
ATOM 2459 O O . SER A 1 319 ? -12.324 -10.242 -8.354 1.00 79.38 319 SER A O 1
ATOM 2461 N N . ASP A 1 320 ? -12.999 -9.223 -6.478 1.00 81.81 320 ASP A N 1
ATOM 2462 C CA . ASP A 1 320 ? -13.056 -7.893 -7.076 1.00 81.81 320 ASP A CA 1
ATOM 2463 C C . ASP A 1 320 ? -11.669 -7.347 -7.412 1.00 81.81 320 ASP A C 1
ATOM 2465 O O . ASP A 1 320 ? -11.512 -6.672 -8.426 1.00 81.81 320 ASP A O 1
ATOM 2469 N N . LEU A 1 321 ? -10.645 -7.712 -6.633 1.00 74.50 321 LEU A N 1
ATOM 2470 C CA . LEU A 1 321 ? -9.251 -7.456 -6.989 1.00 74.50 321 LEU A CA 1
ATOM 2471 C C . LEU A 1 321 ? -8.854 -8.183 -8.282 1.00 74.50 321 LEU A C 1
ATOM 2473 O O . LEU A 1 321 ? -8.209 -7.575 -9.132 1.00 74.50 321 LEU A O 1
ATOM 2477 N N . LEU A 1 322 ? -9.258 -9.445 -8.478 1.00 70.81 322 LEU A N 1
ATOM 2478 C CA . LEU A 1 322 ? -8.977 -10.175 -9.723 1.00 70.81 322 LEU A CA 1
ATOM 2479 C C . LEU A 1 322 ? -9.672 -9.523 -10.927 1.00 70.81 322 LEU A C 1
ATOM 2481 O O . LEU A 1 322 ? -9.020 -9.279 -11.943 1.00 70.81 322 LEU A O 1
ATOM 2485 N N . ARG A 1 323 ? -10.950 -9.156 -10.791 1.00 77.69 323 ARG A N 1
ATOM 2486 C CA . ARG A 1 323 ? -11.703 -8.425 -11.824 1.00 77.69 323 ARG A CA 1
ATOM 2487 C C . ARG A 1 323 ? -11.072 -7.062 -12.144 1.00 77.69 323 ARG A C 1
ATOM 2489 O O . ARG A 1 323 ? -10.872 -6.735 -13.310 1.00 77.69 323 ARG A O 1
ATOM 2496 N N . ALA A 1 324 ? -10.635 -6.316 -11.129 1.00 71.94 324 ALA A N 1
ATOM 2497 C CA . ALA A 1 324 ? -9.896 -5.063 -11.299 1.00 71.94 324 ALA A CA 1
ATOM 2498 C C . ALA A 1 324 ? -8.508 -5.247 -11.954 1.00 71.94 324 ALA A C 1
ATOM 2500 O O . ALA A 1 324 ? -8.029 -4.340 -12.630 1.00 71.94 324 ALA A O 1
ATOM 2501 N N . THR A 1 325 ? -7.853 -6.414 -11.827 1.00 65.12 325 THR A N 1
ATOM 2502 C CA . THR A 1 325 ? -6.632 -6.715 -12.614 1.00 65.12 325 THR A CA 1
ATOM 2503 C C . THR A 1 325 ? -6.887 -7.057 -14.079 1.00 65.12 325 THR A C 1
ATOM 2505 O O . THR A 1 325 ? -5.930 -7.143 -14.843 1.00 65.12 325 THR A O 1
ATOM 2508 N N . ARG A 1 326 ? -8.146 -7.251 -14.471 1.00 70.56 326 ARG A N 1
ATOM 2509 C CA . ARG A 1 326 ? -8.588 -7.455 -15.857 1.00 70.56 326 ARG A CA 1
ATOM 2510 C C . ARG A 1 326 ? -9.314 -6.219 -16.414 1.00 70.56 326 ARG A C 1
ATOM 2512 O O . ARG A 1 326 ? -9.910 -6.291 -17.481 1.00 70.56 326 ARG A O 1
ATOM 2519 N N . ASP A 1 327 ? -9.301 -5.120 -15.652 1.00 70.12 327 ASP A N 1
ATOM 2520 C CA . ASP A 1 327 ? -10.009 -3.863 -15.915 1.00 70.12 327 ASP A CA 1
ATOM 2521 C C . ASP A 1 327 ? -11.545 -4.021 -16.086 1.00 70.12 327 ASP A C 1
ATOM 2523 O O . ASP A 1 327 ? -12.223 -3.143 -16.612 1.00 70.12 327 ASP A O 1
ATOM 2527 N N . GLU A 1 328 ? -12.119 -5.113 -15.550 1.00 79.38 328 GLU A N 1
ATOM 2528 C CA . GLU A 1 328 ? -13.567 -5.411 -15.521 1.00 79.38 328 GLU A CA 1
ATOM 2529 C C . GLU A 1 328 ? -14.349 -4.622 -14.444 1.00 79.38 328 GLU A C 1
ATOM 2531 O O . GLU A 1 328 ? -15.573 -4.751 -14.346 1.00 79.38 328 GLU A O 1
ATOM 2536 N N . LEU A 1 329 ? -13.646 -3.891 -13.574 1.00 78.00 329 LEU A N 1
ATOM 2537 C CA . LEU A 1 329 ? -14.196 -3.046 -12.509 1.00 78.00 329 LEU A CA 1
ATOM 2538 C C . LEU A 1 329 ? -13.329 -1.791 -12.372 1.00 78.00 329 LEU A C 1
ATOM 2540 O O . LEU A 1 329 ? -12.124 -1.892 -12.126 1.00 78.00 329 LEU A O 1
ATOM 2544 N N . SER A 1 330 ? -13.936 -0.612 -12.504 1.00 79.81 330 SER A N 1
ATOM 2545 C CA . SER A 1 330 ? -13.251 0.669 -12.324 1.00 79.81 330 SER A CA 1
ATOM 2546 C C . SER A 1 330 ? -13.114 1.058 -10.847 1.00 79.81 330 SER A C 1
ATOM 2548 O O . SER A 1 330 ? -13.763 0.502 -9.961 1.00 79.81 330 SER A O 1
ATOM 2550 N N . ALA A 1 331 ? -12.292 2.075 -10.574 1.00 78.19 331 ALA A N 1
ATOM 2551 C CA . ALA A 1 331 ? -12.181 2.682 -9.247 1.00 78.19 331 ALA A CA 1
ATOM 2552 C C . ALA A 1 331 ? -13.540 3.150 -8.687 1.00 78.19 331 ALA A C 1
ATOM 2554 O O . ALA A 1 331 ? -13.784 3.017 -7.485 1.00 78.19 331 ALA A O 1
ATOM 2555 N N . ASP A 1 332 ? -14.423 3.651 -9.555 1.00 81.19 332 ASP A N 1
ATOM 2556 C CA . ASP A 1 332 ? -15.742 4.150 -9.173 1.00 81.19 332 ASP A CA 1
ATOM 2557 C C . ASP A 1 332 ? -16.749 3.013 -8.950 1.00 81.19 332 ASP A C 1
ATOM 2559 O O . ASP A 1 332 ? -17.504 3.073 -7.982 1.00 81.19 332 ASP A O 1
ATOM 2563 N N . ASP A 1 333 ? -16.694 1.925 -9.732 1.00 85.88 333 ASP A N 1
ATOM 2564 C CA . ASP A 1 333 ? -17.507 0.719 -9.483 1.00 85.88 333 ASP A CA 1
ATOM 2565 C C . ASP A 1 333 ? -17.161 0.089 -8.127 1.00 85.88 333 ASP A C 1
ATOM 2567 O O . ASP A 1 333 ? -18.041 -0.260 -7.337 1.00 85.88 333 ASP A O 1
ATOM 2571 N N . LEU A 1 334 ? -15.861 -0.024 -7.828 1.00 84.75 334 LEU A N 1
ATOM 2572 C CA . LEU A 1 334 ? -15.357 -0.565 -6.563 1.00 84.75 334 LEU A CA 1
ATOM 2573 C C . LEU A 1 334 ? -15.753 0.341 -5.383 1.00 84.75 334 LEU A C 1
ATOM 2575 O O . LEU A 1 334 ? -16.151 -0.143 -4.320 1.00 84.75 334 LEU A O 1
ATOM 2579 N N . ARG A 1 335 ? -15.715 1.667 -5.572 1.00 83.38 335 ARG A N 1
ATOM 2580 C CA . ARG A 1 335 ? -16.207 2.651 -4.596 1.00 83.38 335 ARG A CA 1
ATOM 2581 C C . ARG A 1 335 ? -17.713 2.524 -4.358 1.00 83.38 335 ARG A C 1
ATOM 2583 O O . ARG A 1 335 ? -18.121 2.446 -3.198 1.00 83.38 335 ARG A O 1
ATOM 2590 N N . ALA A 1 336 ? -18.521 2.513 -5.417 1.00 85.31 336 ALA A N 1
ATOM 2591 C CA . ALA A 1 336 ? -19.975 2.406 -5.333 1.00 85.31 336 ALA A CA 1
ATOM 2592 C C . ALA A 1 336 ? -20.371 1.100 -4.638 1.00 85.31 336 ALA A C 1
ATOM 2594 O O . ALA A 1 336 ? -21.095 1.118 -3.645 1.00 85.31 336 ALA A O 1
ATOM 2595 N N . ARG A 1 337 ? -19.773 -0.027 -5.048 1.00 88.25 337 ARG A N 1
ATOM 2596 C CA . ARG A 1 337 ? -19.985 -1.330 -4.411 1.00 88.25 337 ARG A CA 1
ATOM 2597 C C . ARG A 1 337 ? -19.671 -1.317 -2.917 1.00 88.25 337 ARG A C 1
ATOM 2599 O O . ARG A 1 337 ? -20.429 -1.880 -2.127 1.00 88.25 337 ARG A O 1
ATOM 2606 N N . TRP A 1 338 ? -18.577 -0.681 -2.508 1.00 88.50 338 TRP A N 1
ATOM 2607 C CA . TRP A 1 338 ? -18.234 -0.582 -1.094 1.00 88.50 338 TRP A CA 1
ATOM 2608 C C . TRP A 1 338 ? -19.277 0.215 -0.295 1.00 88.50 338 TRP A C 1
ATOM 2610 O O . TRP A 1 338 ? -19.747 -0.274 0.735 1.00 88.50 338 TRP A O 1
ATOM 2620 N N . LEU A 1 339 ? -19.681 1.388 -0.794 1.00 85.56 339 LEU A N 1
ATOM 2621 C CA . LEU A 1 339 ? -20.665 2.268 -0.149 1.00 85.56 339 LEU A CA 1
ATOM 2622 C C . LEU A 1 339 ? -22.077 1.660 -0.110 1.00 85.56 339 LEU A C 1
ATOM 2624 O O . LEU A 1 339 ? -22.747 1.744 0.914 1.00 85.56 339 LEU A O 1
ATOM 2628 N N . GLU A 1 340 ? -22.519 1.023 -1.194 1.00 86.75 340 GLU A N 1
ATOM 2629 C CA . GLU A 1 340 ? -23.893 0.527 -1.355 1.00 86.75 340 GLU A CA 1
ATOM 2630 C C . GLU A 1 340 ? -24.089 -0.912 -0.854 1.00 86.75 340 GLU A C 1
ATOM 2632 O O . GLU A 1 340 ? -25.180 -1.270 -0.409 1.00 86.75 340 GLU A O 1
ATOM 2637 N N . GLN A 1 341 ? -23.057 -1.765 -0.916 1.00 87.75 341 GLN A N 1
ATOM 2638 C CA . GLN A 1 341 ? -23.193 -3.201 -0.623 1.00 87.75 341 GLN A CA 1
ATOM 2639 C C . GLN A 1 341 ? -22.441 -3.659 0.629 1.00 87.75 341 GLN A C 1
ATOM 2641 O O . GLN A 1 341 ? -22.897 -4.607 1.278 1.00 87.75 341 GLN A O 1
ATOM 2646 N N . LEU A 1 342 ? -21.300 -3.047 0.969 1.00 90.19 342 LEU A N 1
ATOM 2647 C CA . LEU A 1 342 ? -20.425 -3.536 2.045 1.00 90.19 342 LEU A CA 1
ATOM 2648 C C . LEU A 1 342 ? -20.590 -2.734 3.342 1.00 90.19 342 LEU A C 1
ATOM 2650 O O . LEU A 1 342 ? -20.810 -3.333 4.395 1.00 90.19 342 LEU A O 1
ATOM 2654 N N . VAL A 1 343 ? -20.579 -1.399 3.277 1.00 88.88 343 VAL A N 1
ATOM 2655 C CA . VAL A 1 343 ? -20.807 -0.530 4.447 1.00 88.88 343 VAL A CA 1
ATOM 2656 C C . VAL A 1 343 ? -22.165 -0.802 5.126 1.00 88.88 343 VAL A C 1
ATOM 2658 O O . VAL A 1 343 ? -22.166 -0.966 6.349 1.00 88.88 343 VAL A O 1
ATOM 2661 N N . PRO A 1 344 ? -23.303 -0.971 4.414 1.00 86.31 344 PRO A N 1
ATOM 2662 C CA . PRO A 1 344 ? -24.584 -1.275 5.058 1.00 86.31 344 PRO A CA 1
ATOM 2663 C C . PRO A 1 344 ? -24.599 -2.647 5.742 1.00 86.31 344 PRO A C 1
ATOM 2665 O O . PRO A 1 344 ? -25.214 -2.804 6.795 1.00 86.31 344 PRO A O 1
ATOM 2668 N N . ARG A 1 345 ? -23.871 -3.638 5.201 1.00 87.31 345 ARG A N 1
ATOM 2669 C CA . ARG A 1 345 ? -23.732 -4.962 5.830 1.00 87.31 345 ARG A CA 1
ATOM 2670 C C . ARG A 1 345 ? -22.875 -4.900 7.098 1.00 87.31 345 ARG A C 1
ATOM 2672 O O . ARG A 1 345 ? -23.281 -5.467 8.109 1.00 87.31 345 ARG A O 1
ATOM 2679 N N . ALA A 1 346 ? -21.768 -4.154 7.087 1.00 90.00 346 ALA A N 1
ATOM 2680 C CA . ALA A 1 346 ? -20.959 -3.887 8.282 1.00 90.00 346 ALA A CA 1
ATOM 2681 C C . ALA A 1 346 ? -21.763 -3.161 9.380 1.00 90.00 346 ALA A C 1
ATOM 2683 O O . ALA A 1 346 ? -21.720 -3.543 10.549 1.00 90.00 346 ALA A O 1
ATOM 2684 N N . VAL A 1 347 ? -22.554 -2.154 8.996 1.00 85.12 347 VAL A N 1
ATOM 2685 C CA . VAL A 1 347 ? -23.482 -1.432 9.882 1.00 85.12 347 VAL A CA 1
ATOM 2686 C C . VAL A 1 347 ? -24.541 -2.362 10.483 1.00 85.12 347 VAL A C 1
ATOM 2688 O O . VAL A 1 347 ? -24.820 -2.294 11.683 1.00 85.12 347 VAL A O 1
ATOM 2691 N N . SER A 1 348 ? -25.130 -3.247 9.682 1.00 84.00 348 SER A N 1
ATOM 2692 C CA . SER A 1 348 ? -26.180 -4.151 10.155 1.00 84.00 348 SER A CA 1
ATOM 2693 C C . SER A 1 348 ? -25.638 -5.231 11.094 1.00 84.00 348 SER A C 1
ATOM 2695 O O . SER A 1 348 ? -26.213 -5.462 12.158 1.00 84.00 348 SER A O 1
ATOM 2697 N N . ALA A 1 349 ? -24.475 -5.809 10.770 1.00 85.19 349 ALA A N 1
ATOM 2698 C CA . ALA A 1 349 ? -23.754 -6.728 11.651 1.00 85.19 349 ALA A CA 1
ATOM 2699 C C . ALA A 1 349 ? -23.410 -6.065 12.999 1.00 85.19 349 ALA A C 1
ATOM 2701 O O . ALA A 1 349 ? -23.666 -6.637 14.056 1.00 85.19 349 ALA A O 1
ATOM 2702 N N . ALA A 1 350 ? -22.926 -4.818 12.974 1.00 84.81 350 ALA A N 1
ATOM 2703 C CA . ALA A 1 350 ? -22.635 -4.046 14.179 1.00 84.81 350 ALA A CA 1
ATOM 2704 C C . ALA A 1 350 ? -23.892 -3.698 15.007 1.00 84.81 350 ALA A C 1
ATOM 2706 O O . ALA A 1 350 ? -23.830 -3.635 16.236 1.00 84.81 350 ALA A O 1
ATOM 2707 N N . THR A 1 351 ? -25.042 -3.467 14.364 1.00 80.50 351 THR A N 1
ATOM 2708 C CA . THR A 1 351 ? -26.298 -3.100 15.049 1.00 80.50 351 THR A CA 1
ATOM 2709 C C . THR A 1 351 ? -27.159 -4.286 15.486 1.00 80.50 351 THR A C 1
ATOM 2711 O O . THR A 1 351 ? -28.048 -4.074 16.319 1.00 80.50 351 THR A O 1
ATOM 2714 N N . GLY A 1 352 ? -26.888 -5.494 14.978 1.00 75.00 352 GLY A N 1
ATOM 2715 C CA . GLY A 1 352 ? -27.643 -6.722 15.249 1.00 75.00 352 GLY A CA 1
ATOM 2716 C C . GLY A 1 352 ? -28.890 -6.911 14.376 1.00 75.00 352 GLY A C 1
ATOM 2717 O O . GLY A 1 352 ? -29.834 -7.560 14.818 1.00 75.00 352 GLY A O 1
ATOM 2718 N N . ALA A 1 353 ? -28.929 -6.317 13.178 1.00 72.06 353 ALA A N 1
ATOM 2719 C CA . ALA A 1 353 ? -30.057 -6.409 12.249 1.00 72.06 353 ALA A CA 1
ATOM 2720 C C . ALA A 1 353 ? -29.759 -7.343 11.059 1.00 72.06 353 ALA A C 1
ATOM 2722 O O . ALA A 1 353 ? -28.619 -7.437 10.595 1.00 72.06 353 ALA A O 1
ATOM 2723 N N . GLU A 1 354 ? -30.789 -8.019 10.544 1.00 61.09 354 GLU A N 1
ATOM 2724 C CA . GLU A 1 354 ? -30.678 -8.916 9.386 1.00 61.09 354 GLU A CA 1
ATOM 2725 C C . GLU A 1 354 ? -30.434 -8.147 8.076 1.00 61.09 354 GLU A C 1
ATOM 2727 O O . GLU A 1 354 ? -30.980 -7.064 7.862 1.00 61.09 354 GLU A O 1
ATOM 2732 N N . VAL A 1 355 ? -29.659 -8.741 7.162 1.00 60.16 355 VAL A N 1
ATOM 2733 C CA . VAL A 1 355 ? -29.494 -8.266 5.776 1.00 60.16 355 VAL A CA 1
ATOM 2734 C C . VAL A 1 355 ? -29.600 -9.448 4.828 1.00 60.16 355 VAL A C 1
ATOM 2736 O O . VAL A 1 355 ? -29.189 -10.559 5.162 1.00 60.16 355 VAL A O 1
ATOM 2739 N N . ALA A 1 356 ? -30.076 -9.194 3.610 1.00 55.94 356 ALA A N 1
ATOM 2740 C CA . ALA A 1 356 ? -29.948 -10.149 2.521 1.00 55.94 356 ALA A CA 1
ATOM 2741 C C . ALA A 1 356 ? -28.469 -10.563 2.313 1.00 55.94 356 ALA A C 1
ATOM 2743 O O . ALA A 1 356 ? -27.576 -9.695 2.335 1.00 55.94 356 ALA A O 1
ATOM 2744 N N . PRO 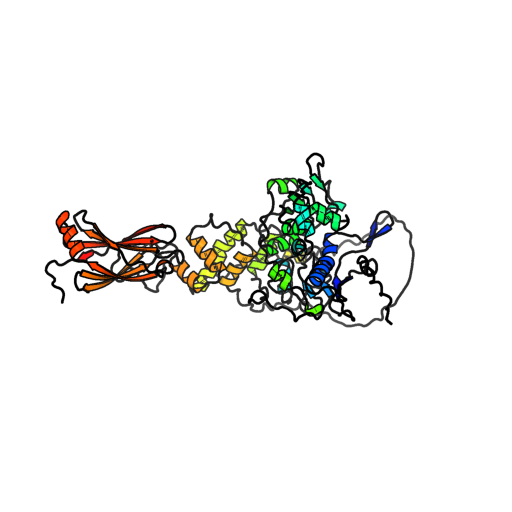A 1 357 ? -28.192 -11.860 2.070 1.00 58.75 357 PRO A N 1
ATOM 2745 C CA . PRO A 1 357 ? -26.838 -12.347 1.821 1.00 58.75 357 PRO A CA 1
ATOM 2746 C C . PRO A 1 357 ? -26.179 -11.594 0.661 1.00 58.75 357 PRO A C 1
ATOM 2748 O O . PRO A 1 357 ? -26.849 -10.999 -0.189 1.00 58.75 357 PRO A O 1
ATOM 2751 N N . LEU A 1 358 ? -24.847 -11.573 0.641 1.00 61.16 358 LEU A N 1
ATOM 2752 C CA . LEU A 1 358 ? -24.110 -10.985 -0.470 1.00 61.16 358 LEU A CA 1
ATOM 2753 C C . LEU A 1 358 ? -24.229 -11.907 -1.687 1.00 61.16 358 LEU A C 1
ATOM 2755 O O . LEU A 1 358 ? -23.515 -12.902 -1.787 1.00 61.16 358 LEU A O 1
ATOM 2759 N N . VAL A 1 359 ? -25.123 -11.561 -2.614 1.00 58.12 359 VAL A N 1
ATOM 2760 C CA . VAL A 1 359 ? -25.101 -12.134 -3.960 1.00 58.12 359 VAL A CA 1
ATOM 2761 C C . VAL A 1 359 ? -23.806 -11.665 -4.615 1.00 58.12 359 VAL A C 1
ATOM 2763 O O . VAL A 1 359 ? -23.636 -10.487 -4.933 1.00 58.12 359 VAL A O 1
ATOM 2766 N N . LEU A 1 360 ? -22.864 -12.590 -4.755 1.00 55.22 360 LEU A N 1
ATOM 2767 C CA . LEU A 1 360 ? -21.764 -12.428 -5.687 1.00 55.22 360 LEU A CA 1
ATOM 2768 C C . LEU A 1 360 ? -22.324 -12.730 -7.074 1.00 55.22 360 LEU A C 1
ATOM 2770 O O . LEU A 1 360 ? -22.852 -13.821 -7.289 1.00 55.22 360 LEU A O 1
ATOM 2774 N N . GLU A 1 361 ? -22.192 -11.779 -8.000 1.00 50.41 361 GLU A N 1
ATOM 2775 C CA . GLU A 1 361 ? -22.233 -12.102 -9.427 1.00 50.41 361 GLU A CA 1
ATOM 2776 C C . GLU A 1 361 ? -21.289 -13.290 -9.668 1.00 50.41 361 GLU A C 1
ATOM 2778 O O . GLU A 1 361 ? -20.161 -13.265 -9.151 1.00 50.41 361 GLU A O 1
ATOM 2783 N N . PRO A 1 362 ? -21.724 -14.345 -10.379 1.00 40.75 362 PRO A N 1
ATOM 2784 C CA . PRO A 1 362 ? -20.877 -15.499 -10.616 1.00 40.75 362 PRO A CA 1
ATOM 2785 C C . PRO A 1 362 ? -19.631 -15.046 -11.374 1.00 40.75 362 PRO A C 1
ATOM 2787 O O . PRO A 1 362 ? -19.718 -14.524 -12.483 1.00 40.75 362 PRO A O 1
ATOM 2790 N N . THR A 1 363 ? -18.455 -15.249 -10.781 1.00 40.19 363 THR A N 1
ATOM 2791 C CA . THR A 1 363 ? -17.210 -15.134 -11.537 1.00 40.19 363 THR A CA 1
ATOM 2792 C C . THR A 1 363 ? -17.213 -16.201 -12.624 1.00 40.19 363 THR A C 1
ATOM 2794 O O . THR A 1 363 ? -17.531 -17.362 -12.349 1.00 40.19 363 THR A O 1
ATOM 2797 N N . ASP A 1 364 ? -16.849 -15.822 -13.852 1.00 34.91 364 ASP A N 1
ATOM 2798 C CA . ASP A 1 364 ? -16.799 -16.724 -15.005 1.00 34.91 364 ASP A CA 1
ATOM 2799 C C . ASP A 1 364 ? -15.664 -17.756 -14.875 1.00 34.91 364 ASP A C 1
ATOM 2801 O O . ASP A 1 364 ? -14.653 -17.722 -15.584 1.00 34.91 364 ASP A O 1
ATOM 2805 N N . ARG A 1 365 ? -15.867 -18.744 -13.991 1.00 34.41 365 ARG A N 1
ATOM 2806 C CA . ARG A 1 365 ? -15.073 -19.981 -13.898 1.00 34.41 365 ARG A CA 1
ATOM 2807 C C . ARG A 1 365 ? -14.968 -20.687 -15.260 1.00 34.41 365 ARG A C 1
ATOM 2809 O O . ARG A 1 365 ? -13.981 -21.359 -15.523 1.00 34.41 365 ARG A O 1
ATOM 2816 N N . ALA A 1 366 ? -15.937 -20.457 -16.149 1.00 30.81 366 ALA A N 1
ATOM 2817 C CA . ALA A 1 366 ? -15.978 -20.976 -17.512 1.00 30.81 366 ALA A CA 1
ATOM 2818 C C . ALA A 1 366 ? -14.889 -20.426 -18.461 1.00 30.81 366 ALA A C 1
ATOM 2820 O O . ALA A 1 366 ? -14.696 -21.003 -19.528 1.00 30.81 366 ALA A O 1
ATOM 2821 N N . THR A 1 367 ? -14.191 -19.331 -18.125 1.00 31.39 367 THR A N 1
ATOM 2822 C CA . THR A 1 367 ? -13.196 -18.721 -19.039 1.00 31.39 367 THR A CA 1
ATOM 2823 C C . THR A 1 367 ? -11.771 -19.248 -18.877 1.00 31.39 367 THR A C 1
ATOM 2825 O O . THR A 1 367 ? -11.013 -19.221 -19.844 1.00 31.39 367 THR A O 1
ATOM 2828 N N . GLU A 1 368 ? -11.405 -19.794 -17.713 1.00 32.66 368 GLU A N 1
ATOM 2829 C CA . GLU A 1 368 ? -10.103 -20.461 -17.538 1.00 32.66 368 GLU A CA 1
ATOM 2830 C C . GLU A 1 368 ? -10.151 -21.919 -18.052 1.00 32.66 368 GLU A C 1
ATOM 2832 O O . GLU A 1 368 ? -9.212 -22.356 -18.716 1.00 32.66 368 GLU A O 1
ATOM 2837 N N . ASP A 1 369 ? -11.288 -22.618 -17.912 1.00 31.61 369 ASP A N 1
ATOM 2838 C CA . ASP A 1 369 ? -11.519 -23.965 -18.483 1.00 31.61 369 ASP A CA 1
ATOM 2839 C C . ASP A 1 369 ? -11.674 -23.996 -20.022 1.00 31.61 369 ASP A C 1
ATOM 2841 O O . ASP A 1 369 ? -11.687 -25.067 -20.628 1.00 31.61 369 ASP A O 1
ATOM 2845 N N . GLN A 1 370 ? -11.764 -22.845 -20.700 1.00 29.97 370 GLN A N 1
ATOM 2846 C CA . GLN A 1 370 ? -11.720 -22.801 -22.172 1.00 29.97 370 GLN A CA 1
ATOM 2847 C C . GLN A 1 370 ? -10.291 -22.756 -22.734 1.00 29.97 370 GLN A C 1
ATOM 2849 O O . GLN A 1 370 ? -10.088 -23.093 -23.902 1.00 29.97 370 GLN A O 1
ATOM 2854 N N . ALA A 1 371 ? -9.280 -22.437 -21.917 1.00 32.16 371 ALA A N 1
ATOM 2855 C CA . ALA A 1 371 ? -7.876 -22.504 -22.333 1.00 32.16 371 ALA A CA 1
ATOM 2856 C C . ALA A 1 371 ? -7.385 -23.954 -22.533 1.00 32.16 371 ALA A C 1
ATOM 2858 O O . ALA A 1 371 ? -6.455 -24.194 -23.302 1.00 32.16 371 ALA A O 1
ATOM 2859 N N . THR A 1 372 ? -8.027 -24.926 -21.881 1.00 32.22 372 THR A N 1
ATOM 2860 C CA . THR A 1 372 ? -7.752 -26.370 -21.987 1.00 32.22 372 THR A CA 1
ATOM 2861 C C . THR A 1 372 ? -8.563 -27.075 -23.084 1.00 32.22 372 THR A C 1
ATOM 2863 O O . THR A 1 372 ? -8.294 -28.237 -23.378 1.00 32.22 372 THR A O 1
ATOM 2866 N N . ALA A 1 373 ? -9.520 -26.395 -23.729 1.00 27.78 373 ALA A N 1
ATOM 2867 C CA . ALA A 1 373 ? -10.448 -27.002 -24.692 1.00 27.78 373 ALA A CA 1
ATOM 2868 C C . ALA A 1 373 ? -9.985 -26.972 -26.168 1.00 27.78 373 ALA A C 1
ATOM 2870 O O . ALA A 1 373 ? -10.558 -27.670 -27.001 1.00 27.78 373 ALA A O 1
ATOM 2871 N N . ASN A 1 374 ? -8.941 -26.204 -26.509 1.00 29.72 374 ASN A N 1
ATOM 2872 C CA . ASN A 1 374 ? -8.464 -26.010 -27.891 1.00 29.72 374 ASN A CA 1
ATOM 2873 C C . ASN A 1 374 ? -7.187 -26.814 -28.233 1.00 29.72 374 ASN A C 1
ATOM 2875 O O . ASN A 1 374 ? -6.239 -26.286 -28.813 1.00 29.72 374 ASN A O 1
ATOM 2879 N N . GLN A 1 375 ? -7.165 -28.112 -27.909 1.00 32.81 375 GLN A N 1
ATOM 2880 C CA . GLN A 1 375 ? -6.138 -29.066 -28.377 1.00 32.81 375 GLN A CA 1
ATOM 2881 C C . GLN A 1 375 ? -6.748 -30.401 -28.850 1.00 32.81 375 GLN A C 1
ATOM 2883 O O . GLN A 1 375 ? -6.334 -31.473 -28.415 1.00 32.81 375 GLN A O 1
ATOM 2888 N N . ALA A 1 376 ? -7.755 -30.352 -29.735 1.00 31.66 376 ALA A N 1
ATOM 2889 C CA . ALA A 1 376 ? -8.431 -31.568 -30.208 1.00 31.66 376 ALA A CA 1
ATOM 2890 C C . ALA A 1 376 ? -9.033 -31.516 -31.635 1.00 31.66 376 ALA A C 1
ATOM 2892 O O . ALA A 1 376 ? -10.133 -32.018 -31.818 1.00 31.66 376 ALA A O 1
ATOM 2893 N N . THR A 1 377 ? -8.331 -30.966 -32.641 1.00 29.45 377 THR A N 1
ATOM 2894 C CA . THR A 1 377 ? -8.436 -31.376 -34.074 1.00 29.45 377 THR A CA 1
ATOM 2895 C C . THR A 1 377 ? -7.443 -30.593 -34.949 1.00 29.45 377 THR A C 1
ATOM 2897 O O . THR A 1 377 ? -7.702 -29.415 -35.192 1.00 29.45 377 THR A O 1
ATOM 2900 N N . ALA A 1 378 ? -6.376 -31.229 -35.460 1.00 25.31 378 ALA A N 1
ATOM 2901 C CA . ALA A 1 378 ? -5.662 -30.840 -36.698 1.00 25.31 378 ALA A CA 1
ATOM 2902 C C . ALA A 1 378 ? -4.517 -31.823 -37.069 1.00 25.31 378 ALA A C 1
ATOM 2904 O O . ALA A 1 378 ? -3.384 -31.397 -37.276 1.00 25.31 378 ALA A O 1
ATOM 2905 N N . ASP A 1 379 ? -4.800 -33.125 -37.184 1.00 24.08 379 ASP A N 1
ATOM 2906 C CA . ASP A 1 379 ? -3.921 -34.023 -37.951 1.00 24.08 379 ASP A CA 1
ATOM 2907 C C . ASP A 1 379 ? -4.316 -33.953 -39.436 1.00 24.08 379 ASP A C 1
ATOM 2909 O O . ASP A 1 379 ? -5.307 -34.563 -39.831 1.00 24.08 379 ASP A O 1
ATOM 2913 N N . ASP A 1 380 ? -3.564 -33.201 -40.245 1.00 23.91 380 ASP A N 1
ATOM 2914 C CA . ASP A 1 380 ? -2.986 -33.706 -41.504 1.00 23.91 380 ASP A CA 1
ATOM 2915 C C . ASP A 1 380 ? -1.848 -32.773 -41.976 1.00 23.91 380 ASP A C 1
ATOM 2917 O O . ASP A 1 380 ? -1.730 -31.627 -41.533 1.00 23.91 380 ASP A O 1
ATOM 2921 N N . ALA A 1 381 ? -0.969 -33.273 -42.840 1.00 23.72 381 ALA A N 1
ATOM 2922 C CA . ALA A 1 381 ? 0.311 -32.649 -43.157 1.00 23.72 381 ALA A CA 1
ATOM 2923 C C . ALA A 1 381 ? 0.279 -31.684 -44.356 1.00 23.72 381 ALA A C 1
ATOM 2925 O O . ALA A 1 381 ? -0.368 -31.943 -45.364 1.00 23.72 381 ALA A O 1
ATOM 2926 N N . THR A 1 382 ? 1.143 -30.665 -44.303 1.00 23.36 382 THR A N 1
ATOM 2927 C CA . THR A 1 382 ? 2.315 -30.583 -45.203 1.00 23.36 382 THR A CA 1
ATOM 2928 C C . THR A 1 382 ? 3.399 -29.734 -44.544 1.00 23.36 382 THR A C 1
ATOM 2930 O O . THR A 1 382 ? 3.113 -28.639 -44.065 1.00 23.36 382 THR A O 1
ATOM 2933 N N . ALA A 1 383 ? 4.639 -30.218 -44.561 1.00 26.33 383 ALA A N 1
ATOM 2934 C CA . ALA A 1 383 ? 5.831 -29.431 -44.264 1.00 26.33 383 ALA A CA 1
ATOM 2935 C C . ALA A 1 383 ? 6.628 -29.221 -45.558 1.00 26.33 383 ALA A C 1
ATOM 2937 O O . ALA A 1 383 ? 6.572 -30.081 -46.433 1.00 26.33 383 ALA A O 1
ATOM 2938 N N . ASP A 1 384 ? 7.403 -28.139 -45.627 1.00 22.58 384 ASP A N 1
ATOM 2939 C CA . ASP A 1 384 ? 8.562 -28.027 -46.516 1.00 22.58 384 ASP A CA 1
ATOM 2940 C C . ASP A 1 384 ? 9.707 -27.341 -45.745 1.00 22.58 384 ASP A C 1
ATOM 2942 O O . ASP A 1 384 ? 9.552 -26.223 -45.261 1.00 22.58 384 ASP A O 1
ATOM 2946 N N . GLU A 1 385 ? 10.792 -28.107 -45.592 1.00 26.59 385 GLU A N 1
ATOM 2947 C CA . GLU A 1 385 ? 12.230 -27.785 -45.449 1.00 26.59 385 GLU A CA 1
ATOM 2948 C C . GLU A 1 385 ? 12.671 -26.566 -44.583 1.00 26.59 385 GLU A C 1
ATOM 2950 O O . GLU A 1 385 ? 12.258 -25.432 -44.796 1.00 26.59 385 GLU A O 1
ATOM 2955 N N . ALA A 1 386 ? 13.467 -26.719 -43.507 1.00 26.78 386 ALA A N 1
ATOM 2956 C CA . ALA A 1 386 ? 14.832 -27.297 -43.371 1.00 26.78 386 ALA A CA 1
ATOM 2957 C C . ALA A 1 386 ? 15.944 -26.388 -43.965 1.00 26.78 386 ALA A C 1
ATOM 2959 O O . ALA A 1 386 ? 15.673 -25.594 -44.857 1.00 26.78 386 ALA A O 1
ATOM 2960 N N . SER A 1 387 ? 17.204 -26.379 -43.502 1.00 27.28 387 SER A N 1
ATOM 2961 C CA . SER A 1 387 ? 18.012 -27.330 -42.698 1.00 27.28 387 SER A CA 1
ATOM 2962 C C . SER A 1 387 ? 18.970 -26.584 -41.723 1.00 27.28 387 SER A C 1
ATOM 2964 O O . SER A 1 387 ? 19.305 -25.437 -42.003 1.00 27.28 387 SER A O 1
ATOM 2966 N N . ALA A 1 388 ? 19.279 -27.088 -40.511 1.00 30.50 388 ALA A N 1
ATOM 2967 C CA . ALA A 1 388 ? 20.441 -27.943 -40.115 1.00 30.50 388 ALA A CA 1
ATOM 2968 C C . ALA A 1 388 ? 21.832 -27.239 -40.182 1.00 30.50 388 ALA A C 1
ATOM 2970 O O . ALA A 1 388 ? 21.978 -26.278 -40.932 1.00 30.50 388 ALA A O 1
ATOM 2971 N N . ASP A 1 389 ? 22.884 -27.573 -39.418 1.00 25.00 389 ASP A N 1
ATOM 2972 C CA . ASP A 1 389 ? 23.218 -28.722 -38.533 1.00 25.00 389 ASP A CA 1
ATOM 2973 C C . ASP A 1 389 ? 23.429 -28.257 -37.053 1.00 25.00 389 ASP A C 1
ATOM 2975 O O . ASP A 1 389 ? 23.533 -27.056 -36.812 1.00 25.00 389 ASP A O 1
ATOM 2979 N N . GLU A 1 390 ? 23.387 -29.045 -35.961 1.00 29.25 390 GLU A N 1
ATOM 2980 C CA . GLU A 1 390 ? 23.945 -30.383 -35.618 1.00 29.25 390 GLU A CA 1
ATOM 2981 C C . GLU A 1 390 ? 25.488 -30.440 -35.484 1.00 29.25 390 GLU A C 1
ATOM 2983 O O . GLU A 1 390 ? 26.204 -29.765 -36.214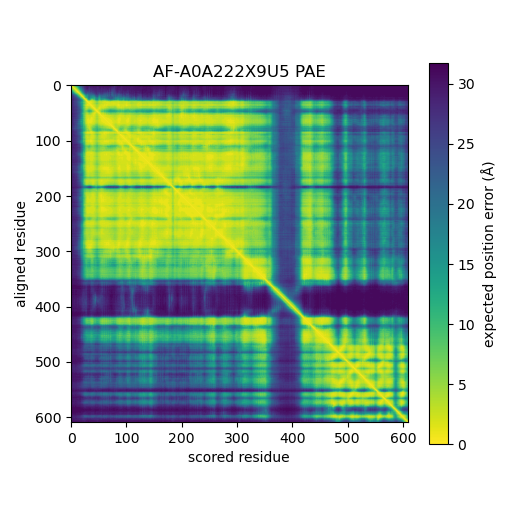 1.00 29.25 390 GLU A O 1
ATOM 2988 N N . ALA A 1 391 ? 26.115 -31.192 -34.563 1.00 26.28 391 ALA A N 1
ATOM 2989 C CA . ALA A 1 391 ? 25.698 -31.926 -33.343 1.00 26.28 391 ALA A CA 1
ATOM 2990 C C . ALA A 1 391 ? 26.895 -31.871 -32.333 1.00 26.28 391 ALA A C 1
ATOM 2992 O O . ALA A 1 391 ? 27.889 -31.214 -32.633 1.00 26.28 391 ALA A O 1
ATOM 2993 N N . SER A 1 392 ? 26.988 -32.474 -31.136 1.00 25.88 392 SER A N 1
ATOM 2994 C CA . SER A 1 392 ? 26.330 -33.572 -30.377 1.00 25.88 392 SER A CA 1
ATOM 2995 C C . SER A 1 392 ? 26.682 -33.357 -28.859 1.00 25.88 392 SER A C 1
ATOM 2997 O O . SER A 1 392 ? 27.144 -32.263 -28.539 1.00 25.88 392 SER A O 1
ATOM 2999 N N . ALA A 1 393 ? 26.532 -34.226 -27.840 1.00 26.73 393 ALA A N 1
ATOM 3000 C CA . ALA A 1 393 ? 26.203 -35.655 -27.705 1.00 26.73 393 ALA A CA 1
ATOM 3001 C C . ALA A 1 393 ? 25.686 -36.000 -26.275 1.00 26.73 393 ALA A C 1
ATOM 3003 O O . ALA A 1 393 ? 25.863 -35.210 -25.349 1.00 26.73 393 ALA A O 1
ATOM 3004 N N . ASP A 1 394 ? 25.087 -37.189 -26.146 1.00 25.16 394 ASP A N 1
ATOM 3005 C CA . ASP A 1 394 ? 25.154 -38.255 -25.115 1.00 25.16 394 ASP A CA 1
ATOM 3006 C C . ASP A 1 394 ? 25.712 -37.991 -23.695 1.00 25.16 394 ASP A C 1
ATOM 3008 O O . ASP A 1 394 ? 26.700 -37.289 -23.504 1.00 25.16 394 ASP A O 1
ATOM 3012 N N . GLU A 1 395 ? 25.293 -38.694 -22.633 1.00 27.06 395 GLU A N 1
ATOM 3013 C CA . GLU A 1 395 ? 24.076 -39.461 -22.278 1.00 27.06 395 GLU A CA 1
ATOM 3014 C C . GLU A 1 395 ? 24.207 -39.759 -20.764 1.00 27.06 395 GLU A C 1
ATOM 3016 O O . GLU A 1 395 ? 25.306 -40.040 -20.280 1.00 27.06 395 GLU A O 1
ATOM 3021 N N . ALA A 1 396 ? 23.110 -39.758 -20.001 1.00 25.91 396 ALA A N 1
ATOM 3022 C CA . ALA A 1 396 ? 23.088 -40.328 -18.650 1.00 25.91 396 ALA A CA 1
ATOM 3023 C C . ALA A 1 396 ? 21.674 -40.820 -18.320 1.00 25.91 396 ALA A C 1
ATOM 3025 O O . ALA A 1 396 ? 20.722 -40.041 -18.314 1.00 25.91 396 ALA A O 1
ATOM 3026 N N . GLN A 1 397 ? 21.539 -42.123 -18.084 1.00 25.59 397 GLN A N 1
ATOM 3027 C CA . GLN A 1 397 ? 20.245 -42.792 -17.951 1.00 25.59 397 GLN A CA 1
ATOM 3028 C C . GLN A 1 397 ? 19.546 -42.433 -16.632 1.00 25.59 397 GLN A C 1
ATOM 3030 O O . GLN A 1 397 ? 20.180 -42.352 -15.579 1.00 25.59 397 GLN A O 1
ATOM 3035 N N . ALA A 1 398 ? 18.224 -42.273 -16.691 1.00 25.08 398 ALA A N 1
ATOM 3036 C CA . ALA A 1 398 ? 17.364 -42.333 -15.517 1.00 25.08 398 ALA A CA 1
ATOM 3037 C C . ALA A 1 398 ? 16.905 -43.786 -15.313 1.00 25.08 398 ALA A C 1
ATOM 3039 O O . ALA A 1 398 ? 16.460 -44.419 -16.270 1.00 25.08 398 ALA A O 1
ATOM 3040 N N . ASP A 1 399 ? 16.997 -44.297 -14.084 1.00 23.70 399 ASP A N 1
ATOM 3041 C CA . ASP A 1 399 ? 16.334 -45.547 -13.699 1.00 23.70 399 ASP A CA 1
ATOM 3042 C C . ASP A 1 399 ? 14.833 -45.295 -13.486 1.00 23.70 399 ASP A C 1
ATOM 3044 O O . ASP A 1 399 ? 14.440 -44.328 -12.824 1.00 23.70 399 ASP A O 1
ATOM 3048 N N . ASP A 1 400 ? 14.000 -46.188 -14.020 1.00 26.70 400 ASP A N 1
ATOM 3049 C CA . ASP A 1 400 ? 12.547 -46.161 -13.841 1.00 26.70 400 ASP A CA 1
ATOM 3050 C C . ASP A 1 400 ? 12.136 -46.530 -12.406 1.00 26.70 400 ASP A C 1
ATOM 3052 O O . ASP A 1 400 ? 12.608 -47.511 -11.825 1.00 26.70 400 ASP A O 1
ATOM 3056 N N . ALA A 1 401 ? 11.165 -45.795 -11.861 1.00 25.08 401 ALA A N 1
ATOM 3057 C CA . ALA A 1 401 ? 10.460 -46.158 -10.634 1.00 25.08 401 ALA A CA 1
ATOM 3058 C C . ALA A 1 401 ? 8.977 -45.775 -10.750 1.00 25.08 401 ALA A C 1
ATOM 3060 O O . ALA A 1 401 ? 8.598 -44.617 -10.580 1.00 25.08 401 ALA A O 1
ATOM 3061 N N . GLN A 1 402 ? 8.136 -46.763 -11.061 1.00 29.70 402 GLN A N 1
ATOM 3062 C CA . GLN A 1 402 ? 6.696 -46.581 -11.252 1.00 29.70 402 GLN A CA 1
ATOM 3063 C C . GLN A 1 402 ? 5.954 -46.357 -9.921 1.00 29.70 402 GLN A C 1
ATOM 3065 O O . GLN A 1 402 ? 6.138 -47.114 -8.969 1.00 29.70 402 GLN A O 1
ATOM 3070 N N . ALA A 1 403 ? 5.070 -45.358 -9.905 1.00 24.14 403 ALA A N 1
ATOM 3071 C CA . ALA A 1 403 ? 3.882 -45.246 -9.052 1.00 24.14 403 ALA A CA 1
ATOM 3072 C C . ALA A 1 403 ? 2.935 -44.255 -9.764 1.00 24.14 403 ALA A C 1
ATOM 3074 O O . ALA A 1 403 ? 3.299 -43.097 -9.960 1.00 24.14 403 ALA A O 1
ATOM 3075 N N . ASP A 1 404 ? 1.892 -44.721 -10.449 1.00 24.20 404 ASP A N 1
ATOM 3076 C CA . ASP A 1 404 ? 0.588 -45.164 -9.917 1.00 24.20 404 ASP A CA 1
ATOM 3077 C C . ASP A 1 404 ? -0.290 -43.996 -9.424 1.00 24.20 404 ASP A C 1
ATOM 3079 O O . ASP A 1 404 ? 0.083 -43.247 -8.525 1.00 24.20 404 ASP A O 1
ATOM 3083 N N . ASP A 1 405 ? -1.462 -43.874 -10.060 1.00 26.27 405 ASP A N 1
ATOM 3084 C CA . ASP A 1 405 ? -2.638 -43.053 -9.742 1.00 26.27 405 ASP A CA 1
ATOM 3085 C C . ASP A 1 405 ? -2.428 -41.736 -8.970 1.00 26.27 405 ASP A C 1
ATOM 3087 O O . ASP A 1 405 ? -2.572 -41.648 -7.747 1.00 26.27 405 ASP A O 1
ATOM 3091 N N . ALA A 1 406 ? -2.290 -40.642 -9.728 1.00 25.45 406 ALA A N 1
ATOM 3092 C CA . ALA A 1 406 ? -2.782 -39.352 -9.256 1.00 25.45 406 ALA A CA 1
ATOM 3093 C C . ALA A 1 406 ? -4.321 -39.429 -9.138 1.00 25.45 406 ALA A C 1
ATOM 3095 O O . ALA A 1 406 ? -4.982 -39.726 -10.139 1.00 25.45 406 ALA A O 1
ATOM 3096 N N . PRO A 1 407 ? -4.923 -39.172 -7.960 1.00 26.78 407 PRO A N 1
ATOM 3097 C CA . PRO A 1 407 ? -6.370 -39.239 -7.812 1.00 26.78 407 PRO A CA 1
ATOM 3098 C C . PRO A 1 407 ? -7.045 -38.160 -8.663 1.00 26.78 407 PRO A C 1
ATOM 3100 O O . PRO A 1 407 ? -6.568 -37.026 -8.759 1.00 26.78 407 PRO A O 1
ATOM 3103 N N . ALA A 1 408 ? -8.185 -38.510 -9.260 1.00 25.39 408 ALA A N 1
ATOM 3104 C CA . ALA A 1 408 ? -9.037 -37.548 -9.948 1.00 25.39 408 ALA A CA 1
ATOM 3105 C C . ALA A 1 408 ? -9.480 -36.420 -8.998 1.00 25.39 408 ALA A C 1
ATOM 3107 O O . ALA A 1 408 ? -9.547 -36.610 -7.782 1.00 25.39 408 ALA A O 1
ATOM 3108 N N . LEU A 1 409 ? -9.847 -35.267 -9.567 1.00 35.25 409 LEU A N 1
ATOM 3109 C CA . LEU A 1 409 ? -10.429 -34.130 -8.845 1.00 35.25 409 LEU A CA 1
ATOM 3110 C C . LEU A 1 409 ? -11.854 -34.452 -8.350 1.00 35.25 409 LEU A C 1
ATOM 3112 O O . LEU A 1 409 ? -12.848 -33.942 -8.860 1.00 35.25 409 LEU A O 1
ATOM 3116 N N . ALA A 1 410 ? -11.934 -35.319 -7.344 1.00 25.72 410 ALA A N 1
ATOM 3117 C CA . ALA A 1 410 ? -13.077 -35.476 -6.462 1.00 25.72 410 ALA A CA 1
ATOM 3118 C C . ALA A 1 410 ? -12.833 -34.622 -5.202 1.00 25.72 410 ALA A C 1
ATOM 3120 O O . ALA A 1 410 ? -11.752 -34.683 -4.621 1.00 25.72 410 ALA A O 1
ATOM 3121 N N . SER A 1 411 ? -13.782 -33.817 -4.734 1.00 26.09 411 SER A N 1
ATOM 3122 C CA . SER A 1 411 ? -15.114 -33.523 -5.286 1.00 26.09 411 SER A CA 1
ATOM 3123 C C . SER A 1 411 ? -15.588 -32.155 -4.786 1.00 26.09 411 SER A C 1
ATOM 3125 O O . SER A 1 411 ? -14.859 -31.477 -4.062 1.00 26.09 411 SER A O 1
ATOM 3127 N N . ASP A 1 412 ? -16.818 -31.761 -5.128 1.00 34.16 412 ASP A N 1
ATOM 3128 C CA . ASP A 1 412 ? -17.536 -30.738 -4.367 1.00 34.16 412 ASP A CA 1
ATOM 3129 C C . ASP A 1 412 ? -17.660 -31.167 -2.896 1.00 34.16 412 ASP A C 1
ATOM 3131 O O . ASP A 1 412 ? -18.570 -31.902 -2.523 1.00 34.16 412 ASP A O 1
ATOM 3135 N N . ASP A 1 413 ? -16.752 -30.673 -2.061 1.00 25.77 413 ASP A N 1
ATOM 3136 C CA . ASP A 1 413 ? -17.070 -30.302 -0.688 1.00 25.77 413 ASP A CA 1
ATOM 3137 C C . ASP A 1 413 ? -16.919 -28.783 -0.603 1.00 25.77 413 ASP A C 1
ATOM 3139 O O . ASP A 1 413 ? -15.831 -28.232 -0.405 1.00 25.77 413 ASP A O 1
ATOM 3143 N N . ALA A 1 414 ? -18.043 -28.089 -0.788 1.00 35.69 414 ALA A N 1
ATOM 3144 C CA . ALA A 1 414 ? -18.175 -26.707 -0.366 1.00 35.69 414 ALA A CA 1
ATOM 3145 C C . ALA A 1 414 ? -18.192 -26.696 1.167 1.00 35.69 414 ALA A C 1
ATOM 3147 O O . ALA A 1 414 ? -19.251 -26.646 1.787 1.00 35.69 414 ALA A O 1
ATOM 3148 N N . SER A 1 415 ? -17.006 -26.784 1.772 1.00 33.00 415 SER A N 1
ATOM 3149 C CA . SER A 1 415 ? -16.849 -26.584 3.204 1.00 33.00 415 SER A CA 1
ATOM 3150 C C . SER A 1 415 ? -17.455 -25.235 3.591 1.00 33.00 415 SER A C 1
ATOM 3152 O O . SER A 1 415 ? -17.243 -24.225 2.908 1.00 33.00 415 SER A O 1
ATOM 3154 N N . ASP A 1 416 ? -18.215 -25.231 4.689 1.00 36.84 416 ASP A N 1
ATOM 3155 C CA . ASP A 1 416 ? -18.788 -24.027 5.290 1.00 36.84 416 ASP A CA 1
ATOM 3156 C C . ASP A 1 416 ? -17.666 -23.137 5.860 1.00 36.84 416 ASP A C 1
ATOM 3158 O O . ASP A 1 416 ? -17.471 -23.019 7.073 1.00 36.84 416 ASP A O 1
ATOM 3162 N N . GLU A 1 417 ? -16.910 -22.476 4.977 1.00 44.97 417 GLU A N 1
ATOM 3163 C CA . GLU A 1 417 ? -16.250 -21.223 5.320 1.00 44.97 417 GLU A CA 1
ATOM 3164 C C . GLU A 1 417 ? -17.356 -20.251 5.725 1.00 44.97 417 GLU A C 1
ATOM 3166 O O . GLU A 1 417 ? -18.082 -19.718 4.880 1.00 44.97 417 GLU A O 1
ATOM 3171 N N . ALA A 1 418 ? -17.513 -20.088 7.043 1.00 46.38 418 ALA A N 1
ATOM 3172 C CA . ALA A 1 418 ? -18.483 -19.183 7.636 1.00 46.38 418 ALA A CA 1
ATOM 3173 C C . ALA A 1 418 ? -18.396 -17.817 6.934 1.00 46.38 418 ALA A C 1
ATOM 3175 O O . ALA A 1 418 ? -17.281 -17.328 6.728 1.00 46.38 418 ALA A O 1
ATOM 3176 N N . PRO A 1 419 ? -19.539 -17.219 6.544 1.00 60.56 419 PRO A N 1
ATOM 3177 C CA . PRO A 1 419 ? -19.550 -16.044 5.683 1.00 60.56 419 PRO A CA 1
ATOM 3178 C C . PRO A 1 419 ? -18.681 -14.941 6.284 1.00 60.56 419 PRO A C 1
ATOM 3180 O O . PRO A 1 419 ? -18.851 -14.603 7.457 1.00 60.56 419 PRO A O 1
ATOM 3183 N N . ASP A 1 420 ? -17.753 -14.420 5.472 1.00 77.44 420 ASP A N 1
ATOM 3184 C CA . ASP A 1 420 ? -16.769 -13.416 5.882 1.00 77.44 420 ASP A CA 1
ATOM 3185 C C . ASP A 1 420 ? -17.443 -12.308 6.715 1.00 77.44 420 ASP A C 1
ATOM 3187 O O . ASP A 1 420 ? -18.424 -11.713 6.256 1.00 77.44 420 ASP A O 1
ATOM 3191 N N . ASP A 1 421 ? -16.925 -12.029 7.921 1.00 86.50 421 ASP A N 1
ATOM 3192 C CA . ASP A 1 421 ? -17.493 -11.023 8.834 1.00 86.50 421 ASP A CA 1
ATOM 3193 C C . ASP A 1 421 ? -17.695 -9.699 8.076 1.00 86.50 421 ASP A C 1
ATOM 3195 O O . ASP A 1 421 ? -16.706 -9.112 7.630 1.00 86.50 421 ASP A O 1
ATOM 3199 N N . PRO A 1 422 ? -18.937 -9.197 7.919 1.00 89.25 422 PRO A N 1
ATOM 3200 C CA . PRO A 1 422 ? -19.210 -8.011 7.118 1.00 89.25 422 PRO A CA 1
ATOM 3201 C C . PRO A 1 422 ? -18.398 -6.768 7.498 1.00 89.25 422 PRO A C 1
ATOM 3203 O O . PRO A 1 422 ? -18.138 -5.930 6.632 1.00 89.25 422 PRO A O 1
ATOM 3206 N N . LEU A 1 423 ? -17.978 -6.637 8.761 1.00 89.81 423 LEU A N 1
ATOM 3207 C CA . LEU A 1 423 ? -17.105 -5.550 9.196 1.00 89.81 423 LEU A CA 1
ATOM 3208 C C . LEU A 1 423 ? -15.670 -5.748 8.695 1.00 89.81 423 LEU A C 1
ATOM 3210 O O . LEU A 1 423 ? -15.092 -4.815 8.139 1.00 89.81 423 LEU A O 1
ATOM 3214 N N . GLU A 1 424 ? -15.117 -6.956 8.817 1.00 88.00 424 GLU A N 1
ATOM 3215 C CA . GLU A 1 424 ? -13.798 -7.297 8.267 1.00 88.00 424 GLU A CA 1
ATOM 3216 C C . GLU A 1 424 ? -13.787 -7.284 6.735 1.00 88.00 424 GLU A C 1
ATOM 3218 O O . GLU A 1 424 ? -12.804 -6.838 6.144 1.00 88.00 424 GLU A O 1
ATOM 3223 N N . VAL A 1 425 ? -14.886 -7.673 6.080 1.00 89.94 425 VAL A N 1
ATOM 3224 C CA . VAL A 1 425 ? -15.104 -7.499 4.635 1.00 89.94 425 VAL A CA 1
ATOM 3225 C C . VAL A 1 425 ? -14.968 -6.030 4.265 1.00 89.94 425 VAL A C 1
ATOM 3227 O O . VAL A 1 425 ? -14.108 -5.675 3.460 1.00 89.94 425 VAL A O 1
ATOM 3230 N N . ALA A 1 426 ? -15.794 -5.161 4.854 1.00 90.62 426 ALA A N 1
ATOM 3231 C CA . ALA A 1 426 ? -15.833 -3.753 4.487 1.00 90.62 426 ALA A CA 1
ATOM 3232 C C . ALA A 1 426 ? -14.535 -3.013 4.864 1.00 90.62 426 ALA A C 1
ATOM 3234 O O . ALA A 1 426 ? -14.110 -2.129 4.118 1.00 90.62 426 ALA A O 1
ATOM 3235 N N . ALA A 1 427 ? -13.876 -3.392 5.965 1.00 88.94 427 ALA A N 1
ATOM 3236 C CA . ALA A 1 427 ? -12.584 -2.846 6.383 1.00 88.94 427 ALA A CA 1
ATOM 3237 C C . ALA A 1 427 ? -11.436 -3.306 5.470 1.00 88.94 427 ALA A C 1
ATOM 3239 O O . ALA A 1 427 ? -10.636 -2.488 5.019 1.00 88.94 427 ALA A O 1
ATOM 3240 N N . THR A 1 428 ? -11.366 -4.599 5.145 1.00 87.25 428 THR A N 1
ATOM 3241 C CA . THR A 1 428 ? -10.322 -5.158 4.270 1.00 87.25 428 THR A CA 1
ATOM 3242 C C . THR A 1 428 ? -10.482 -4.653 2.837 1.00 87.25 428 THR A C 1
ATOM 3244 O O . THR A 1 428 ? -9.496 -4.276 2.207 1.00 87.25 428 THR A O 1
ATOM 3247 N N . TYR A 1 429 ? -11.718 -4.520 2.349 1.00 88.56 429 TYR A N 1
ATOM 3248 C CA . TYR A 1 429 ? -12.017 -3.879 1.067 1.00 88.56 429 TYR A CA 1
ATOM 3249 C C . TYR A 1 429 ? -11.589 -2.399 1.063 1.00 88.56 429 TYR A C 1
ATOM 3251 O O . TYR A 1 429 ? -10.885 -1.954 0.155 1.00 88.56 429 TYR A O 1
ATOM 3259 N N . ARG A 1 430 ? -11.920 -1.628 2.111 1.00 85.75 430 ARG A N 1
ATOM 3260 C CA . ARG A 1 430 ? -11.513 -0.214 2.222 1.00 85.75 430 ARG A CA 1
ATOM 3261 C C . ARG A 1 430 ? -10.000 -0.021 2.370 1.00 85.75 430 ARG A C 1
ATOM 3263 O O . ARG A 1 430 ? -9.502 1.033 1.976 1.00 85.75 430 ARG A O 1
ATOM 3270 N N . ALA A 1 431 ? -9.284 -1.013 2.896 1.00 83.00 431 ALA A N 1
ATOM 3271 C CA . ALA A 1 431 ? -7.832 -0.995 3.049 1.00 83.00 431 ALA A CA 1
ATOM 3272 C C . ALA A 1 431 ? -7.074 -1.435 1.781 1.00 83.00 431 ALA A C 1
ATOM 3274 O O . ALA A 1 431 ? -6.071 -0.817 1.434 1.00 83.00 431 ALA A O 1
ATOM 3275 N N . LEU A 1 432 ? -7.532 -2.492 1.099 1.00 80.56 432 LEU A N 1
ATOM 3276 C CA . LEU A 1 432 ? -6.811 -3.122 -0.019 1.00 80.56 432 LEU A CA 1
ATOM 3277 C C . LEU A 1 432 ? -7.314 -2.720 -1.406 1.00 80.56 432 LEU A C 1
ATOM 3279 O O . LEU A 1 432 ? -6.554 -2.809 -2.366 1.00 80.56 432 LEU A O 1
ATOM 3283 N N . VAL A 1 433 ? -8.581 -2.315 -1.518 1.00 80.88 433 VAL A N 1
ATOM 3284 C CA . VAL A 1 433 ? -9.220 -1.954 -2.791 1.00 80.88 433 VAL A CA 1
ATOM 3285 C C . VAL A 1 433 ? -9.385 -0.445 -2.890 1.00 80.88 433 VAL A C 1
ATOM 3287 O O . VAL A 1 433 ? -9.014 0.129 -3.902 1.00 80.88 433 VAL A O 1
ATOM 3290 N N . VAL A 1 434 ? -9.876 0.221 -1.836 1.00 76.81 434 VAL A N 1
ATOM 3291 C CA . VAL A 1 434 ? -10.231 1.658 -1.881 1.00 76.81 434 VAL A CA 1
ATOM 3292 C C . VAL A 1 434 ? -9.477 2.566 -0.872 1.00 76.81 434 VAL A C 1
ATOM 3294 O O . VAL A 1 434 ? -10.077 3.515 -0.359 1.00 76.81 434 VAL A O 1
ATOM 3297 N N . PRO A 1 435 ? -8.173 2.351 -0.559 1.00 66.19 435 PRO A N 1
ATOM 3298 C CA . PRO A 1 435 ? -7.456 3.085 0.496 1.00 66.19 435 PRO A CA 1
ATOM 3299 C C . PRO A 1 435 ? -7.471 4.608 0.305 1.00 66.19 435 PRO A C 1
ATOM 3301 O O . PRO A 1 435 ? -7.670 5.344 1.276 1.00 66.19 435 PRO A O 1
ATOM 3304 N N . GLY A 1 436 ? -7.333 5.066 -0.941 1.00 60.53 436 GLY A N 1
ATOM 3305 C CA . GLY A 1 436 ? -7.300 6.477 -1.330 1.00 60.53 436 GLY A CA 1
ATOM 3306 C C . GLY A 1 436 ? -8.648 7.099 -1.707 1.00 60.53 436 GLY A C 1
ATOM 3307 O O . GLY A 1 436 ? -8.639 8.097 -2.415 1.00 60.53 436 GLY A O 1
ATOM 3308 N N . LEU A 1 437 ? -9.797 6.533 -1.300 1.00 62.16 437 LEU A N 1
ATOM 3309 C CA . LEU A 1 437 ? -11.108 7.143 -1.586 1.00 62.16 437 LEU A CA 1
ATOM 3310 C C . LEU A 1 437 ? -11.145 8.593 -1.080 1.00 62.16 437 LEU A C 1
ATOM 3312 O O . LEU A 1 437 ? -11.045 8.813 0.130 1.00 62.16 437 LEU A O 1
ATOM 3316 N N . ASP A 1 438 ? -11.326 9.546 -1.999 1.00 63.28 438 ASP A N 1
ATOM 3317 C CA . ASP A 1 438 ? -11.419 10.975 -1.695 1.00 63.28 438 ASP A CA 1
ATOM 3318 C C . ASP A 1 438 ? -12.692 11.278 -0.900 1.00 63.28 438 ASP A C 1
ATOM 3320 O O . ASP A 1 438 ? -13.800 11.392 -1.434 1.00 63.28 438 ASP A O 1
ATOM 3324 N N . THR A 1 439 ? -12.517 11.415 0.410 1.00 59.44 439 THR A N 1
ATOM 3325 C CA . THR A 1 439 ? -13.606 11.646 1.349 1.00 59.44 439 THR A CA 1
ATOM 3326 C C . THR A 1 439 ? -14.167 13.066 1.306 1.00 59.44 439 THR A C 1
ATOM 3328 O O . THR A 1 439 ? -15.199 13.295 1.936 1.00 59.44 439 THR A O 1
ATOM 3331 N N . THR A 1 440 ? -13.572 14.004 0.558 1.00 62.50 440 THR A N 1
ATOM 3332 C CA . THR A 1 440 ? -14.177 15.331 0.322 1.00 62.50 440 THR A CA 1
ATOM 3333 C C . THR A 1 440 ? -15.425 15.242 -0.559 1.00 62.50 440 THR A C 1
ATOM 3335 O O . THR A 1 440 ? -16.312 16.084 -0.464 1.00 62.50 440 THR A O 1
ATOM 3338 N N . THR A 1 441 ? -15.529 14.171 -1.354 1.00 68.00 441 THR A N 1
ATOM 3339 C CA . THR A 1 441 ? -16.706 13.828 -2.170 1.00 68.00 441 THR A CA 1
ATOM 3340 C C . THR A 1 441 ? -17.680 12.869 -1.466 1.00 68.00 441 THR A C 1
ATOM 3342 O O . THR A 1 441 ? -18.587 12.343 -2.107 1.00 68.00 441 THR A O 1
ATOM 3345 N N . LEU A 1 442 ? -17.482 12.595 -0.171 1.00 73.56 442 LEU A N 1
ATOM 3346 C CA . LEU A 1 442 ? -18.470 11.936 0.690 1.00 73.56 442 LEU A CA 1
ATOM 3347 C C . LEU A 1 442 ? -19.177 12.973 1.560 1.00 73.56 442 LEU A C 1
ATOM 3349 O O . LEU A 1 442 ? -18.545 13.928 2.022 1.00 73.56 442 LEU A O 1
ATOM 3353 N N . GLU A 1 443 ? -20.445 12.712 1.864 1.00 78.25 443 GLU A N 1
ATOM 3354 C CA . GLU A 1 443 ? -21.174 13.390 2.940 1.00 78.25 443 GLU A CA 1
ATOM 3355 C C . GLU A 1 443 ? -20.492 13.117 4.301 1.00 78.25 443 GLU A C 1
ATOM 3357 O O . GLU A 1 443 ? -19.758 12.135 4.469 1.00 78.25 443 GLU A O 1
ATOM 3362 N N . ASP A 1 444 ? -20.659 14.016 5.275 1.00 73.12 444 ASP A N 1
ATOM 3363 C CA . ASP A 1 444 ? -19.883 13.973 6.525 1.00 73.12 444 ASP A CA 1
ATOM 3364 C C . ASP A 1 444 ? -20.199 12.733 7.389 1.00 73.12 444 ASP A C 1
ATOM 3366 O O . ASP A 1 444 ? -19.317 12.202 8.066 1.00 73.12 444 ASP A O 1
ATOM 3370 N N . ASP A 1 445 ? -21.428 12.221 7.321 1.00 72.12 445 ASP A N 1
ATOM 3371 C CA . ASP A 1 445 ? -21.872 10.984 7.971 1.00 72.12 445 ASP A CA 1
ATOM 3372 C C . ASP A 1 445 ? -21.352 9.721 7.260 1.00 72.12 445 ASP A C 1
ATOM 3374 O O . ASP A 1 445 ? -20.819 8.821 7.917 1.00 72.12 445 ASP A O 1
ATOM 3378 N N . GLN A 1 446 ? -21.378 9.690 5.924 1.00 79.56 446 GLN A N 1
ATOM 3379 C CA . GLN A 1 446 ? -20.708 8.664 5.116 1.00 79.56 446 GLN A CA 1
ATOM 3380 C C . GLN A 1 446 ? -19.203 8.599 5.436 1.00 79.56 446 GLN A C 1
ATOM 3382 O O . GLN A 1 446 ? -18.630 7.510 5.537 1.00 79.56 446 GLN A O 1
ATOM 3387 N N . ARG A 1 447 ? -18.555 9.756 5.641 1.00 80.31 447 ARG A N 1
ATOM 3388 C CA . ARG A 1 447 ? -17.140 9.866 6.034 1.00 80.31 447 ARG A CA 1
ATOM 3389 C C . ARG A 1 447 ? -16.879 9.348 7.453 1.00 80.31 447 ARG A C 1
ATOM 3391 O O . ARG A 1 447 ? -15.868 8.678 7.678 1.00 80.31 447 ARG A O 1
ATOM 3398 N N . ASP A 1 448 ? -17.790 9.599 8.389 1.00 78.81 448 ASP A N 1
ATOM 3399 C CA . ASP A 1 448 ? -17.728 9.056 9.751 1.00 78.81 448 ASP A CA 1
ATOM 3400 C C . ASP A 1 448 ? -17.878 7.522 9.756 1.00 78.81 448 ASP A C 1
ATOM 3402 O O . ASP A 1 448 ? -17.062 6.825 10.370 1.00 78.81 448 ASP A O 1
ATOM 3406 N N . LEU A 1 449 ? -18.862 6.975 9.026 1.00 81.69 449 LEU A N 1
ATOM 3407 C CA . LEU A 1 449 ? -19.046 5.525 8.862 1.00 81.69 449 LEU A CA 1
ATOM 3408 C C . LEU A 1 449 ? -17.819 4.870 8.210 1.00 81.69 449 LEU A C 1
ATOM 3410 O O . LEU A 1 449 ? -17.319 3.862 8.716 1.00 81.69 449 LEU A O 1
ATOM 3414 N N . ALA A 1 450 ? -17.301 5.469 7.134 1.00 83.12 450 ALA A N 1
ATOM 3415 C CA . ALA A 1 450 ? -16.105 5.028 6.421 1.00 83.12 450 ALA A CA 1
ATOM 3416 C C . ALA A 1 450 ? -14.906 4.814 7.357 1.00 83.12 450 ALA A C 1
ATOM 3418 O O . ALA A 1 450 ? -14.236 3.779 7.306 1.00 83.12 450 ALA A O 1
ATOM 3419 N N . GLU A 1 451 ? -14.638 5.779 8.240 1.00 84.50 451 GLU A N 1
ATOM 3420 C CA . GLU A 1 451 ? -13.493 5.706 9.143 1.00 84.50 451 GLU A CA 1
ATOM 3421 C C . GLU A 1 451 ? -13.739 4.787 10.356 1.00 84.50 451 GLU A C 1
ATOM 3423 O O . GLU A 1 451 ? -12.787 4.259 10.931 1.00 84.50 451 GLU A O 1
ATOM 3428 N N . LEU A 1 452 ? -14.996 4.563 10.757 1.00 87.62 452 LEU A N 1
ATOM 3429 C CA . LEU A 1 452 ? -15.352 3.591 11.801 1.00 87.62 452 LEU A CA 1
ATOM 3430 C C . LEU A 1 452 ? -15.248 2.142 11.300 1.00 87.62 452 LEU A C 1
ATOM 3432 O O . LEU A 1 452 ? -14.709 1.299 12.021 1.00 87.62 452 LEU A O 1
ATOM 3436 N N . VAL A 1 453 ? -15.652 1.878 10.051 1.00 90.06 453 VAL A N 1
ATOM 3437 C CA . VAL A 1 453 ? -15.392 0.611 9.344 1.00 90.06 453 VAL A CA 1
ATOM 3438 C C . VAL A 1 453 ? -13.886 0.355 9.252 1.00 90.06 453 VAL A C 1
ATOM 3440 O O . VAL A 1 453 ? -13.416 -0.679 9.719 1.00 90.06 453 VAL A O 1
ATOM 3443 N N . GLN A 1 454 ? -13.099 1.319 8.758 1.00 85.44 454 GLN A N 1
ATOM 3444 C CA . GLN A 1 454 ? -11.638 1.182 8.642 1.00 85.44 454 GLN A CA 1
ATOM 3445 C C . GLN A 1 454 ? -10.941 0.907 9.992 1.00 85.44 454 GLN A C 1
ATOM 3447 O O . GLN A 1 454 ? -9.910 0.233 10.037 1.00 85.44 454 GLN A O 1
ATOM 3452 N N . ARG A 1 455 ? -11.498 1.415 11.101 1.00 87.12 455 ARG A N 1
ATOM 3453 C CA . ARG A 1 455 ? -11.012 1.174 12.473 1.00 87.12 455 ARG A CA 1
ATOM 3454 C C . ARG A 1 455 ? -11.534 -0.111 13.121 1.00 87.12 455 ARG A C 1
ATOM 3456 O O . ARG A 1 455 ? -11.074 -0.417 14.218 1.00 87.12 455 ARG A O 1
ATOM 3463 N N . ARG A 1 456 ? -12.467 -0.833 12.486 1.00 89.75 456 ARG A N 1
ATOM 3464 C CA . ARG A 1 456 ? -13.155 -2.017 13.041 1.00 89.75 456 ARG A CA 1
ATOM 3465 C C . ARG A 1 456 ? -13.891 -1.735 14.363 1.00 89.75 456 ARG A C 1
ATOM 3467 O O . ARG A 1 456 ? -14.092 -2.625 15.184 1.00 89.75 456 ARG A O 1
ATOM 3474 N N . ASP A 1 457 ? -14.311 -0.488 14.589 1.00 89.25 457 ASP A N 1
ATOM 3475 C CA . ASP A 1 457 ? -14.996 -0.086 15.824 1.00 89.25 457 ASP A CA 1
ATOM 3476 C C . ASP A 1 457 ? -16.499 -0.382 15.713 1.00 89.25 457 ASP A C 1
ATOM 3478 O O . ASP A 1 457 ? -17.316 0.518 15.511 1.00 89.25 457 ASP A O 1
ATOM 3482 N N . ALA A 1 458 ? -16.863 -1.666 15.814 1.00 87.50 458 ALA A N 1
ATOM 3483 C CA . ALA A 1 458 ? -18.249 -2.134 15.728 1.00 87.50 458 ALA A CA 1
ATOM 3484 C C . ALA A 1 458 ? -19.179 -1.389 16.703 1.00 87.50 458 ALA A C 1
ATOM 3486 O O . ALA A 1 458 ? -20.286 -0.996 16.341 1.00 87.50 458 ALA A O 1
ATOM 3487 N N . ALA A 1 459 ? -18.713 -1.136 17.931 1.00 84.19 459 ALA A N 1
ATOM 3488 C CA . ALA A 1 459 ? -19.500 -0.465 18.960 1.00 84.19 459 ALA A CA 1
ATOM 3489 C C . ALA A 1 459 ? -19.847 0.980 18.568 1.00 84.19 459 ALA A C 1
ATOM 3491 O O . ALA A 1 459 ? -21.003 1.389 18.696 1.00 84.19 459 ALA A O 1
ATOM 3492 N N . ARG A 1 460 ? -18.885 1.756 18.050 1.00 83.69 460 ARG A N 1
ATOM 3493 C CA . ARG A 1 460 ? -19.164 3.110 17.549 1.00 83.69 460 ARG A CA 1
ATOM 3494 C C . ARG A 1 460 ? -19.872 3.113 16.205 1.00 83.69 460 ARG A C 1
ATOM 3496 O O . ARG A 1 460 ? -20.692 4.000 16.003 1.00 83.69 460 ARG A O 1
ATOM 3503 N N . LEU A 1 461 ? -19.610 2.153 15.318 1.00 86.44 461 LEU A N 1
ATOM 3504 C CA . LEU A 1 461 ? -20.316 2.025 14.039 1.00 86.44 461 LEU A CA 1
ATOM 3505 C C . LEU A 1 461 ? -21.818 1.801 14.271 1.00 86.44 461 LEU A C 1
ATOM 3507 O O . LEU A 1 461 ? -22.645 2.468 13.653 1.00 86.44 461 LEU A O 1
ATOM 3511 N N . ALA A 1 462 ? -22.168 0.945 15.236 1.00 83.19 462 ALA A N 1
ATOM 3512 C CA . ALA A 1 462 ? -23.547 0.696 15.645 1.00 83.19 462 ALA A CA 1
ATOM 3513 C C . ALA A 1 462 ? -24.243 1.932 16.238 1.00 83.19 462 ALA A C 1
ATOM 3515 O O . ALA A 1 462 ? -25.446 2.112 16.055 1.00 83.19 462 ALA A O 1
ATOM 3516 N N . VAL A 1 463 ? -23.503 2.786 16.952 1.00 79.44 463 VAL A N 1
ATOM 3517 C CA . VAL A 1 463 ? -24.016 4.070 17.453 1.00 79.44 463 VAL A CA 1
ATOM 3518 C C . VAL A 1 463 ? -24.168 5.070 16.306 1.00 79.44 463 VAL A C 1
ATOM 3520 O O . VAL A 1 463 ? -25.249 5.623 16.141 1.00 79.44 463 VAL A O 1
ATOM 3523 N N . ALA A 1 464 ? -23.135 5.259 15.482 1.00 79.56 464 ALA A N 1
ATOM 3524 C CA . ALA A 1 464 ? -23.137 6.202 14.364 1.00 79.56 464 ALA A CA 1
ATOM 3525 C C . ALA A 1 464 ? -24.290 5.920 13.396 1.00 79.56 464 ALA A C 1
ATOM 3527 O O . ALA A 1 464 ? -25.073 6.815 13.106 1.00 79.56 464 ALA A O 1
ATOM 3528 N N . ALA A 1 465 ? -24.490 4.661 13.002 1.00 79.06 465 ALA A N 1
ATOM 3529 C CA . ALA A 1 465 ? -25.606 4.260 12.147 1.00 79.06 465 ALA A CA 1
ATOM 3530 C C . ALA A 1 465 ? -26.999 4.480 12.770 1.00 79.06 465 ALA A C 1
ATOM 3532 O O . ALA A 1 465 ? -27.979 4.632 12.047 1.00 79.06 465 ALA A O 1
ATOM 3533 N N . ARG A 1 466 ? -27.114 4.510 14.106 1.00 75.88 466 ARG A N 1
ATOM 3534 C CA . ARG A 1 466 ? -28.372 4.838 14.800 1.00 75.88 466 ARG A CA 1
ATOM 3535 C C . ARG A 1 466 ? -28.613 6.346 14.900 1.00 75.88 466 ARG A C 1
ATOM 3537 O O . ARG A 1 466 ? -29.771 6.740 15.034 1.00 75.88 466 ARG A O 1
ATOM 3544 N N . LEU A 1 467 ? -27.558 7.161 14.848 1.00 73.81 467 LEU A N 1
ATOM 3545 C CA . LEU A 1 467 ? -27.613 8.629 14.845 1.00 73.81 467 LEU A CA 1
ATOM 3546 C C . LEU A 1 467 ? -27.728 9.225 13.428 1.00 73.81 467 LEU A C 1
ATOM 3548 O O . LEU A 1 467 ? -28.299 10.301 13.275 1.00 73.81 467 LEU A O 1
ATOM 3552 N N . HIS A 1 468 ? -27.225 8.513 12.416 1.00 71.38 468 HIS A N 1
ATOM 3553 C CA . HIS A 1 468 ? -27.231 8.879 10.998 1.00 71.38 468 HIS A CA 1
ATOM 3554 C C . HIS A 1 468 ? -28.599 9.399 10.533 1.00 71.38 468 HIS A C 1
ATOM 3556 O O . HIS A 1 468 ? -29.634 8.790 10.814 1.00 71.38 468 HIS A O 1
ATOM 3562 N N . GLY A 1 469 ? -28.611 10.531 9.825 1.00 64.94 469 GLY A N 1
ATOM 3563 C CA . GLY A 1 469 ? -29.837 11.165 9.326 1.00 64.94 469 GLY A CA 1
ATOM 3564 C C . GLY A 1 469 ? -30.799 11.714 10.395 1.00 64.94 469 GLY A C 1
ATOM 3565 O O . GLY A 1 469 ? -31.899 12.135 10.044 1.00 64.94 469 GLY A O 1
ATOM 3566 N N . ARG A 1 470 ? -30.437 11.725 11.688 1.00 73.69 470 ARG A N 1
ATOM 3567 C CA . ARG A 1 470 ? -31.224 12.390 12.744 1.00 73.69 470 ARG A CA 1
ATOM 3568 C C . ARG A 1 470 ? -30.704 13.812 12.996 1.00 73.69 470 ARG A C 1
ATOM 3570 O O . ARG A 1 470 ? -29.509 14.047 12.856 1.00 73.69 470 ARG A O 1
ATOM 3577 N N . PRO A 1 471 ? -31.551 14.762 13.428 1.00 75.31 471 PRO A N 1
ATOM 3578 C CA . PRO A 1 471 ? -31.079 16.039 13.957 1.00 75.31 471 PRO A CA 1
ATOM 3579 C C . PRO A 1 471 ? -30.496 15.880 15.372 1.00 75.31 471 PRO A C 1
ATOM 3581 O O . PRO A 1 471 ? -30.801 14.918 16.084 1.00 75.31 471 PRO A O 1
ATOM 3584 N N . ALA A 1 472 ? -29.719 16.873 15.817 1.00 81.81 472 ALA A N 1
ATOM 3585 C CA . ALA A 1 472 ? -29.405 17.042 17.235 1.00 81.81 472 ALA A CA 1
ATOM 3586 C C . ALA A 1 472 ? -30.698 17.244 18.053 1.00 81.81 472 ALA A C 1
ATOM 3588 O O . ALA A 1 472 ? -31.634 17.910 17.604 1.00 81.81 472 ALA A O 1
ATOM 3589 N N . ALA A 1 473 ? -30.759 16.662 19.250 1.00 84.75 473 ALA A N 1
ATOM 3590 C CA . ALA A 1 473 ? -31.976 16.570 20.055 1.00 84.75 473 ALA A CA 1
ATOM 3591 C C . ALA A 1 473 ? -31.683 16.711 21.559 1.00 84.75 473 ALA A C 1
ATOM 3593 O O . ALA A 1 473 ? -30.614 16.324 22.035 1.00 84.75 473 ALA A O 1
ATOM 3594 N N . ALA A 1 474 ? -32.649 17.228 22.324 1.00 88.69 474 ALA A N 1
ATOM 3595 C CA . ALA A 1 474 ? -32.553 17.333 23.780 1.00 88.69 474 ALA A CA 1
ATOM 3596 C C . ALA A 1 474 ? -33.884 16.989 24.470 1.00 88.69 474 ALA A C 1
ATOM 3598 O O . ALA A 1 474 ? -34.944 17.372 23.984 1.00 88.69 474 ALA A O 1
ATOM 3599 N N . GLU A 1 475 ? -33.838 16.290 25.609 1.00 89.69 475 GLU A N 1
ATOM 3600 C CA . GLU A 1 475 ? -35.009 15.880 26.403 1.00 89.69 475 GLU A CA 1
ATOM 3601 C C . GLU A 1 475 ? -34.914 16.426 27.832 1.00 89.69 475 GLU A C 1
ATOM 3603 O O . GLU A 1 475 ? -33.897 16.229 28.502 1.00 89.69 475 GLU A O 1
ATOM 3608 N N . LEU A 1 476 ? -35.988 17.023 28.357 1.00 90.69 476 LEU A N 1
ATOM 3609 C CA . LEU A 1 476 ? -36.096 17.266 29.797 1.00 90.69 476 LEU A CA 1
ATOM 3610 C C . LEU A 1 476 ? -36.322 15.941 30.542 1.00 90.69 476 LEU A C 1
ATOM 3612 O O . LEU A 1 476 ? -37.340 15.278 30.365 1.00 90.69 476 LEU A O 1
ATOM 3616 N N . ARG A 1 477 ? -35.424 15.598 31.464 1.00 89.12 477 ARG A N 1
ATOM 3617 C CA . ARG A 1 477 ? -35.505 14.388 32.300 1.00 89.12 477 ARG A CA 1
ATOM 3618 C C . ARG A 1 477 ? -36.166 14.662 33.646 1.00 89.12 477 ARG A C 1
ATOM 3620 O O . ARG A 1 477 ? -36.968 13.849 34.117 1.00 89.12 477 ARG A O 1
ATOM 3627 N N . ALA A 1 478 ? -35.870 15.810 34.255 1.00 88.94 478 ALA A N 1
ATOM 3628 C CA . ALA A 1 478 ? -36.501 16.277 35.487 1.00 88.94 478 ALA A CA 1
ATOM 3629 C C . ALA A 1 478 ? -36.373 17.799 35.656 1.00 88.94 478 ALA A C 1
ATOM 3631 O O . ALA A 1 478 ? -35.364 18.386 35.281 1.00 88.94 478 ALA A O 1
ATOM 3632 N N . GLN A 1 479 ? -37.357 18.411 36.312 1.00 91.00 479 GLN A N 1
ATOM 3633 C CA . GLN A 1 479 ? -37.258 19.747 36.902 1.00 91.00 479 GLN A CA 1
ATOM 3634 C C . GLN A 1 479 ? -37.287 19.589 38.427 1.00 91.00 479 GLN A C 1
ATOM 3636 O O . GLN A 1 479 ? -38.118 18.848 38.954 1.00 91.00 479 GLN A O 1
ATOM 3641 N N . ARG A 1 480 ? -36.395 20.279 39.141 1.00 90.38 480 ARG A N 1
ATOM 3642 C CA . ARG A 1 480 ? -36.353 20.321 40.611 1.00 90.38 480 ARG A CA 1
ATOM 3643 C C . ARG A 1 480 ? -36.242 21.774 41.090 1.00 90.38 480 ARG A C 1
ATOM 3645 O O . ARG A 1 480 ? -35.421 22.503 40.534 1.00 90.38 480 ARG A O 1
ATOM 3652 N N . PRO A 1 481 ? -37.011 22.222 42.100 1.00 86.38 481 PRO A N 1
ATOM 3653 C CA . PRO A 1 481 ? -36.723 23.487 42.770 1.00 86.38 481 PRO A CA 1
ATOM 3654 C C . PRO A 1 481 ? -35.381 23.390 43.511 1.00 86.38 481 PRO A C 1
ATOM 3656 O O . PRO A 1 481 ? -34.993 22.312 43.966 1.00 86.38 481 PRO A O 1
ATOM 3659 N N . ALA A 1 482 ? -34.670 24.508 43.623 1.00 86.19 482 ALA A N 1
ATOM 3660 C CA . ALA A 1 482 ? -33.392 24.604 44.320 1.00 86.19 482 ALA A CA 1
ATOM 3661 C C . ALA A 1 482 ? -33.216 25.991 44.958 1.00 86.19 482 ALA A C 1
ATOM 3663 O O . ALA A 1 482 ? -33.907 26.952 44.611 1.00 86.19 482 ALA A O 1
ATOM 3664 N N . ALA A 1 483 ? -32.251 26.119 45.872 1.00 82.94 483 ALA A N 1
ATOM 3665 C CA . ALA A 1 483 ? -31.898 27.404 46.465 1.00 82.94 483 ALA A CA 1
ATOM 3666 C C . ALA A 1 483 ? -31.480 28.408 45.369 1.00 82.94 483 ALA A C 1
ATOM 3668 O O . ALA A 1 483 ? -30.431 28.265 44.743 1.00 82.94 483 ALA A O 1
ATOM 3669 N N . GLY A 1 484 ? -32.323 29.418 45.128 1.00 84.38 484 GLY A N 1
ATOM 3670 C CA . GLY A 1 484 ? -32.095 30.463 44.125 1.00 84.38 484 GLY A CA 1
ATOM 3671 C C . GLY A 1 484 ? -32.532 30.142 42.687 1.00 84.38 484 GLY A C 1
ATOM 3672 O O . GLY A 1 484 ? -32.222 30.936 41.798 1.00 84.38 484 GLY A O 1
ATOM 3673 N N . GLY A 1 485 ? -33.244 29.039 42.418 1.00 89.25 485 GLY A N 1
ATOM 3674 C CA . GLY A 1 485 ? -33.675 28.710 41.051 1.00 89.25 485 GLY A CA 1
ATOM 3675 C C . GLY A 1 485 ? -34.296 27.326 40.864 1.00 89.25 485 GLY A C 1
ATOM 3676 O O . GLY A 1 485 ? -34.853 26.740 41.792 1.00 89.25 485 GLY A O 1
ATOM 3677 N N . TRP A 1 486 ? -34.170 26.793 39.648 1.00 91.06 486 TRP A N 1
ATOM 3678 C CA . TRP A 1 486 ? -34.580 25.431 39.294 1.00 91.06 486 TRP A CA 1
ATOM 3679 C C . TRP A 1 486 ? -33.403 24.677 38.685 1.00 91.06 486 TRP A C 1
ATOM 3681 O O . TRP A 1 486 ? -32.730 25.199 37.801 1.00 91.06 486 TRP A O 1
ATOM 3691 N N . VAL A 1 487 ? -33.175 23.438 39.115 1.00 92.75 487 VAL A N 1
ATOM 3692 C CA . VAL A 1 487 ? -32.279 22.514 38.413 1.00 92.75 487 VAL A CA 1
ATOM 3693 C C . VAL A 1 487 ? -33.090 21.783 37.351 1.00 92.75 487 VAL A C 1
ATOM 3695 O O . VAL A 1 487 ? -34.043 21.066 37.670 1.00 92.75 487 VAL A O 1
ATOM 3698 N N . LEU A 1 488 ? -32.704 21.968 36.091 1.00 92.94 488 LEU A N 1
ATOM 3699 C CA . LEU A 1 488 ? -33.189 21.191 34.960 1.00 92.94 488 LEU A CA 1
ATOM 3700 C C . LEU A 1 488 ? -32.177 20.083 34.670 1.00 92.94 488 LEU A C 1
ATOM 3702 O O . LEU A 1 488 ? -31.036 20.360 34.312 1.00 92.94 488 LEU A O 1
ATOM 3706 N N . SER A 1 489 ? -32.602 18.835 34.835 1.00 91.94 489 SER A N 1
ATOM 3707 C CA . SER A 1 489 ? -31.884 17.662 34.342 1.00 91.94 489 SER A CA 1
ATOM 3708 C C . SER A 1 489 ? -32.295 17.432 32.899 1.00 91.94 489 SER A C 1
ATOM 3710 O O . SER A 1 489 ? -33.479 17.183 32.649 1.00 91.94 489 SER A O 1
ATOM 3712 N N . LEU A 1 490 ? -31.352 17.482 31.964 1.00 90.81 490 LEU A N 1
ATOM 3713 C CA . LEU A 1 490 ? -31.610 17.218 30.551 1.00 90.81 490 LEU A CA 1
ATOM 3714 C C . LEU A 1 490 ? -30.619 16.216 29.958 1.00 90.81 490 LEU A C 1
ATOM 3716 O O . LEU A 1 490 ? -29.452 16.180 30.341 1.00 90.81 490 LEU A O 1
ATOM 3720 N N . THR A 1 491 ? -31.112 15.442 28.995 1.00 89.31 491 THR A N 1
ATOM 3721 C CA . THR A 1 491 ? -30.305 14.609 28.099 1.00 89.31 491 THR A CA 1
ATOM 3722 C C . THR A 1 491 ? -30.111 15.370 26.793 1.00 89.31 491 THR A C 1
ATOM 3724 O O . THR A 1 491 ? -31.074 15.914 26.255 1.00 89.31 491 THR A O 1
ATOM 3727 N 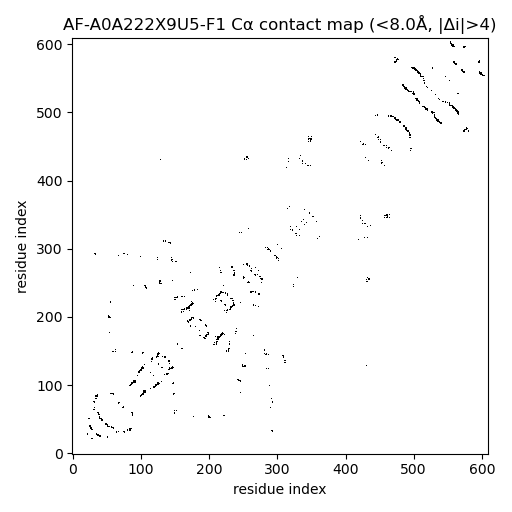N . VAL A 1 492 ? -28.893 15.389 26.266 1.00 87.44 492 VAL A N 1
ATOM 3728 C CA . VAL A 1 492 ? -28.513 16.010 24.991 1.00 87.44 492 VAL A CA 1
ATOM 3729 C C . VAL A 1 492 ? -27.891 14.946 24.095 1.00 87.44 492 VAL A C 1
ATOM 3731 O O . VAL A 1 492 ? -27.085 14.145 24.567 1.00 87.44 492 VAL A O 1
ATOM 3734 N N . GLN A 1 493 ? -28.235 14.946 22.809 1.00 83.81 493 GLN A N 1
ATOM 3735 C CA . GLN A 1 493 ? -27.677 14.036 21.813 1.00 83.81 493 GLN A CA 1
ATOM 3736 C C . GLN A 1 493 ? -27.374 14.779 20.506 1.00 83.81 493 GLN A C 1
ATOM 3738 O O . GLN A 1 493 ? -28.230 15.493 19.986 1.00 83.81 493 GLN A O 1
ATOM 3743 N N . VAL A 1 494 ? -26.170 14.587 19.967 1.00 80.62 494 VAL A N 1
ATOM 3744 C CA . VAL A 1 494 ? -25.727 15.119 18.664 1.00 80.62 494 VAL A CA 1
ATOM 3745 C C . VAL A 1 494 ? -25.632 13.986 17.629 1.00 80.62 494 VAL A C 1
ATOM 3747 O O . VAL A 1 494 ? -25.482 12.828 18.026 1.00 80.62 494 VAL A O 1
ATOM 3750 N N . PRO A 1 495 ? -25.740 14.269 16.317 1.00 74.38 495 PRO A N 1
ATOM 3751 C CA . PRO A 1 495 ? -25.822 13.219 15.297 1.00 74.38 495 PRO A CA 1
ATOM 3752 C C . PRO A 1 495 ? -24.487 12.541 14.951 1.00 74.38 495 PRO A C 1
ATOM 3754 O O . PRO A 1 495 ? -24.486 11.475 14.339 1.00 74.38 495 PRO A O 1
ATOM 3757 N N . HIS A 1 496 ? -23.352 13.106 15.372 1.00 72.81 496 HIS A N 1
ATOM 3758 C CA . HIS A 1 496 ? -22.019 12.575 15.075 1.00 72.81 496 HIS A CA 1
ATOM 3759 C C . HIS A 1 496 ? -21.360 11.944 16.310 1.00 72.81 496 HIS A C 1
ATOM 3761 O O . HIS A 1 496 ? -21.464 12.446 17.430 1.00 72.81 496 HIS A O 1
ATOM 3767 N N . VAL A 1 497 ? -20.633 10.839 16.104 1.00 70.31 497 VAL A N 1
ATOM 3768 C CA . VAL A 1 497 ? -19.862 10.147 17.167 1.00 70.31 497 VAL A CA 1
ATOM 3769 C C . VAL A 1 497 ? -18.462 10.766 17.342 1.00 70.31 497 VAL A C 1
ATOM 3771 O O . VAL A 1 497 ? -17.714 10.427 18.267 1.00 70.31 497 VAL A O 1
ATOM 3774 N N . ARG A 1 498 ? -18.099 11.696 16.455 1.00 66.38 498 ARG A N 1
ATOM 3775 C CA . ARG A 1 498 ? -16.851 12.464 16.417 1.00 66.38 498 ARG A CA 1
ATOM 3776 C C . ARG A 1 498 ? -17.175 13.957 16.466 1.00 66.38 498 ARG A C 1
ATOM 3778 O O . ARG A 1 498 ? -18.248 14.361 16.043 1.00 66.38 498 ARG A O 1
ATOM 3785 N N . GLY A 1 499 ? -16.254 14.761 17.006 1.00 62.06 499 GLY A N 1
ATOM 3786 C CA . GLY A 1 499 ? -16.470 16.204 17.178 1.00 62.06 499 GLY A CA 1
ATOM 3787 C C . GLY A 1 499 ? -17.696 16.510 18.044 1.00 62.06 499 GLY A C 1
ATOM 3788 O O . GLY A 1 499 ? -18.608 17.184 17.580 1.00 62.06 499 GLY A O 1
ATOM 3789 N N . GLY A 1 500 ? -17.732 15.965 19.267 1.00 71.00 500 GLY A N 1
ATOM 3790 C CA . GLY A 1 500 ? -18.906 16.001 20.146 1.00 71.00 500 GLY A CA 1
ATOM 3791 C C . GLY A 1 500 ? -19.269 17.393 20.676 1.00 71.00 500 GLY A C 1
ATOM 3792 O O . GLY A 1 500 ? -18.874 18.419 20.127 1.00 71.00 500 GLY A O 1
ATOM 3793 N N . ILE A 1 501 ? -20.025 17.424 21.775 1.00 79.81 501 ILE A N 1
ATOM 3794 C CA . ILE A 1 501 ? -20.582 18.663 22.339 1.00 79.81 501 ILE A CA 1
ATOM 3795 C C . ILE A 1 501 ? -19.449 19.547 22.873 1.00 79.81 501 ILE A C 1
ATOM 3797 O O . ILE A 1 501 ? -18.886 19.286 23.938 1.00 79.81 501 ILE A O 1
ATOM 3801 N N . ASP A 1 502 ? -19.108 20.593 22.130 1.00 80.31 502 ASP A N 1
ATOM 3802 C CA . ASP A 1 502 ? -17.954 21.434 22.413 1.00 80.31 502 ASP A CA 1
ATOM 3803 C C . ASP A 1 502 ? -18.351 22.617 23.310 1.00 80.31 502 ASP A C 1
ATOM 3805 O O . ASP A 1 502 ? -17.703 22.860 24.329 1.00 80.31 502 ASP A O 1
ATOM 3809 N N . GLU A 1 503 ? -19.488 23.267 23.029 1.00 86.25 503 GLU A N 1
ATOM 3810 C CA . GLU A 1 503 ? -20.143 24.218 23.943 1.00 86.25 503 GLU A CA 1
ATOM 3811 C C . GLU A 1 503 ? -21.641 23.932 24.105 1.00 86.25 503 GLU A C 1
ATOM 3813 O O . GLU A 1 503 ? -22.294 23.399 23.208 1.00 86.25 503 GLU A O 1
ATOM 3818 N N . LEU A 1 504 ? -22.183 24.292 25.274 1.00 89.88 504 LEU A N 1
ATOM 3819 C CA . LEU A 1 504 ? -23.562 24.011 25.667 1.00 89.88 504 LEU A CA 1
ATOM 3820 C C . LEU A 1 504 ? -24.124 25.155 26.526 1.00 89.88 504 LEU A C 1
ATOM 3822 O O . LEU A 1 504 ? -23.504 25.569 27.507 1.00 89.88 504 LEU A O 1
ATOM 3826 N N . ALA A 1 505 ? -25.317 25.645 26.197 1.00 92.88 505 ALA A N 1
ATOM 3827 C CA . ALA A 1 505 ? -26.053 26.609 27.016 1.00 92.88 505 ALA A CA 1
ATOM 3828 C C . ALA A 1 505 ? -27.565 26.381 26.914 1.00 92.88 505 ALA A C 1
ATOM 3830 O O . ALA A 1 505 ? -28.063 25.984 25.864 1.00 92.88 505 ALA A O 1
ATOM 3831 N N . LEU A 1 506 ? -28.316 26.689 27.972 1.00 94.31 506 LEU A N 1
ATOM 3832 C CA . LEU A 1 506 ? -29.768 26.826 27.861 1.00 94.31 506 LEU A CA 1
ATOM 3833 C C . LEU A 1 506 ? -30.114 28.234 27.383 1.00 94.31 506 LEU A C 1
ATOM 3835 O O . LEU A 1 506 ? -29.577 29.222 27.886 1.00 94.31 506 LEU A O 1
ATOM 3839 N N . VAL A 1 507 ? -31.039 28.321 26.437 1.00 93.81 507 VAL A N 1
ATOM 3840 C CA . VAL A 1 507 ? -31.649 29.560 25.958 1.00 93.81 507 VAL A CA 1
ATOM 3841 C C . VAL A 1 507 ? -33.109 29.527 26.379 1.00 93.81 507 VAL A C 1
ATOM 3843 O O . VAL A 1 507 ? -33.854 28.650 25.957 1.00 93.81 507 VAL A O 1
ATOM 3846 N N . LEU A 1 508 ? -33.515 30.469 27.223 1.00 93.00 508 LEU A N 1
ATOM 3847 C CA . LEU A 1 508 ? -34.891 30.613 27.681 1.00 93.00 508 LEU A CA 1
ATOM 3848 C C . LEU A 1 508 ? -35.494 31.857 27.029 1.00 93.00 508 LEU A C 1
ATOM 3850 O O . LEU A 1 508 ? -34.903 32.937 27.093 1.00 93.00 508 LEU A O 1
ATOM 3854 N N . ARG A 1 509 ? -36.655 31.697 26.392 1.00 91.31 509 ARG A N 1
ATOM 3855 C CA . ARG A 1 509 ? -37.376 32.747 25.654 1.00 91.31 509 ARG A CA 1
ATOM 3856 C C . ARG A 1 509 ? -38.737 32.968 26.313 1.00 91.31 509 ARG A C 1
ATOM 3858 O O . ARG A 1 509 ? -39.485 32.005 26.468 1.00 91.31 509 ARG A O 1
ATOM 3865 N N . ALA A 1 510 ? -39.052 34.190 26.733 1.00 88.44 510 ALA A N 1
ATOM 3866 C CA . ALA A 1 510 ? -40.331 34.479 27.378 1.00 88.44 510 ALA A CA 1
ATOM 3867 C C . ALA A 1 510 ? -41.500 34.356 26.385 1.00 88.44 510 ALA A C 1
ATOM 3869 O O . ALA A 1 510 ? -41.427 34.823 25.249 1.00 88.44 510 ALA A O 1
ATOM 3870 N N . GLN A 1 511 ? -42.614 33.759 26.810 1.00 84.81 511 GLN A N 1
ATOM 3871 C CA . GLN A 1 511 ? -43.834 33.740 26.005 1.00 84.81 511 GLN A CA 1
ATOM 3872 C C . GLN A 1 511 ? -44.520 35.111 26.074 1.00 84.81 511 GLN A C 1
ATOM 3874 O O . GLN A 1 511 ? -45.047 35.499 27.115 1.00 84.81 511 GLN A O 1
ATOM 3879 N N . GLY A 1 512 ? -44.539 35.828 24.947 1.00 80.19 512 GLY A N 1
ATOM 3880 C CA . GLY A 1 512 ? -45.240 37.110 24.801 1.00 80.19 512 GLY A CA 1
ATOM 3881 C C . GLY A 1 512 ? -44.381 38.372 24.950 1.00 80.19 512 GLY A C 1
ATOM 3882 O O . GLY A 1 512 ? -44.938 39.464 24.880 1.00 80.19 512 GLY A O 1
ATOM 3883 N N . SER A 1 513 ? -43.059 38.253 25.105 1.00 82.00 513 SER A N 1
ATOM 3884 C CA . SER A 1 513 ? -42.114 39.374 24.977 1.00 82.00 513 SER A CA 1
ATOM 3885 C C . SER A 1 513 ? -40.784 38.910 24.370 1.00 82.00 513 SER A C 1
ATOM 3887 O O . SER A 1 513 ? -40.534 37.711 24.260 1.00 82.00 513 SER A O 1
ATOM 3889 N N . ASP A 1 514 ? -39.914 39.848 23.989 1.00 81.12 514 ASP A N 1
ATOM 3890 C CA . ASP A 1 514 ? -38.591 39.543 23.418 1.00 81.12 514 ASP A CA 1
ATOM 3891 C C . ASP A 1 514 ? -37.536 39.125 24.471 1.00 81.12 514 ASP A C 1
ATOM 3893 O O . ASP A 1 514 ? -36.377 38.863 24.131 1.00 81.12 514 ASP A O 1
ATOM 3897 N N . ALA A 1 515 ? -37.922 39.023 25.751 1.00 84.38 515 ALA A N 1
ATOM 3898 C CA . ALA A 1 515 ? -37.010 38.719 26.851 1.00 84.38 515 ALA A CA 1
ATOM 3899 C C . ALA A 1 515 ? -36.337 37.344 26.676 1.00 84.38 515 ALA A C 1
ATOM 3901 O O . ALA A 1 515 ? -36.989 36.296 26.600 1.00 84.38 515 ALA A O 1
ATOM 3902 N N . ARG A 1 516 ? -34.998 37.344 26.658 1.00 90.12 516 ARG A N 1
ATOM 3903 C CA . ARG A 1 516 ? -34.170 36.155 26.407 1.00 90.12 516 ARG A CA 1
ATOM 3904 C C . ARG A 1 516 ? -33.054 36.021 27.437 1.00 90.12 516 ARG A C 1
ATOM 3906 O O . ARG A 1 516 ? -32.183 36.882 27.535 1.00 90.12 516 ARG A O 1
ATOM 3913 N N . VAL A 1 517 ? -33.029 34.895 28.145 1.00 91.25 517 VAL A N 1
ATOM 3914 C CA . VAL A 1 517 ? -31.990 34.551 29.126 1.00 91.25 517 VAL A CA 1
ATOM 3915 C C . VAL A 1 517 ? -31.127 33.416 28.579 1.00 91.25 517 VAL A C 1
ATOM 3917 O O . VAL A 1 517 ? -31.639 32.462 27.998 1.00 91.25 517 VAL A O 1
ATOM 3920 N N . VAL A 1 518 ? -29.808 33.512 28.760 1.00 93.38 518 VAL A N 1
ATOM 3921 C CA . VAL A 1 518 ? -28.856 32.451 28.398 1.00 93.38 518 VAL A CA 1
ATOM 3922 C C . VAL A 1 518 ? -28.147 31.974 29.658 1.00 93.38 518 VAL A C 1
ATOM 3924 O O . VAL A 1 518 ? -27.513 32.769 30.349 1.00 93.38 518 VAL A O 1
ATOM 3927 N N . VAL A 1 519 ? -28.242 30.677 29.945 1.00 93.56 519 VAL A N 1
ATOM 3928 C CA . VAL A 1 519 ? -27.577 30.024 31.077 1.00 93.56 519 VAL A CA 1
ATOM 3929 C C . VAL A 1 519 ? -26.469 29.123 30.518 1.00 93.56 519 VAL A C 1
ATOM 3931 O O . VAL A 1 519 ? -26.784 28.077 29.946 1.00 93.56 519 VAL A O 1
ATOM 3934 N N . PRO A 1 520 ? -25.183 29.505 30.622 1.00 89.94 520 PRO A N 1
ATOM 3935 C CA . PRO A 1 520 ? -24.086 28.679 30.128 1.00 89.94 520 PRO A CA 1
ATOM 3936 C C . PRO A 1 520 ? -23.935 27.418 30.985 1.00 89.94 520 PRO A C 1
ATOM 3938 O O . PRO A 1 520 ? -23.962 27.492 32.215 1.00 89.94 520 PRO A O 1
ATOM 3941 N N . VAL A 1 521 ? -23.730 26.263 30.349 1.00 88.50 521 VAL A N 1
ATOM 3942 C CA . VAL A 1 521 ? -23.375 25.029 31.060 1.00 88.50 521 VAL A CA 1
ATOM 3943 C C . VAL A 1 521 ? -21.848 24.966 31.191 1.00 88.50 521 VAL A C 1
ATOM 3945 O O . VAL A 1 521 ? -21.152 25.183 30.197 1.00 88.50 521 VAL A O 1
ATOM 3948 N N . PRO A 1 522 ? -21.282 24.682 32.382 1.00 82.44 522 PRO A N 1
ATOM 3949 C CA . PRO A 1 522 ? -19.833 24.587 32.553 1.00 82.44 522 PRO A CA 1
ATOM 3950 C C . PRO A 1 522 ? -19.188 23.577 31.590 1.00 82.44 522 PRO A C 1
ATOM 3952 O O . PRO A 1 522 ? -19.542 22.396 31.571 1.00 82.44 522 PRO A O 1
ATOM 3955 N N . ARG A 1 523 ? -18.223 24.040 30.785 1.00 77.75 523 ARG A N 1
ATOM 3956 C CA . ARG A 1 523 ? -17.538 23.221 29.773 1.00 77.75 523 ARG A CA 1
ATOM 3957 C C . ARG A 1 523 ? -16.612 22.203 30.445 1.00 77.75 523 ARG A C 1
ATOM 3959 O O . ARG A 1 523 ? -15.649 22.575 31.112 1.00 77.75 523 ARG A O 1
ATOM 3966 N N . SER A 1 524 ? -16.889 20.917 30.243 1.00 80.44 524 SER A N 1
ATOM 3967 C CA . SER A 1 524 ? -16.030 19.812 30.677 1.00 80.44 524 SER A CA 1
ATOM 3968 C C . SER A 1 524 ? -15.171 19.317 29.507 1.00 80.44 524 SER A C 1
ATOM 3970 O O . SER A 1 524 ? -15.718 19.120 28.420 1.00 80.44 524 SER A O 1
ATOM 3972 N N . PRO A 1 525 ? -13.872 19.005 29.700 1.00 73.94 525 PRO A N 1
ATOM 3973 C CA . PRO A 1 525 ? -13.026 18.387 28.668 1.00 73.94 525 PRO A CA 1
ATOM 3974 C C . PRO A 1 525 ? -13.531 17.032 28.140 1.00 73.94 525 PRO A C 1
ATOM 3976 O O . PRO A 1 525 ? -12.999 16.514 27.156 1.00 73.94 525 PRO A O 1
ATOM 3979 N N . PHE A 1 526 ? -14.530 16.436 28.799 1.00 75.81 526 PHE A N 1
ATOM 3980 C CA . PHE A 1 526 ? -15.168 15.193 28.376 1.00 75.81 526 PHE A CA 1
ATOM 3981 C C . PHE A 1 526 ? -16.335 15.405 27.395 1.00 75.81 526 PHE A C 1
ATOM 3983 O O . PHE A 1 526 ? -16.549 14.526 26.563 1.00 75.81 526 PHE A O 1
ATOM 3990 N N . HIS A 1 527 ? -17.021 16.561 27.400 1.00 81.12 527 HIS A N 1
ATOM 3991 C CA . HIS A 1 527 ? -18.203 16.793 26.548 1.00 81.12 527 HIS A CA 1
ATOM 3992 C C . HIS A 1 527 ? -17.871 16.680 25.047 1.00 81.12 527 HIS A C 1
ATOM 3994 O O . HIS A 1 527 ? -18.568 15.986 24.313 1.00 81.12 527 HIS A O 1
ATOM 4000 N N . ALA A 1 528 ? -16.725 17.220 24.612 1.00 73.56 528 ALA A N 1
ATOM 4001 C CA . ALA A 1 528 ? -16.251 17.132 23.223 1.00 73.56 528 ALA A CA 1
ATOM 4002 C C . ALA A 1 528 ? -15.930 15.691 22.754 1.00 73.56 528 ALA A C 1
ATOM 4004 O O . ALA A 1 528 ? -15.670 15.445 21.575 1.00 73.56 528 ALA A O 1
ATOM 4005 N N . ARG A 1 529 ? -15.935 14.716 23.677 1.00 72.88 529 ARG A N 1
ATOM 4006 C CA . ARG A 1 529 ? -15.764 13.274 23.421 1.00 72.88 529 ARG A CA 1
ATOM 4007 C C . ARG A 1 529 ? -17.077 12.490 23.548 1.00 72.88 529 ARG A C 1
ATOM 4009 O O . ARG A 1 529 ? -17.057 11.265 23.441 1.00 72.88 529 ARG A O 1
ATOM 4016 N N . GLN A 1 530 ? -18.189 13.175 23.805 1.00 77.75 530 GLN A N 1
ATOM 4017 C CA . GLN A 1 530 ? -19.509 12.604 24.043 1.00 77.75 530 GLN A CA 1
ATOM 4018 C C . GLN A 1 530 ? -20.485 13.041 22.945 1.00 77.75 530 GLN A C 1
ATOM 4020 O O . GLN A 1 530 ? -20.667 14.227 22.680 1.00 77.75 530 GLN A O 1
ATOM 4025 N N . TRP A 1 531 ? -21.135 12.050 22.336 1.00 79.62 531 TRP A N 1
ATOM 4026 C CA . TRP A 1 531 ? -22.268 12.215 21.415 1.00 79.62 531 TRP A CA 1
ATOM 4027 C C . TRP A 1 531 ? -23.618 12.247 22.155 1.00 79.62 531 TRP A C 1
ATOM 4029 O O . TRP A 1 531 ? -24.636 12.637 21.591 1.00 79.62 531 TRP A O 1
ATOM 4039 N N . HIS A 1 532 ? -23.614 11.838 23.428 1.00 83.56 532 HIS A N 1
ATOM 4040 C CA . HIS A 1 532 ? -24.751 11.794 24.339 1.00 83.56 532 HIS A CA 1
ATOM 4041 C C . HIS A 1 532 ? -24.298 12.236 25.736 1.00 83.56 532 HIS A C 1
ATOM 4043 O O . HIS A 1 532 ? -23.266 11.771 26.236 1.00 83.56 532 HIS A O 1
ATOM 4049 N N . LEU A 1 533 ? -25.052 13.144 26.352 1.00 87.12 533 LEU A N 1
ATOM 4050 C CA . LEU A 1 533 ? -24.673 13.844 27.576 1.00 87.12 533 LEU A CA 1
ATOM 4051 C C . LEU A 1 533 ? -25.900 14.120 28.456 1.00 87.12 533 LEU A C 1
ATOM 4053 O O . LEU A 1 533 ? -26.792 14.862 28.055 1.00 87.12 533 LEU A O 1
ATOM 4057 N N . ASP A 1 534 ? -25.904 13.579 29.673 1.00 87.81 534 ASP A N 1
ATOM 4058 C CA . ASP A 1 534 ? -26.820 13.989 30.742 1.00 87.81 534 ASP A CA 1
ATOM 4059 C C . ASP A 1 534 ? -26.175 15.111 31.573 1.00 87.81 534 ASP A C 1
ATOM 4061 O O . ASP A 1 534 ? -25.051 14.955 32.058 1.00 87.81 534 ASP A O 1
ATOM 4065 N N . VAL A 1 535 ? -26.883 16.229 31.769 1.00 90.44 535 VAL A N 1
ATOM 4066 C CA . VAL A 1 535 ? -26.439 17.354 32.616 1.00 90.44 535 VAL A CA 1
ATOM 4067 C C . VAL A 1 535 ? -27.557 17.908 33.497 1.00 90.44 535 VAL A C 1
ATOM 4069 O O . VAL A 1 535 ? -28.706 18.041 33.079 1.00 90.44 535 VAL A O 1
ATOM 4072 N N . ASP A 1 536 ? -27.176 18.301 34.714 1.00 91.62 536 ASP A N 1
ATOM 4073 C CA . ASP A 1 536 ? -27.965 19.143 35.613 1.00 91.62 536 ASP A CA 1
ATOM 4074 C C . ASP A 1 536 ? -27.556 20.611 35.425 1.00 91.62 536 ASP A C 1
ATOM 4076 O O . ASP A 1 536 ? -26.400 20.973 35.651 1.00 91.62 536 ASP A O 1
ATOM 4080 N N . VAL A 1 537 ? -28.505 21.470 35.051 1.00 92.56 537 VAL A N 1
ATOM 4081 C CA . VAL A 1 537 ? -28.277 22.908 34.847 1.00 92.56 537 VAL A CA 1
ATOM 4082 C C . VAL A 1 537 ? -29.157 23.714 35.796 1.00 92.56 537 VAL A C 1
ATOM 4084 O O . VAL A 1 537 ? -30.383 23.616 35.757 1.00 92.56 537 VAL A O 1
ATOM 4087 N N . LEU A 1 538 ? -28.537 24.537 36.645 1.00 92.56 538 LEU A N 1
ATOM 4088 C CA . LEU A 1 538 ? -29.249 25.491 37.496 1.00 92.56 538 LEU A CA 1
ATOM 4089 C C . LEU A 1 538 ? -29.654 26.719 36.672 1.00 92.56 538 LEU A C 1
ATOM 4091 O O . LEU A 1 538 ? -28.800 27.514 36.290 1.00 92.56 538 LEU A O 1
ATOM 4095 N N . VAL A 1 539 ? -30.955 26.901 36.451 1.00 92.12 539 VAL A N 1
ATOM 4096 C CA . VAL A 1 539 ? -31.543 28.135 35.920 1.00 92.12 539 VAL A CA 1
ATOM 4097 C C . VAL A 1 539 ? -31.801 29.089 37.097 1.00 92.12 539 VAL A C 1
ATOM 4099 O O . VAL A 1 539 ? -32.671 28.797 37.925 1.00 92.12 539 VAL A O 1
ATOM 4102 N N . PRO A 1 540 ? -31.058 30.206 37.225 1.00 90.62 540 PRO A N 1
ATOM 4103 C CA . PRO A 1 540 ? -31.176 31.101 38.371 1.00 90.62 540 PRO A CA 1
ATOM 4104 C C . PRO A 1 540 ? -32.423 31.989 38.276 1.00 90.62 540 PRO A C 1
ATOM 4106 O O . PRO A 1 540 ? -32.633 32.693 37.287 1.00 90.62 540 PRO A O 1
ATOM 4109 N N . ARG A 1 541 ? -33.221 32.015 39.349 1.00 87.06 541 ARG A N 1
ATOM 4110 C CA . ARG A 1 541 ? -34.495 32.749 39.426 1.00 87.06 541 ARG A CA 1
ATOM 4111 C C . ARG A 1 541 ? -34.331 34.250 39.173 1.00 87.06 541 ARG A C 1
ATOM 4113 O O . ARG A 1 541 ? -35.068 34.807 38.365 1.00 87.06 541 ARG A O 1
ATOM 4120 N N . HIS A 1 542 ? -33.292 34.858 39.746 1.00 86.75 542 HIS A N 1
ATOM 4121 C CA . HIS A 1 542 ? -33.004 36.284 39.570 1.00 86.75 542 HIS A CA 1
ATOM 4122 C C . HIS A 1 542 ? -32.741 36.687 38.107 1.00 86.75 542 HIS A C 1
ATOM 4124 O O . HIS A 1 542 ? -32.976 37.834 37.748 1.00 86.75 542 HIS A O 1
ATOM 4130 N N . ALA A 1 543 ? -32.257 35.782 37.245 1.00 85.06 543 ALA A N 1
ATOM 4131 C CA . ALA A 1 543 ? -32.023 36.107 35.836 1.00 85.06 543 ALA A CA 1
ATOM 4132 C C . ALA A 1 543 ? -33.338 36.179 35.045 1.00 85.06 543 ALA A C 1
ATOM 4134 O O . ALA A 1 543 ? -33.496 37.064 34.206 1.00 85.06 543 ALA A O 1
ATOM 4135 N N . LEU A 1 544 ? -34.290 35.287 35.351 1.00 85.69 544 LEU A N 1
ATOM 4136 C CA . LEU A 1 544 ? -35.631 35.309 34.761 1.00 85.69 544 LEU A CA 1
ATOM 4137 C C . LEU A 1 544 ? -36.419 36.532 35.255 1.00 85.69 544 LEU A C 1
ATOM 4139 O O . LEU A 1 544 ? -37.006 37.242 34.447 1.00 85.69 544 LEU A O 1
ATOM 4143 N N . GLU A 1 545 ? -36.367 36.823 36.560 1.00 82.00 545 GLU A N 1
ATOM 4144 C CA . GLU A 1 545 ? -37.033 37.985 37.169 1.00 82.00 545 GLU A CA 1
ATOM 4145 C C . GLU A 1 545 ? -36.490 39.319 36.617 1.00 82.00 545 GLU A C 1
ATOM 4147 O O . GLU A 1 545 ? -37.276 40.184 36.229 1.00 82.00 545 GLU A O 1
ATOM 4152 N N . SER A 1 546 ? -35.164 39.471 36.490 1.00 80.12 546 SER A N 1
ATOM 4153 C CA . SER A 1 546 ? -34.551 40.660 35.877 1.00 80.12 546 SER A CA 1
ATOM 4154 C C . SER A 1 546 ? -35.012 40.867 34.429 1.00 80.12 546 SER A C 1
ATOM 4156 O O . SER A 1 546 ? -35.438 41.967 34.071 1.00 80.12 546 SER A O 1
ATOM 4158 N N . ALA A 1 547 ? -34.969 39.819 33.601 1.00 77.19 547 ALA A N 1
ATOM 4159 C CA . ALA A 1 547 ? -35.367 39.907 32.197 1.00 77.19 547 ALA A CA 1
ATOM 4160 C C . ALA A 1 547 ? -36.875 40.186 32.035 1.00 77.19 547 ALA A C 1
ATOM 4162 O O . ALA A 1 547 ? -37.253 41.100 31.302 1.00 77.19 547 ALA A O 1
ATOM 4163 N N . ALA A 1 548 ? -37.734 39.489 32.789 1.00 72.19 548 ALA A N 1
ATOM 4164 C CA . ALA A 1 548 ? -39.177 39.742 32.816 1.00 72.19 548 ALA A CA 1
ATOM 4165 C C . ALA A 1 548 ? -39.503 41.200 33.182 1.00 72.19 548 ALA A C 1
ATOM 4167 O O . ALA A 1 548 ? -40.340 41.827 32.532 1.00 72.19 548 ALA A O 1
ATOM 4168 N N . SER A 1 549 ? -38.794 41.766 34.168 1.00 65.44 549 SER A N 1
ATOM 4169 C CA . SER A 1 549 ? -39.005 43.148 34.620 1.00 65.44 549 SER A CA 1
ATOM 4170 C C . SER A 1 549 ? -38.614 44.229 33.602 1.00 65.44 549 SER A C 1
ATOM 4172 O O . SER A 1 549 ? -39.038 45.373 33.755 1.00 65.44 549 SER A O 1
ATOM 4174 N N . THR A 1 550 ? -37.829 43.884 32.574 1.00 59.84 550 THR A N 1
ATOM 4175 C CA . THR A 1 550 ? -37.332 44.840 31.570 1.00 59.84 550 THR A CA 1
ATOM 4176 C C . THR A 1 550 ? -38.276 44.950 30.368 1.00 59.84 550 THR A C 1
ATOM 4178 O O . THR A 1 550 ? -38.622 46.062 29.977 1.00 59.84 550 THR A O 1
ATOM 4181 N N . ASP A 1 551 ? -38.757 43.815 29.843 1.00 57.31 551 ASP A N 1
ATOM 4182 C CA . ASP A 1 551 ? -39.609 43.766 28.637 1.00 57.31 551 ASP A CA 1
ATOM 4183 C C . ASP A 1 551 ? -41.092 43.443 28.932 1.00 57.31 551 ASP A C 1
ATOM 4185 O O . ASP A 1 551 ? -41.869 43.177 28.016 1.00 57.31 551 ASP A O 1
ATOM 4189 N N . GLY A 1 552 ? -41.500 43.412 30.207 1.00 56.00 552 GLY A N 1
ATOM 4190 C CA . GLY A 1 552 ? -42.873 43.070 30.616 1.00 56.00 552 GLY A CA 1
ATOM 4191 C C . GLY A 1 552 ? -43.250 41.599 30.388 1.00 56.00 552 GLY A C 1
ATOM 4192 O O . GLY A 1 552 ? -44.418 41.293 30.153 1.00 56.00 552 GLY A O 1
ATOM 4193 N N . GLY A 1 553 ? -42.260 40.699 30.413 1.00 53.78 553 GLY A N 1
ATOM 4194 C CA . GLY A 1 553 ? -42.425 39.269 30.123 1.00 53.78 553 GLY A CA 1
ATOM 4195 C C . GLY A 1 553 ? -43.146 38.484 31.225 1.00 53.78 553 GLY A C 1
ATOM 4196 O O . GLY A 1 553 ? -43.061 38.829 32.402 1.00 53.78 553 GLY A O 1
ATOM 4197 N N . GLY A 1 554 ? -43.852 37.417 30.836 1.00 61.62 554 GLY A N 1
ATOM 4198 C CA . GLY A 1 554 ? -44.683 36.611 31.738 1.00 61.62 554 GLY A CA 1
ATOM 4199 C C . GLY A 1 554 ? -44.030 35.344 32.310 1.00 61.62 554 GLY A C 1
ATOM 4200 O O . GLY A 1 554 ? -42.910 34.966 31.975 1.00 61.62 554 GLY A O 1
ATOM 4201 N N . ASP A 1 555 ? -44.807 34.639 33.136 1.00 76.88 555 ASP A N 1
ATOM 4202 C CA . ASP A 1 555 ? -44.449 33.464 33.957 1.00 76.88 555 ASP A CA 1
ATOM 4203 C C . ASP A 1 555 ? -44.066 32.178 33.177 1.00 76.88 555 ASP A C 1
ATOM 4205 O O . ASP A 1 555 ? -44.027 31.078 33.740 1.00 76.88 555 ASP A O 1
ATOM 4209 N N . ARG A 1 556 ? -43.835 32.265 31.862 1.00 87.06 556 ARG A N 1
ATOM 4210 C CA . ARG A 1 556 ? -43.687 31.116 30.955 1.00 87.06 556 ARG A CA 1
ATOM 4211 C C . ARG A 1 556 ? -42.518 31.315 29.998 1.00 87.06 556 ARG A C 1
ATOM 4213 O O . ARG A 1 556 ? -42.481 32.294 29.258 1.00 87.06 556 ARG A O 1
ATOM 4220 N N . TRP A 1 557 ? -41.592 30.360 30.000 1.00 90.19 557 TRP A N 1
ATOM 4221 C CA . TRP A 1 557 ? -40.319 30.442 29.288 1.00 90.19 557 TRP A CA 1
ATOM 4222 C C . TRP A 1 557 ? -40.083 29.192 28.444 1.00 90.19 557 TRP A C 1
ATOM 4224 O O . TRP A 1 557 ? -39.869 28.116 28.995 1.00 90.19 557 TRP A O 1
ATOM 4234 N N . ASP A 1 558 ? -40.081 29.313 27.121 1.00 91.50 558 ASP A N 1
ATOM 4235 C CA . ASP A 1 558 ? -39.746 28.188 26.248 1.00 91.50 558 ASP A CA 1
ATOM 4236 C C . ASP A 1 558 ? -38.238 27.945 26.257 1.00 91.50 558 ASP A C 1
ATOM 4238 O O . ASP A 1 558 ? -37.438 28.863 26.049 1.00 91.50 558 ASP A O 1
ATOM 4242 N N . VAL A 1 559 ? -37.850 26.700 26.546 1.00 92.88 559 VAL A N 1
ATOM 4243 C CA . VAL A 1 559 ? -36.451 26.313 26.741 1.00 92.88 559 VAL A CA 1
ATOM 4244 C C . VAL A 1 559 ? -35.903 25.677 25.471 1.00 92.88 559 VAL A C 1
ATOM 4246 O O . VAL A 1 559 ? -36.501 24.774 24.884 1.00 92.88 559 VAL A O 1
ATOM 4249 N N . HIS A 1 560 ? -34.751 26.156 25.024 1.00 93.25 560 HIS A N 1
ATOM 4250 C CA . HIS A 1 560 ? -33.950 25.568 23.958 1.00 93.25 560 HIS A CA 1
ATOM 4251 C C . HIS A 1 560 ? -32.534 25.299 24.487 1.00 93.25 560 HIS A C 1
ATOM 4253 O O . HIS A 1 560 ? -32.089 25.880 25.479 1.00 93.25 560 HIS A O 1
ATOM 4259 N N . VAL A 1 561 ? -31.820 24.413 23.811 1.00 92.25 561 VAL A N 1
ATOM 4260 C CA . VAL A 1 561 ? -30.439 24.029 24.070 1.00 92.25 561 VAL A CA 1
ATOM 4261 C C . VAL A 1 561 ? -29.600 24.547 22.912 1.00 92.25 561 VAL A C 1
ATOM 4263 O O . VAL A 1 561 ? -29.740 24.101 21.776 1.00 92.25 561 VAL A O 1
ATOM 4266 N N . LEU A 1 562 ? -28.741 25.518 23.196 1.00 91.62 562 LEU A N 1
ATOM 4267 C CA . LEU A 1 562 ? -27.740 25.995 22.258 1.00 91.62 562 LEU A CA 1
ATOM 4268 C C . LEU A 1 562 ? -26.524 25.070 22.320 1.00 91.62 562 LEU A C 1
ATOM 4270 O O . LEU A 1 562 ? -25.937 24.891 23.389 1.00 91.62 562 LEU A O 1
ATOM 4274 N N . LEU A 1 563 ? -26.146 24.540 21.164 1.00 88.12 563 LEU A N 1
ATOM 4275 C CA . LEU A 1 563 ? -25.010 23.654 20.960 1.00 88.12 563 LEU A CA 1
ATOM 4276 C C . LEU A 1 563 ? -23.965 24.333 20.078 1.00 88.12 563 LEU A C 1
ATOM 4278 O O . LEU A 1 563 ? -24.306 25.057 19.139 1.00 88.12 563 LEU A O 1
ATOM 4282 N N . VAL A 1 564 ? -22.697 24.050 20.360 1.00 84.38 564 VAL A N 1
ATOM 4283 C CA . VAL A 1 564 ? -21.608 24.148 19.385 1.00 84.38 564 VAL A CA 1
ATOM 4284 C C . VAL A 1 564 ? -20.965 22.771 19.290 1.00 84.38 564 VAL A C 1
ATOM 4286 O O . VAL A 1 564 ? -20.563 22.200 20.303 1.00 84.38 564 VAL A O 1
ATOM 4289 N N . GLU A 1 565 ? -20.910 22.230 18.081 1.00 78.62 565 GLU A N 1
ATOM 4290 C CA . GLU A 1 565 ? -20.332 20.923 17.759 1.00 78.62 565 GLU A CA 1
ATOM 4291 C C . GLU A 1 565 ? -18.866 21.094 17.326 1.00 78.62 565 GLU A C 1
ATOM 4293 O O . GLU A 1 565 ? -18.443 22.189 16.950 1.00 78.62 565 GLU A O 1
ATOM 4298 N N . GLY A 1 566 ? -18.067 20.023 17.351 1.00 62.19 566 GLY A N 1
ATOM 4299 C CA . GLY A 1 566 ? -16.603 20.080 17.192 1.00 62.19 566 GLY A CA 1
ATOM 4300 C C . GLY A 1 566 ? -16.057 20.558 15.833 1.00 62.19 566 GLY A C 1
ATOM 4301 O O . GLY A 1 566 ? -14.841 20.582 15.654 1.00 62.19 566 GLY A O 1
ATOM 4302 N N . LEU A 1 567 ? -16.924 20.935 14.888 1.00 60.50 567 LEU A N 1
ATOM 4303 C CA . LEU A 1 567 ? -16.581 21.594 13.617 1.00 60.50 567 LEU A CA 1
ATOM 4304 C C . LEU A 1 567 ? -16.951 23.094 13.593 1.00 60.50 567 LEU A C 1
ATOM 4306 O O . LEU A 1 567 ? -16.782 23.760 12.575 1.00 60.50 567 LEU A O 1
ATOM 4310 N N . GLY A 1 568 ? -17.459 23.642 14.703 1.00 68.88 568 GLY A N 1
ATOM 4311 C CA . GLY A 1 568 ? -17.958 25.019 14.803 1.00 68.88 568 GLY A CA 1
ATOM 4312 C C . GLY A 1 568 ? -19.427 25.194 14.396 1.00 68.88 568 GLY A C 1
ATOM 4313 O O . GLY A 1 568 ? -19.962 26.297 14.522 1.00 68.88 568 GLY A O 1
ATOM 4314 N N . THR A 1 569 ? -20.095 24.124 13.949 1.00 78.38 569 THR A N 1
ATOM 4315 C CA . THR A 1 569 ? -21.543 24.095 13.693 1.00 78.38 569 THR A CA 1
ATOM 4316 C C . THR A 1 569 ? -22.301 24.492 14.956 1.00 78.38 569 THR A C 1
ATOM 4318 O O . THR A 1 569 ? -22.039 23.966 16.038 1.00 78.38 569 THR A O 1
ATOM 4321 N N . ARG A 1 570 ? -23.241 25.436 14.829 1.00 85.81 570 ARG A N 1
ATOM 4322 C CA . ARG A 1 570 ? -23.998 25.994 15.953 1.00 85.81 570 ARG A CA 1
ATOM 4323 C C . ARG A 1 570 ? -25.495 25.829 15.728 1.00 85.81 570 ARG A C 1
ATOM 4325 O O . ARG A 1 570 ? -26.051 26.447 14.823 1.00 85.81 570 ARG A O 1
ATOM 4332 N N . SER A 1 571 ? -26.143 25.041 16.579 1.00 86.62 571 SER A N 1
ATOM 4333 C CA . SER A 1 571 ? -27.573 24.722 16.512 1.00 86.62 571 SER A CA 1
ATOM 4334 C C . SER A 1 571 ? -28.296 25.191 17.785 1.00 86.62 571 SER A C 1
ATOM 4336 O O . SER A 1 571 ? -27.732 25.176 18.877 1.00 86.62 571 SER A O 1
ATOM 4338 N N . GLU A 1 572 ? -29.542 25.666 17.662 1.00 89.56 572 GLU A N 1
ATOM 4339 C CA . GLU A 1 572 ? -30.417 25.978 18.807 1.00 89.56 572 GLU A CA 1
ATOM 4340 C C . GLU A 1 572 ? -31.600 24.996 18.765 1.00 89.56 572 GLU A C 1
ATOM 4342 O O . GLU A 1 572 ? -32.523 25.147 17.968 1.00 89.56 572 GLU A O 1
ATOM 4347 N N . VAL A 1 573 ? -31.513 23.937 19.570 1.00 88.62 573 VAL A N 1
ATOM 4348 C CA . VAL A 1 573 ? -32.414 22.775 19.563 1.00 88.62 573 VAL A CA 1
ATOM 4349 C C . VAL A 1 573 ? -33.508 22.964 20.619 1.00 88.62 573 VAL A C 1
ATOM 4351 O O . VAL A 1 573 ? -33.174 23.207 21.777 1.00 88.62 573 VAL A O 1
ATOM 4354 N N . PRO A 1 574 ? -34.809 22.842 20.308 1.00 89.38 574 PRO A N 1
ATOM 4355 C CA . PRO A 1 574 ? -35.858 22.942 21.325 1.00 89.38 574 PRO A CA 1
ATOM 4356 C C . PRO A 1 574 ? -35.726 21.811 22.360 1.00 89.38 574 PRO A C 1
ATOM 4358 O O . PRO A 1 574 ? -35.552 20.647 21.999 1.00 89.38 574 PRO A O 1
ATOM 4361 N N . LEU A 1 575 ? -35.817 22.136 23.656 1.00 89.31 575 LEU A N 1
ATOM 4362 C CA . LEU A 1 575 ? -35.776 21.127 24.717 1.00 89.31 575 LEU A CA 1
ATOM 4363 C C . LEU A 1 575 ? -37.114 20.384 24.736 1.00 89.31 575 LEU A C 1
ATOM 4365 O O . LEU A 1 575 ? -38.128 20.956 25.126 1.00 89.31 575 LEU A O 1
ATOM 4369 N N . ALA A 1 576 ? -37.138 19.128 24.306 1.00 86.19 576 ALA A N 1
ATOM 4370 C CA . ALA A 1 576 ? -38.375 18.377 24.149 1.00 86.19 576 ALA A CA 1
ATOM 4371 C C . ALA A 1 576 ? -38.900 17.836 25.504 1.00 86.19 576 ALA A C 1
ATOM 4373 O O . ALA A 1 576 ? -38.103 17.518 26.399 1.00 86.19 576 ALA A O 1
ATOM 4374 N N . PRO A 1 577 ? -40.230 17.703 25.698 1.00 82.62 577 PRO A N 1
ATOM 4375 C CA . PRO A 1 577 ? -40.805 17.160 26.931 1.00 82.62 577 PRO A CA 1
ATOM 4376 C C . PRO A 1 577 ? -40.355 15.723 27.239 1.00 82.62 577 PRO A C 1
ATOM 4378 O O . PRO A 1 577 ? -40.081 14.932 26.334 1.00 82.62 577 PRO A O 1
ATOM 4381 N N . ARG A 1 578 ? -40.339 15.351 28.525 1.00 80.12 578 ARG A N 1
ATOM 4382 C CA . ARG A 1 578 ? -39.906 14.021 28.987 1.00 80.12 578 ARG A CA 1
ATOM 4383 C C . ARG A 1 578 ? -40.586 12.879 28.223 1.00 80.12 578 ARG A C 1
ATOM 4385 O O . ARG A 1 578 ? -41.810 12.836 28.125 1.00 80.12 578 ARG A O 1
ATOM 4392 N N . GLY A 1 579 ? -39.789 11.926 27.745 1.00 68.31 579 GLY A N 1
ATOM 4393 C CA . GLY A 1 579 ? -40.244 10.753 26.994 1.00 68.31 579 GLY A CA 1
ATOM 4394 C C . GLY A 1 579 ? -40.507 10.975 25.499 1.00 68.31 579 GLY A C 1
ATOM 4395 O O . GLY A 1 579 ? -40.721 9.993 24.794 1.00 68.31 579 GLY A O 1
ATOM 4396 N N . THR A 1 580 ? -40.455 12.210 24.984 1.00 66.50 580 THR A N 1
ATOM 4397 C CA . THR A 1 580 ? -40.675 12.475 23.544 1.00 66.50 580 THR A CA 1
ATOM 4398 C C . THR A 1 580 ? -39.487 12.097 22.656 1.00 66.50 580 THR A C 1
ATOM 4400 O O . THR A 1 580 ? -39.694 11.759 21.496 1.00 66.50 580 THR A O 1
ATOM 4403 N N . LEU A 1 581 ? -38.259 12.066 23.194 1.00 62.22 581 LEU A N 1
ATOM 4404 C CA . LEU A 1 581 ? -37.046 11.675 22.453 1.00 62.22 581 LEU A CA 1
ATOM 4405 C C . LEU A 1 581 ? -36.942 10.146 22.238 1.00 62.22 581 LEU A C 1
ATOM 4407 O O . LEU A 1 581 ? -36.042 9.664 21.559 1.00 62.22 581 LEU A O 1
ATOM 4411 N N . GLY A 1 582 ? -37.897 9.370 22.764 1.00 50.69 582 GLY A N 1
ATOM 4412 C CA . GLY A 1 582 ? -38.248 8.072 22.190 1.00 50.69 582 GLY A CA 1
ATOM 4413 C C . GLY A 1 582 ? -37.146 7.009 22.203 1.00 50.69 582 GLY A C 1
ATOM 4414 O O . GLY A 1 582 ? -36.903 6.376 21.179 1.00 50.69 582 GLY A O 1
ATOM 4415 N N . LEU A 1 583 ? -36.541 6.728 23.365 1.00 43.25 583 LEU A N 1
ATOM 4416 C CA . LEU A 1 583 ? -35.730 5.514 23.589 1.00 43.25 583 LEU A CA 1
ATOM 4417 C C . LEU A 1 583 ? -36.599 4.232 23.636 1.00 43.25 583 LEU A C 1
ATOM 4419 O O . LEU A 1 583 ? -36.493 3.414 24.549 1.00 43.25 583 LEU A O 1
ATOM 4423 N N . VAL A 1 584 ? -37.484 4.062 22.653 1.00 37.03 584 VAL A N 1
ATOM 4424 C CA . VAL A 1 584 ? -38.279 2.850 22.439 1.00 37.03 584 VAL A CA 1
ATOM 4425 C C . VAL A 1 584 ? -37.509 1.952 21.476 1.00 37.03 584 VAL A C 1
ATOM 4427 O O . VAL A 1 584 ? -37.179 2.361 20.366 1.00 37.03 584 VAL A O 1
ATOM 4430 N N . MET A 1 585 ? -37.221 0.714 21.879 1.00 37.06 585 MET A N 1
ATOM 4431 C CA . MET A 1 585 ? -36.494 -0.258 21.049 1.00 37.06 585 MET A CA 1
ATOM 4432 C C . MET A 1 585 ? -37.397 -0.940 20.002 1.00 37.06 585 MET A C 1
ATOM 4434 O O . MET A 1 585 ? -37.411 -2.162 19.878 1.00 37.06 585 MET A O 1
ATOM 4438 N N . SER A 1 586 ? -38.159 -0.148 19.247 1.00 31.55 586 SER A N 1
ATOM 4439 C CA . SER A 1 586 ? -38.967 -0.588 18.106 1.00 31.55 586 SER A CA 1
ATOM 4440 C C . SER A 1 586 ? -38.638 0.276 16.892 1.00 31.55 586 SER A C 1
ATOM 4442 O O . SER A 1 586 ? -38.663 1.500 16.995 1.00 31.55 586 SER A O 1
ATOM 4444 N N . GLY A 1 587 ? -38.302 -0.359 15.768 1.00 39.72 587 GLY A N 1
ATOM 4445 C CA . GLY A 1 587 ? -37.877 0.326 14.545 1.00 39.72 587 GLY A CA 1
ATOM 4446 C C . GLY A 1 587 ? -39.021 0.882 13.688 1.00 39.72 587 GLY A C 1
ATOM 4447 O O . GLY A 1 587 ? -40.115 1.143 14.178 1.00 39.72 587 GLY A O 1
ATOM 4448 N N . ALA A 1 588 ? -38.734 0.981 12.385 1.00 34.78 588 ALA A N 1
ATOM 4449 C CA . ALA A 1 588 ? -39.439 1.756 11.357 1.00 34.78 588 ALA A CA 1
ATOM 4450 C C . ALA A 1 588 ? -39.205 3.276 11.453 1.00 34.78 588 ALA A C 1
ATOM 4452 O O . ALA A 1 588 ? -39.334 3.894 12.507 1.00 34.78 588 ALA A O 1
ATOM 4453 N N . GLY A 1 589 ? -38.828 3.871 10.320 1.00 36.62 589 GLY A N 1
ATOM 4454 C CA . GLY A 1 589 ? -38.646 5.311 10.186 1.00 36.62 589 GLY A CA 1
ATOM 4455 C C . GLY A 1 589 ? -39.973 6.007 9.903 1.00 36.62 589 GLY A C 1
ATOM 4456 O O . GLY A 1 589 ? -40.683 5.643 8.968 1.00 36.62 589 GLY A O 1
ATOM 4457 N N . GLY A 1 590 ? -40.274 7.033 10.690 1.00 35.50 590 GLY A N 1
ATOM 4458 C CA . GLY A 1 590 ? -41.256 8.060 10.372 1.00 35.50 590 GLY A CA 1
ATOM 4459 C C . GLY A 1 590 ? -40.644 9.410 10.722 1.00 35.50 590 GLY A C 1
ATOM 4460 O O . GLY A 1 590 ? -39.983 9.530 11.755 1.00 35.50 590 GLY A O 1
ATOM 4461 N N . GLU A 1 591 ? -40.823 10.406 9.860 1.00 40.19 591 GLU A N 1
ATOM 4462 C CA . GLU A 1 591 ? -40.335 11.759 10.119 1.00 40.19 591 GLU A CA 1
ATOM 4463 C C . GLU A 1 591 ? -41.128 12.349 11.295 1.00 40.19 591 GLU A C 1
ATOM 4465 O O . GLU A 1 591 ? -42.333 12.596 11.201 1.00 40.19 591 GLU A O 1
ATOM 4470 N N . ALA A 1 592 ? -40.475 12.475 12.452 1.00 45.41 592 ALA A N 1
ATOM 4471 C CA . ALA A 1 592 ? -41.125 12.971 13.656 1.00 45.41 592 ALA A CA 1
ATOM 4472 C C . ALA A 1 592 ? -41.470 14.462 13.482 1.00 45.41 592 ALA A C 1
ATOM 4474 O O . ALA A 1 592 ? -40.623 15.222 13.005 1.00 45.41 592 ALA A O 1
ATOM 4475 N N . PRO A 1 593 ? -42.676 14.914 13.882 1.00 45.91 593 PRO A N 1
ATOM 4476 C CA . PRO A 1 593 ? -43.027 16.326 13.795 1.00 45.91 593 PRO A CA 1
ATOM 4477 C C . PRO A 1 593 ? -42.037 17.166 14.620 1.00 45.91 593 PRO A C 1
ATOM 4479 O O . PRO A 1 593 ? -41.611 16.713 15.688 1.00 45.91 593 PRO A O 1
ATOM 4482 N N . PRO A 1 594 ? -41.672 18.379 14.159 1.00 53.91 594 PRO A N 1
ATOM 4483 C CA . PRO A 1 594 ? -40.638 19.187 14.798 1.00 53.91 594 PRO A CA 1
ATOM 4484 C C . PRO A 1 594 ? -40.982 19.420 16.280 1.00 53.91 594 PRO A C 1
ATOM 4486 O O . PRO A 1 594 ? -42.064 19.942 16.574 1.00 53.91 594 PRO A O 1
ATOM 4489 N N . PRO A 1 595 ? -40.111 19.009 17.223 1.00 60.25 595 PRO A N 1
ATOM 4490 C CA . PRO A 1 595 ? -40.460 18.967 18.636 1.00 60.25 595 PRO A CA 1
ATOM 4491 C C . PRO A 1 595 ? -40.769 20.362 19.178 1.00 60.25 595 PRO A C 1
ATOM 4493 O O . PRO A 1 595 ? -39.934 21.266 19.152 1.00 60.25 595 PRO A O 1
ATOM 4496 N N . THR A 1 596 ? -41.984 20.532 19.699 1.00 68.38 596 THR A N 1
ATOM 4497 C CA . THR A 1 596 ? -42.383 21.763 20.384 1.00 68.38 596 THR A CA 1
ATOM 4498 C C . THR A 1 596 ? -41.549 21.919 21.653 1.00 68.38 596 THR A C 1
ATOM 4500 O O . THR A 1 596 ? -41.452 20.982 22.448 1.00 68.38 596 THR A O 1
ATOM 4503 N N . ALA A 1 597 ? -40.950 23.095 21.844 1.00 79.19 597 ALA A N 1
ATOM 4504 C CA . ALA A 1 597 ? -40.144 23.376 23.024 1.00 79.19 597 ALA A CA 1
ATOM 4505 C C . ALA A 1 597 ? -40.963 23.218 24.312 1.00 79.19 597 ALA A C 1
ATOM 4507 O O . ALA A 1 597 ? -42.122 23.627 24.394 1.00 79.19 597 ALA A O 1
ATOM 4508 N N . TRP A 1 598 ? -40.346 22.630 25.332 1.00 89.44 598 TRP A N 1
ATOM 4509 C CA . TRP A 1 598 ? -40.918 22.556 26.663 1.00 89.44 598 TRP A CA 1
ATOM 4510 C C . TRP A 1 598 ? -40.857 23.928 27.343 1.00 89.44 598 TRP A C 1
ATOM 4512 O O . TRP A 1 598 ? -39.797 24.555 27.436 1.00 89.44 598 TRP A O 1
ATOM 4522 N N . THR A 1 599 ? -42.006 24.367 27.853 1.00 88.62 599 THR A N 1
ATOM 4523 C CA . THR A 1 599 ? -42.146 25.616 28.598 1.00 88.62 599 THR A CA 1
ATOM 4524 C C . THR A 1 599 ? -41.828 25.402 30.080 1.00 88.62 599 THR A C 1
ATOM 4526 O O . THR A 1 599 ? -42.562 24.708 30.787 1.00 88.62 599 THR A O 1
ATOM 4529 N N . LEU A 1 600 ? -40.788 26.063 30.585 1.00 87.19 600 LEU A N 1
ATOM 4530 C CA . LEU A 1 600 ? -40.573 26.268 32.014 1.00 87.19 600 LEU A CA 1
ATOM 4531 C C . LEU A 1 600 ? -41.643 27.232 32.545 1.00 87.19 600 LEU A C 1
ATOM 4533 O O . LEU A 1 600 ? -41.735 28.382 32.114 1.00 87.19 600 LEU A O 1
ATOM 4537 N N . HIS A 1 601 ? -42.436 26.765 33.507 1.00 86.00 601 HIS A N 1
ATOM 4538 C CA . HIS A 1 601 ? -43.359 27.604 34.269 1.00 86.00 601 HIS A CA 1
ATOM 4539 C C . HIS A 1 601 ? -42.667 28.138 35.529 1.00 86.00 601 HIS A C 1
ATOM 4541 O O . HIS A 1 601 ? -42.136 27.362 36.328 1.00 86.00 601 HIS A O 1
ATOM 4547 N N . VAL A 1 602 ? -42.701 29.458 35.706 1.00 77.12 602 VAL A N 1
ATOM 4548 C CA . VAL A 1 602 ? -42.173 30.176 36.869 1.00 77.12 602 VAL A CA 1
ATOM 4549 C C . VAL A 1 602 ? -43.354 30.681 37.688 1.00 77.12 602 VAL A C 1
ATOM 4551 O O . VAL A 1 602 ? -43.915 31.722 37.382 1.00 77.12 602 VAL A O 1
ATOM 4554 N N . ASP A 1 603 ? -43.748 29.947 38.727 1.00 67.31 603 ASP A N 1
ATOM 4555 C CA . ASP A 1 603 ? -44.739 30.444 39.688 1.00 67.31 603 ASP A CA 1
ATOM 4556 C C . ASP A 1 603 ? -44.082 31.529 40.569 1.00 67.31 603 ASP A C 1
ATOM 4558 O O . ASP A 1 603 ? -43.166 31.207 41.340 1.00 67.31 603 ASP A O 1
ATOM 4562 N N . PRO A 1 604 ? -44.512 32.805 40.492 1.00 56.59 604 PRO A N 1
ATOM 4563 C CA . PRO A 1 604 ? -43.912 33.873 41.287 1.00 56.59 604 PRO A CA 1
ATOM 4564 C C . PRO A 1 604 ? -44.167 33.692 42.793 1.00 56.59 604 PRO A C 1
ATOM 4566 O O . PRO A 1 604 ? -43.353 34.140 43.605 1.00 56.59 604 PRO A O 1
ATOM 4569 N N . THR A 1 605 ? -45.252 33.004 43.169 1.00 53.97 605 THR A N 1
ATOM 4570 C CA . THR A 1 605 ? -45.673 32.756 44.557 1.00 53.97 605 THR A CA 1
ATOM 4571 C C . THR A 1 605 ? -45.026 31.523 45.187 1.00 53.97 605 THR A C 1
ATOM 4573 O O . THR A 1 605 ? -45.036 31.388 46.412 1.00 53.97 605 THR A O 1
ATOM 4576 N N . ALA A 1 606 ? -44.410 30.648 44.385 1.00 52.09 606 ALA A N 1
ATOM 4577 C CA . ALA A 1 606 ? -43.727 29.462 44.882 1.00 52.09 606 ALA A CA 1
ATOM 4578 C C . ALA A 1 606 ? -42.469 29.832 45.690 1.00 52.09 606 ALA A C 1
ATOM 4580 O O . ALA A 1 606 ? -41.440 30.241 45.141 1.00 52.09 606 ALA A O 1
ATOM 4581 N N . VAL A 1 607 ? -42.550 29.646 47.008 1.00 48.19 607 VAL A N 1
ATOM 4582 C CA . VAL A 1 607 ? -41.409 29.692 47.932 1.00 48.19 607 VAL A CA 1
ATOM 4583 C C . VAL A 1 607 ? -40.737 28.309 47.938 1.00 48.19 607 VAL A C 1
ATOM 4585 O O . VAL A 1 607 ? -41.441 27.313 48.120 1.00 48.19 607 VAL A O 1
ATOM 4588 N N . PRO A 1 608 ? -39.410 28.199 47.733 1.00 44.28 608 PRO A N 1
ATOM 4589 C CA . PRO A 1 608 ? -38.708 26.924 47.860 1.00 44.28 608 PRO A CA 1
ATOM 4590 C C . PRO A 1 608 ? -38.656 26.462 49.325 1.00 44.28 608 PRO A C 1
ATOM 4592 O O . PRO A 1 608 ? -38.597 27.288 50.238 1.00 44.28 608 PRO A O 1
ATOM 4595 N N . ALA A 1 609 ? -38.657 25.142 49.523 1.00 39.81 609 ALA A N 1
ATOM 4596 C CA . ALA A 1 609 ? -38.383 24.492 50.807 1.00 39.81 609 ALA A CA 1
ATOM 4597 C C . ALA A 1 609 ? -36.871 24.334 51.052 1.00 39.81 609 ALA A C 1
ATOM 4599 O O . ALA A 1 609 ? -36.132 24.216 50.045 1.00 39.81 609 ALA A O 1
#

Secondary structure (DSSP, 8-state):
------PPPPPPPPPP-PPPPPPPTT-SEEEETTEEEE----EEEETTEEEE---HHHHHHHHHHHHHHHHHSTT---SS--SPPEE-SSS-GGGPPTT-EEES----TTS--TT-SGGG--EEEEBSSHHHHHHHHTTT---BS-B--GGGGHHHH-TTHHHHTTS--EEEEE---HHHHHHSSP----TTTTEEE--TTS-HHHHHHHHHTEEEEEES-HHHHHHHHHTT--EEEBP-SSS-THHHHHHHHHTT-TTPPPBSSHHHHHHT-PPPPP---HHHHHHTS-GGGGTSSPPP-EETTEE--B----HHHHHHHHHHTTTSS-HHHHHHHIIIIIHHHHHHHHHT-------PPPP-GGGTTTTTSS-S--------------------PPPP-----PPP-------------HHHHHHHHHHHT-TT--GGGS-HHHHHHHHHHHTT-HHHHHHHHHHTTPPPEEEEEEEEEETTEEEEEEEEE-S-SSS-EEEEEEEEEETTS--EEEEEPPPPTTGGG-SEEEEEEEEEHHHHHHHHHHHT--SEEEEEEEEEETTS-EEEEEEEPTTTT---S------PPPPPPPEEE--TT----

Sequence (609 aa):
MSRSGVPRAHAPRPRSGTLGPVDEPGDYLRRVGGVHAFQWNPLREVDGETQLLNNFGDLLGPVVVELVLESIAPGTRLEQTPERRVVSVGSVMHFARPRDVVWGTGINGKVTNARVHGERKLDVRAVRGPLSAAYMTARGIDVPEVYGDPAMLLPMLMPELSLWTRHQVTDLLVAPNLNDLRSGPSWPVDPEAGQRLLVPTDPLRTVLRTIAQSRFVVGSSLHAVIIADALGIPARFVASANESVFKYRDYLAGTGRPLARIADSVDQALELGPHEPPVIDLERLLAAFPRDVWALDSRQTGWAGREFGVARFPRVVTSDLLRATRDELSADDLRARWLEQLVPRAVSAATGAEVAPLVLEPTDRATEDQATANQATADDATADEASADEASADEAQADDAQADDAPALASDDASDEAPDDPLEVAATYRALVVPGLDTTTLEDDQRDLAELVQRRDAARLAVAARLHGRPAAAELRAQRPAAGGWVLSLTVQVPHVRGGIDELALVLRAQGSDARVVVPVPRSPFHARQWHLDVDVLVPRHALESAASTDGGGDRWDVHVLLVEGLGTRSEVPLAPRGTLGLVMSGAGGEAPPPTAWTLHVDPTAVPA

Radius of gyration: 34.92 Å; Cα contacts (8 Å, |Δi|>4): 1086; chains: 1; bounding box: 120×91×97 Å

Mean predicted aligned error: 15.24 Å